Protein AF-A0AAQ0HDN9-F1 (afdb_monomer)

Nearest PDB structures (foldseek):
  6ixm-assembly1_B  TM=9.733E-01  e=1.110E-18  Chryseobacterium sp. CA49
  5x8h-assembly1_C  TM=9.750E-01  e=2.142E-18  Chryseobacterium sp. CA49
  8y83-assembly1_A  TM=9.801E-01  e=1.140E-17  Sphingobacterium siyangense
  3tox-assembly1_A  TM=9.669E-01  e=9.786E-17  Sinorhizobium meliloti 1021
  3tox-assembly2_G-3  TM=9.648E-01  e=1.778E-16  Sinorhizobium meliloti 1021

Radius of gyration: 28.02 Å; Cα contacts (8 Å, |Δi|>4): 818; chains: 1; bounding box: 65×57×74 Å

Organism: Paracoccus versutus (NCBI:txid34007)

pLDDT: mean 76.38, std 22.29, range [24.95, 98.88]

Mean predicted aligned error: 18.33 Å

InterPro domains:
  IPR002347 Short-chain dehydrogenase/reductase SDR [PF00106] (268-455)
  IPR002347 Short-chain dehydrogenase/reductase SDR [PR00080] (343-354)
  IPR002347 Short-chain dehydrogenase/reductase SDR [PR00080] (414-422)
  IPR002347 Short-chain dehydrogenase/reductase SDR [PR00080] (434-453)
  IPR002347 Short-chain dehydrogenase/reductase SDR [PR00081] (269-286)
  IPR002347 Short-chain dehydrogenase/reductase SDR [PR00081] (343-354)
  IPR002347 Short-chain dehydrogenase/reductase SDR [PR00081] (408-424)
  IPR002347 Short-chain dehydrogenase/reductase SDR [PR00081] (434-453)
  IPR020904 Short-chain dehydrogenase/reductase, conserved site [PS00061] (421-449)
  IPR036291 NAD(P)-binding domain superfamily [SSF51735] (260-456)

Sequence (460 aa):
MDARAGWAELGYHFADARWAPTISYRVSYFSGDDPATSAYERWDPLLSGGTGEQWVQGANHFKVVQDSNVVAHRIQARFKMSPRIEVVPQFWAFRADELNTIGGNPALSVLSDDELGYEDNVTVKWFKSKNTYIHGHVAYTVPGSAAKAALGGSARDWLNVMAFVRYAFRASGRSPPSPQKRGIPMSEPHDSAENLERRALLKVLGAAAVTGGLASPLAAETAQPAAMPTTPGAYAMPWDPADPALPGRQNIVPVPEDYFVPGRFAGKTALVTGCARGMGRLAAMRLAREGANVLGVDWIADKGQAVIDAILSEGGKAAFVQGDISETAVCDAMVQAAVGHFGGLDCALNNAGVMDAIFPGDPIDYASQKDLVMARIDEASDDYWDVVMRVNATGTFRSLRAELRQMLAQGRGGSIVNVASVVGLRGFGGTPSYVASKHAVNGLTKNAAIDYAPASLKAY

Solvent-accessible surface area (backbone atoms only — not comparable to full-atom values): 25784 Å² total; per-residue (Å²): 111,86,50,49,72,51,71,52,73,54,68,52,70,41,72,91,44,90,38,41,34,34,43,33,42,35,44,31,42,22,38,25,55,58,85,89,51,96,56,84,21,67,51,78,57,70,89,72,80,52,86,56,77,77,55,84,49,57,74,60,61,44,82,72,51,61,68,36,36,29,34,30,39,36,44,37,40,37,32,40,78,42,105,40,32,38,40,37,45,34,41,35,42,36,28,35,68,43,46,46,29,80,87,52,55,77,62,54,21,62,36,91,43,44,39,43,23,39,36,44,36,41,35,40,39,34,48,81,44,101,41,31,38,36,41,38,38,40,36,41,35,43,69,17,65,19,49,18,56,48,51,77,64,67,65,66,68,48,78,46,79,50,73,50,77,49,74,58,83,78,81,86,86,72,78,80,80,74,94,70,91,72,89,80,83,87,88,85,92,79,93,58,76,70,62,58,54,56,56,53,53,54,66,66,67,74,75,80,81,83,83,74,80,85,72,78,85,73,83,75,74,88,69,73,84,72,76,77,76,88,63,69,57,97,90,56,66,84,89,63,96,80,61,83,87,63,86,85,75,80,80,79,74,76,77,60,94,82,66,75,58,77,53,77,33,54,89,33,28,35,39,28,30,32,19,41,46,72,69,26,28,54,48,50,50,49,42,24,67,13,36,14,36,32,31,36,28,17,62,53,50,71,47,26,45,54,48,41,52,50,37,42,75,74,72,33,47,57,47,78,40,75,36,54,49,57,36,64,69,40,24,46,48,46,51,50,47,32,30,74,76,69,74,36,62,39,33,37,36,47,48,48,68,63,58,55,53,57,64,89,86,62,79,91,47,65,87,82,34,54,81,45,40,61,30,47,75,93,68,54,54,68,71,46,38,52,51,24,34,38,38,32,28,47,9,46,52,39,37,49,55,37,49,50,53,51,27,58,74,66,70,75,25,37,42,36,37,55,65,60,50,78,42,31,79,40,90,52,90,25,27,58,39,35,28,52,18,20,31,44,36,49,51,51,31,55,50,48,28,64,77,31,42,91,60,56,30,45,43,75

Structure (mmCIF, N/CA/C/O backbone):
data_AF-A0AAQ0HDN9-F1
#
_entry.id   AF-A0AAQ0HDN9-F1
#
loop_
_atom_site.group_PDB
_atom_site.id
_atom_site.type_symbol
_atom_site.label_atom_id
_atom_site.label_alt_id
_atom_site.label_comp_id
_atom_site.label_asym_id
_atom_site.label_entity_id
_atom_site.label_seq_id
_atom_site.pdbx_PDB_ins_code
_atom_site.Cartn_x
_atom_site.Cartn_y
_atom_site.Cartn_z
_atom_site.occupancy
_atom_site.B_iso_or_equiv
_atom_site.auth_seq_id
_atom_site.auth_comp_id
_atom_site.auth_asym_id
_atom_site.auth_atom_id
_atom_site.pdbx_PDB_model_num
ATOM 1 N N . MET A 1 1 ? 6.341 17.922 5.339 1.00 54.09 1 MET A N 1
ATOM 2 C CA . MET A 1 1 ? 6.641 17.439 3.980 1.00 54.09 1 MET A CA 1
ATOM 3 C C . MET A 1 1 ? 7.091 18.648 3.182 1.00 54.09 1 MET A C 1
ATOM 5 O O . MET A 1 1 ? 6.332 19.175 2.376 1.00 54.09 1 MET A O 1
ATOM 9 N N . ASP A 1 2 ? 8.303 19.116 3.471 1.00 68.00 2 ASP A N 1
ATOM 10 C CA . ASP A 1 2 ? 9.064 20.099 2.688 1.00 68.00 2 ASP A CA 1
ATOM 11 C C . ASP A 1 2 ? 9.969 19.372 1.673 1.00 68.00 2 ASP A C 1
ATOM 13 O O . ASP A 1 2 ? 11.137 19.690 1.484 1.00 68.00 2 ASP A O 1
ATOM 17 N N . ALA A 1 3 ? 9.420 18.358 0.993 1.00 70.81 3 ALA A N 1
ATOM 18 C CA . ALA A 1 3 ? 10.152 17.645 -0.046 1.00 70.81 3 ALA A CA 1
ATOM 19 C C . ALA A 1 3 ? 10.105 18.453 -1.352 1.00 70.81 3 ALA A C 1
ATOM 21 O O . ALA A 1 3 ? 9.026 18.811 -1.843 1.00 70.81 3 ALA A O 1
ATOM 22 N N . ARG A 1 4 ? 11.270 18.728 -1.941 1.00 77.31 4 ARG A N 1
ATOM 23 C CA . ARG A 1 4 ? 11.420 19.599 -3.112 1.00 77.31 4 ARG A CA 1
ATOM 24 C C . ARG A 1 4 ? 11.900 18.794 -4.306 1.00 77.31 4 ARG A C 1
ATOM 26 O O . ARG A 1 4 ? 12.851 18.027 -4.223 1.00 77.31 4 ARG A O 1
ATOM 33 N N . ALA A 1 5 ? 11.256 19.006 -5.444 1.00 80.19 5 ALA A N 1
ATOM 34 C CA . ALA A 1 5 ? 11.683 18.432 -6.707 1.00 80.19 5 ALA A CA 1
ATOM 35 C C . ALA A 1 5 ? 11.576 19.474 -7.816 1.00 80.19 5 ALA A C 1
ATOM 37 O O . ALA A 1 5 ? 10.711 20.353 -7.793 1.00 80.19 5 ALA A O 1
ATOM 38 N N . GLY A 1 6 ? 12.456 19.379 -8.803 1.00 80.19 6 GLY A N 1
ATOM 39 C CA . GLY A 1 6 ? 12.474 20.310 -9.918 1.00 80.19 6 GLY A CA 1
ATOM 40 C C . GLY A 1 6 ? 13.425 19.870 -11.012 1.00 80.19 6 GLY A C 1
ATOM 41 O O . GLY A 1 6 ? 14.272 19.001 -10.825 1.00 80.19 6 GLY A O 1
ATOM 42 N N . TRP A 1 7 ? 13.286 20.469 -12.185 1.00 86.62 7 TRP A N 1
ATOM 43 C CA . TRP A 1 7 ? 14.246 20.288 -13.261 1.00 86.62 7 TRP A CA 1
ATOM 44 C C . TRP A 1 7 ? 14.294 21.530 -14.140 1.00 86.62 7 TRP A C 1
ATOM 46 O O . TRP A 1 7 ? 13.331 22.291 -14.225 1.00 86.62 7 TRP A O 1
ATOM 56 N N . ALA A 1 8 ? 15.422 21.712 -14.811 1.00 87.81 8 ALA A N 1
ATOM 57 C CA . ALA A 1 8 ? 15.615 22.736 -15.823 1.00 87.81 8 ALA A CA 1
ATOM 58 C C . ALA A 1 8 ? 16.342 22.120 -17.018 1.00 87.81 8 ALA A C 1
ATOM 60 O O . ALA A 1 8 ? 17.238 21.292 -16.848 1.00 87.81 8 ALA A O 1
ATOM 61 N N . GLU A 1 9 ? 15.962 22.517 -18.231 1.00 89.56 9 GLU A N 1
ATOM 62 C CA . GLU A 1 9 ? 16.632 22.097 -19.461 1.00 89.56 9 GLU A CA 1
ATOM 63 C C . GLU A 1 9 ? 16.907 23.302 -20.349 1.00 89.56 9 GLU A C 1
ATOM 65 O O . GLU A 1 9 ? 16.027 24.127 -20.594 1.00 89.56 9 GLU A O 1
ATOM 70 N N . LEU A 1 10 ? 18.129 23.358 -20.863 1.00 95.00 10 LEU A N 1
ATOM 71 C CA . LEU A 1 10 ? 18.525 24.270 -21.918 1.00 95.00 10 LEU A CA 1
ATOM 72 C C . LEU A 1 10 ? 18.906 23.442 -23.137 1.00 95.00 10 LEU A C 1
ATOM 74 O O . LEU A 1 10 ? 19.695 22.503 -23.035 1.00 95.00 10 LEU A O 1
ATOM 78 N N . GLY A 1 11 ? 18.374 23.797 -24.300 1.00 94.50 11 GLY A N 1
ATOM 79 C CA . GLY A 1 11 ? 18.714 23.119 -25.538 1.00 94.50 11 GLY A CA 1
ATOM 80 C C . GLY A 1 11 ? 18.770 24.058 -26.726 1.00 94.50 11 GLY A C 1
ATOM 81 O O . GLY A 1 11 ? 18.159 25.124 -26.732 1.00 94.50 11 GLY A O 1
ATOM 82 N N . TYR A 1 12 ? 19.511 23.632 -27.741 1.00 93.94 12 TYR A N 1
ATOM 83 C CA . TYR A 1 12 ? 19.643 24.329 -29.007 1.00 93.94 12 TYR A CA 1
ATOM 84 C C . TYR A 1 12 ? 19.411 23.363 -30.166 1.00 93.94 12 TYR A C 1
ATOM 86 O O . TYR A 1 12 ? 19.861 22.213 -30.146 1.00 93.94 12 TYR A O 1
ATOM 94 N N . HIS A 1 13 ? 18.694 23.837 -31.182 1.00 94.19 13 HIS A N 1
ATOM 95 C CA . HIS A 1 13 ? 18.404 23.084 -32.393 1.00 94.19 13 HIS A CA 1
ATOM 96 C C . HIS A 1 13 ? 19.169 23.679 -33.573 1.00 94.19 13 HIS A C 1
ATOM 98 O O . HIS A 1 13 ? 18.906 24.803 -33.994 1.00 94.19 13 HIS A O 1
ATOM 104 N N . PHE A 1 14 ? 20.092 22.903 -34.131 1.00 92.44 14 PHE A N 1
ATOM 105 C CA . PHE A 1 14 ? 20.884 23.293 -35.291 1.00 92.44 14 PHE A CA 1
ATOM 106 C C . PHE A 1 14 ? 20.141 22.897 -36.572 1.00 92.44 14 PHE A C 1
ATOM 108 O O . PHE A 1 14 ? 20.491 21.909 -37.215 1.00 92.44 14 PHE A O 1
ATOM 115 N N . ALA A 1 15 ? 19.088 23.640 -36.921 1.00 88.31 15 ALA A N 1
ATOM 116 C CA . ALA A 1 15 ? 18.195 23.309 -38.038 1.00 88.31 15 ALA A CA 1
ATOM 117 C C . ALA A 1 15 ? 18.928 23.165 -39.387 1.00 88.31 15 ALA A C 1
ATOM 119 O O . ALA A 1 15 ? 18.611 22.266 -40.165 1.00 88.31 15 ALA A O 1
ATOM 120 N N . ASP A 1 16 ? 19.935 24.009 -39.622 1.00 92.00 16 ASP A N 1
ATOM 121 C CA . ASP A 1 16 ? 20.663 24.085 -40.895 1.00 92.00 16 ASP A CA 1
ATOM 122 C C . ASP A 1 16 ? 21.845 23.105 -40.988 1.00 92.00 16 ASP A C 1
ATOM 124 O O . ASP A 1 16 ? 22.454 22.941 -42.047 1.00 92.00 16 ASP A O 1
ATOM 128 N N . ALA A 1 17 ? 22.189 22.430 -39.888 1.00 90.19 17 ALA A N 1
ATOM 129 C CA . ALA A 1 17 ? 23.273 21.457 -39.870 1.00 90.19 17 ALA A CA 1
ATOM 130 C C . ALA A 1 17 ? 22.812 20.083 -40.382 1.00 90.19 17 ALA A C 1
ATOM 132 O O . ALA A 1 17 ? 21.645 19.691 -40.288 1.00 90.19 17 ALA A O 1
ATOM 133 N N . ARG A 1 18 ? 23.763 19.291 -40.893 1.00 89.75 18 ARG A N 1
ATOM 134 C CA . ARG A 1 18 ? 23.501 17.910 -41.319 1.00 89.75 18 ARG A CA 1
ATOM 135 C C . ARG A 1 18 ? 22.882 17.111 -40.163 1.00 89.75 18 ARG A C 1
ATOM 137 O O . ARG A 1 18 ? 23.428 17.086 -39.067 1.00 89.75 18 ARG A O 1
ATOM 144 N N . TRP A 1 19 ? 21.762 16.437 -40.449 1.00 89.75 19 TRP A N 1
ATOM 145 C CA . TRP A 1 19 ? 20.939 15.668 -39.494 1.00 89.75 19 TRP A CA 1
ATOM 146 C C . TRP A 1 19 ? 20.177 16.490 -38.445 1.00 89.75 19 TRP A C 1
ATOM 148 O O . TRP A 1 19 ? 19.603 15.896 -37.528 1.00 89.75 19 TRP A O 1
ATOM 158 N N . ALA A 1 20 ? 20.139 17.817 -38.604 1.00 89.50 20 ALA A N 1
ATOM 159 C CA . ALA A 1 20 ? 19.397 18.766 -37.778 1.00 89.50 20 ALA A CA 1
ATOM 160 C C . ALA A 1 20 ? 19.480 18.456 -36.268 1.00 89.50 20 ALA A C 1
ATOM 162 O O . ALA A 1 20 ? 18.445 18.187 -35.642 1.00 89.50 20 ALA A O 1
ATOM 163 N N . PRO A 1 21 ? 20.696 18.387 -35.686 1.00 93.06 21 PRO A N 1
ATOM 164 C CA . PRO A 1 21 ? 20.857 17.930 -34.324 1.00 93.06 21 PRO A CA 1
ATOM 165 C C . PRO A 1 21 ? 20.178 18.878 -33.337 1.00 93.06 21 PRO A C 1
ATOM 167 O O . PRO A 1 21 ? 20.245 20.100 -33.466 1.00 93.06 21 PRO A O 1
ATOM 170 N N . THR A 1 22 ? 19.554 18.305 -32.317 1.00 92.88 22 THR A N 1
ATOM 171 C CA . THR A 1 22 ? 19.166 19.041 -31.110 1.00 92.88 22 THR A CA 1
ATOM 172 C C . THR A 1 22 ? 20.066 18.588 -29.982 1.00 92.88 22 THR A C 1
ATOM 174 O O . THR A 1 22 ? 20.128 17.391 -29.714 1.00 92.88 22 THR A O 1
ATOM 177 N N . ILE A 1 23 ? 20.747 19.521 -29.328 1.00 94.38 23 ILE A N 1
ATOM 178 C CA . ILE A 1 23 ? 21.566 19.246 -28.145 1.00 94.38 23 ILE A CA 1
ATOM 179 C C . ILE A 1 23 ? 20.890 19.912 -26.957 1.00 94.38 23 ILE A C 1
ATOM 181 O O . ILE A 1 23 ? 20.482 21.066 -27.050 1.00 94.38 23 ILE A O 1
ATOM 185 N N . SER A 1 24 ? 20.755 19.187 -25.855 1.00 93.69 24 SER A N 1
ATOM 186 C CA . SER A 1 24 ? 20.128 19.671 -24.631 1.00 93.69 24 SER A CA 1
ATOM 187 C C . SER A 1 24 ? 20.907 19.215 -23.411 1.00 93.69 24 SER A C 1
ATOM 189 O O . SER A 1 24 ? 21.304 18.052 -23.331 1.00 93.69 24 SER A O 1
ATOM 191 N N . TYR A 1 25 ? 21.047 20.109 -22.444 1.00 94.94 25 TYR A N 1
ATOM 192 C CA . TYR A 1 25 ? 21.504 19.801 -21.103 1.00 94.94 25 TYR A CA 1
ATOM 193 C C . TYR A 1 25 ? 20.347 19.977 -20.123 1.00 94.94 25 TYR A C 1
ATOM 195 O O . TYR A 1 25 ? 19.686 21.017 -20.126 1.00 94.94 25 TYR A O 1
ATOM 203 N N . ARG A 1 26 ? 20.109 18.966 -19.290 1.00 90.69 26 ARG A N 1
ATOM 204 C CA . ARG A 1 26 ? 19.106 18.980 -18.227 1.00 90.69 26 ARG A CA 1
ATOM 205 C C . ARG A 1 26 ? 19.774 18.730 -16.885 1.00 90.69 26 ARG A C 1
ATOM 207 O O . ARG A 1 26 ? 20.628 17.857 -16.776 1.00 90.69 26 ARG A O 1
ATOM 214 N N . VAL A 1 27 ? 19.315 19.447 -15.870 1.00 90.81 27 VAL A N 1
ATOM 215 C CA . VAL A 1 27 ? 19.516 19.085 -14.467 1.00 90.81 27 VAL A CA 1
ATOM 216 C C . VAL A 1 27 ? 18.154 18.802 -13.848 1.00 90.81 27 VAL A C 1
ATOM 218 O O . VAL A 1 27 ? 17.202 19.551 -14.074 1.00 90.81 27 VAL A O 1
ATOM 221 N N . SER A 1 28 ? 18.047 17.709 -13.107 1.00 86.38 28 SER A N 1
ATOM 222 C CA . SER A 1 28 ? 16.877 17.369 -12.300 1.00 86.38 28 SER A CA 1
ATOM 223 C C . SER A 1 28 ? 17.294 17.090 -10.867 1.00 86.38 28 SER A C 1
ATOM 225 O O . SER A 1 28 ? 18.366 16.542 -10.631 1.00 86.38 28 SER A O 1
ATOM 227 N N . TYR A 1 29 ? 16.438 17.484 -9.938 1.00 85.25 29 TYR A N 1
ATOM 228 C CA . TYR A 1 29 ? 16.691 17.528 -8.509 1.00 85.25 29 TYR A CA 1
ATOM 229 C C . TYR A 1 29 ? 15.506 16.923 -7.761 1.00 85.25 29 TYR A C 1
ATOM 231 O O . TYR A 1 29 ? 14.359 17.281 -8.045 1.00 85.25 29 TYR A O 1
ATOM 239 N N . PHE A 1 30 ? 15.805 16.042 -6.812 1.00 80.56 30 PHE A N 1
ATOM 240 C CA . PHE A 1 30 ? 14.884 15.459 -5.842 1.00 80.56 30 PHE A CA 1
ATOM 241 C C . PHE A 1 30 ? 15.570 15.490 -4.483 1.00 80.56 30 PHE A C 1
ATOM 243 O O . PHE A 1 30 ? 16.595 14.825 -4.309 1.00 80.56 30 PHE A O 1
ATOM 250 N N . SER A 1 31 ? 15.006 16.261 -3.554 1.00 78.31 31 SER A N 1
ATOM 251 C CA . SER A 1 31 ? 15.554 16.412 -2.210 1.00 78.31 31 SER A CA 1
ATOM 252 C C . SER A 1 31 ? 15.581 15.079 -1.469 1.00 78.31 31 SER A C 1
ATOM 254 O O . SER A 1 31 ? 14.636 14.289 -1.579 1.00 78.31 31 SER A O 1
ATOM 256 N N . GLY A 1 32 ? 16.650 14.861 -0.701 1.00 72.50 32 GLY A N 1
ATOM 257 C CA . GLY A 1 32 ? 16.709 13.810 0.314 1.00 72.50 32 GLY A CA 1
ATOM 258 C C . GLY A 1 32 ? 15.807 14.105 1.521 1.00 72.50 32 GLY A C 1
ATOM 259 O O . GLY A 1 32 ? 15.049 15.075 1.523 1.00 72.50 32 GLY A O 1
ATOM 260 N N . ASP A 1 33 ? 15.891 13.254 2.546 1.00 70.31 33 ASP A N 1
ATOM 261 C CA . ASP A 1 33 ? 15.203 13.464 3.829 1.00 70.31 33 ASP A CA 1
ATOM 262 C C . ASP A 1 33 ? 16.025 14.443 4.684 1.00 70.31 33 ASP A C 1
ATOM 264 O O . ASP A 1 33 ? 17.180 14.148 5.006 1.00 70.31 33 ASP A O 1
ATOM 268 N N . ASP A 1 34 ? 15.453 15.601 5.035 1.00 71.06 34 ASP A N 1
ATOM 269 C CA . ASP A 1 34 ? 16.126 16.609 5.866 1.00 71.06 34 ASP A CA 1
ATOM 270 C C . ASP A 1 34 ? 16.058 16.198 7.352 1.00 71.06 34 ASP A C 1
ATOM 272 O O . ASP A 1 34 ? 14.983 16.263 7.968 1.00 71.06 34 ASP A O 1
ATOM 276 N N . PRO A 1 35 ? 17.193 15.819 7.974 1.00 64.12 35 PRO A N 1
ATOM 277 C CA . PRO A 1 35 ? 17.221 15.355 9.358 1.00 64.12 35 PRO A CA 1
ATOM 278 C C . PRO A 1 35 ? 16.893 16.452 10.384 1.00 64.12 35 PRO A C 1
ATOM 280 O O . PRO A 1 35 ? 16.691 16.138 11.559 1.00 64.12 35 PRO A O 1
ATOM 283 N N . ALA A 1 36 ? 16.860 17.730 9.988 1.00 69.62 36 ALA A N 1
ATOM 284 C CA . ALA A 1 36 ? 16.494 18.846 10.859 1.00 69.62 36 ALA A CA 1
ATOM 285 C C . ALA A 1 36 ? 14.973 19.022 11.009 1.00 69.62 36 ALA A C 1
ATOM 287 O O . ALA A 1 36 ? 14.517 19.828 11.829 1.00 69.62 36 ALA A O 1
ATOM 288 N N . THR A 1 37 ? 14.174 18.283 10.241 1.00 60.59 37 THR A N 1
ATOM 289 C CA . THR A 1 37 ? 12.716 18.406 10.245 1.00 60.59 37 THR A CA 1
ATOM 290 C C . THR A 1 37 ? 12.063 17.398 11.196 1.00 60.59 37 THR A C 1
ATOM 292 O O . THR A 1 37 ? 12.589 16.332 11.505 1.00 60.59 37 THR A O 1
ATOM 295 N N . SER A 1 38 ? 10.898 17.762 11.742 1.00 52.00 38 SER A N 1
ATOM 296 C CA . SER A 1 38 ? 10.198 16.955 12.762 1.00 52.00 38 SER A CA 1
ATOM 297 C C . SER A 1 38 ? 9.304 15.848 12.187 1.00 52.00 38 SER A C 1
ATOM 299 O O . SER A 1 38 ? 8.688 15.093 12.942 1.00 52.00 38 SER A O 1
ATOM 301 N N . ALA A 1 39 ? 9.200 15.758 10.862 1.00 54.62 39 ALA A N 1
ATOM 302 C CA . ALA A 1 39 ? 8.373 14.797 10.144 1.00 54.62 39 ALA A CA 1
ATOM 303 C C . ALA A 1 39 ? 9.172 14.224 8.974 1.00 54.62 39 ALA A C 1
ATOM 305 O O . ALA A 1 39 ? 10.045 14.897 8.464 1.00 54.62 39 ALA A O 1
ATOM 306 N N . TYR A 1 40 ? 8.843 13.013 8.527 1.00 57.72 40 TYR A N 1
ATOM 307 C CA . TYR A 1 40 ? 9.476 12.404 7.354 1.00 57.72 40 TYR A CA 1
ATOM 308 C C . TYR A 1 40 ? 9.121 13.179 6.074 1.00 57.72 40 TYR A C 1
ATOM 310 O O . TYR A 1 40 ? 7.934 13.444 5.823 1.00 57.72 40 TYR A O 1
ATOM 318 N N . GLU A 1 41 ? 10.119 13.546 5.264 1.00 60.25 41 GLU A N 1
ATOM 319 C CA . GLU A 1 41 ? 9.946 14.470 4.136 1.00 60.25 41 GLU A CA 1
ATOM 320 C C . GLU A 1 41 ? 10.456 13.864 2.839 1.00 60.25 41 GLU A C 1
ATOM 322 O O . GLU A 1 41 ? 11.554 14.139 2.375 1.00 60.25 41 GLU A O 1
ATOM 327 N N . ARG A 1 42 ? 9.634 13.011 2.225 1.00 63.16 42 ARG A N 1
ATOM 328 C CA . ARG A 1 42 ? 10.082 12.246 1.067 1.00 63.16 42 ARG A CA 1
ATOM 329 C C . ARG A 1 42 ? 9.093 12.232 -0.085 1.00 63.16 42 ARG A C 1
ATOM 331 O O . ARG A 1 42 ? 7.890 12.054 0.104 1.00 63.16 42 ARG A O 1
ATOM 338 N N . TRP A 1 43 ? 9.652 12.328 -1.289 1.00 57.50 43 TRP A N 1
ATOM 339 C CA . TRP A 1 43 ? 9.018 11.879 -2.521 1.00 57.50 43 TRP A CA 1
ATOM 340 C C . TRP A 1 43 ? 9.143 10.360 -2.628 1.00 57.50 43 TRP A C 1
ATOM 342 O O . TRP A 1 43 ? 10.239 9.836 -2.819 1.00 57.50 43 TRP A O 1
ATOM 352 N N . ASP A 1 44 ? 8.027 9.649 -2.482 1.00 55.81 44 ASP A N 1
ATOM 353 C CA . ASP A 1 44 ? 7.959 8.240 -2.859 1.00 55.81 44 ASP A CA 1
ATOM 354 C C . ASP A 1 44 ? 7.895 8.194 -4.391 1.00 55.81 44 ASP A C 1
ATOM 356 O O . ASP A 1 44 ? 6.886 8.630 -4.965 1.00 55.81 44 ASP A O 1
ATOM 360 N N . PRO A 1 45 ? 8.943 7.728 -5.095 1.00 52.00 45 PRO A N 1
ATOM 361 C CA . PRO A 1 45 ? 8.857 7.614 -6.534 1.00 52.00 45 PRO A CA 1
ATOM 362 C C . PRO A 1 45 ? 7.716 6.668 -6.880 1.00 52.00 45 PRO A C 1
ATOM 364 O O . PRO A 1 45 ? 7.719 5.478 -6.542 1.00 52.00 45 PRO A O 1
ATOM 367 N N . LEU A 1 46 ? 6.748 7.177 -7.644 1.00 43.16 46 LEU A N 1
ATOM 368 C CA . LEU A 1 46 ? 6.112 6.332 -8.641 1.00 4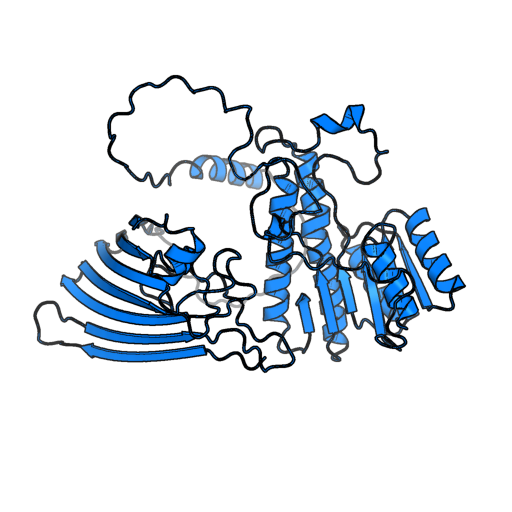3.16 46 LEU A CA 1
ATOM 369 C C . LEU A 1 46 ? 7.270 5.644 -9.367 1.00 43.16 46 LEU A C 1
ATOM 371 O O . LEU A 1 46 ? 8.193 6.329 -9.789 1.00 43.16 46 LEU A O 1
ATOM 375 N N . LEU A 1 47 ? 7.266 4.314 -9.466 1.00 47.31 47 LEU A N 1
ATOM 376 C CA . LEU A 1 47 ? 8.267 3.535 -10.206 1.00 47.31 47 LEU A CA 1
ATOM 377 C C . LEU A 1 47 ? 8.157 3.830 -11.719 1.00 47.31 47 LEU A C 1
ATOM 379 O O . LEU A 1 47 ? 7.952 2.932 -12.535 1.00 47.31 47 LEU A O 1
ATOM 383 N N . SER A 1 48 ? 8.217 5.102 -12.109 1.00 42.06 48 SER A N 1
ATOM 384 C CA . SER A 1 48 ? 8.096 5.616 -13.459 1.00 42.06 48 SER A CA 1
ATOM 385 C C . SER A 1 48 ? 9.440 5.479 -14.155 1.00 42.06 48 SER A C 1
ATOM 387 O O . SER A 1 48 ? 10.077 6.457 -14.534 1.00 42.06 48 SER A O 1
ATOM 389 N N . GLY A 1 49 ? 9.862 4.231 -14.350 1.00 41.59 49 GLY A N 1
ATOM 390 C CA . GLY A 1 49 ? 10.837 3.912 -15.379 1.00 41.59 49 GLY A CA 1
ATOM 391 C C . GLY A 1 49 ? 10.229 4.255 -16.738 1.00 41.59 49 GLY A C 1
ATOM 392 O O . GLY A 1 49 ? 9.254 3.640 -17.171 1.00 41.59 49 GLY A O 1
ATOM 393 N N . GLY A 1 50 ? 10.774 5.269 -17.403 1.00 43.59 50 GLY A N 1
ATOM 394 C CA . GLY A 1 50 ? 10.484 5.570 -18.802 1.00 43.59 50 GLY A CA 1
ATOM 395 C C . GLY A 1 50 ? 11.516 4.923 -19.726 1.00 43.59 50 GLY A C 1
ATOM 396 O O . GLY A 1 50 ? 12.604 4.543 -19.303 1.00 43.59 50 GLY A O 1
ATOM 397 N N . THR A 1 51 ? 11.214 4.831 -21.022 1.00 47.28 51 THR A N 1
ATOM 398 C CA . THR A 1 51 ? 12.191 4.422 -22.044 1.00 47.28 51 THR A CA 1
ATOM 399 C C . THR A 1 51 ? 13.236 5.525 -22.247 1.00 47.28 51 THR A C 1
ATOM 401 O O . THR A 1 51 ? 13.099 6.282 -23.203 1.00 47.28 51 THR A O 1
ATOM 404 N N . GLY A 1 52 ? 14.198 5.674 -21.326 1.00 49.81 52 GLY A N 1
ATOM 405 C CA . GLY A 1 52 ? 15.472 6.420 -21.414 1.00 49.81 52 GLY A CA 1
ATOM 406 C C . GLY A 1 52 ? 15.465 7.911 -21.800 1.00 49.81 52 GLY A C 1
ATOM 407 O O . GLY A 1 52 ? 16.446 8.595 -21.563 1.00 49.81 52 GLY A O 1
ATOM 408 N N . GLU A 1 53 ? 14.407 8.443 -22.407 1.00 55.03 53 GLU A N 1
ATOM 409 C CA . GLU A 1 53 ? 14.350 9.785 -22.993 1.00 55.03 53 GLU A CA 1
ATOM 410 C C . GLU A 1 53 ? 13.363 10.703 -22.268 1.00 55.03 53 GLU A C 1
ATOM 412 O O . GLU A 1 53 ? 13.461 11.927 -22.395 1.00 55.03 53 GLU A O 1
ATOM 417 N N . GLN A 1 54 ? 12.372 10.127 -21.574 1.00 52.09 54 GLN A N 1
ATOM 418 C CA . GLN A 1 54 ? 11.167 10.868 -21.204 1.00 52.09 54 GLN A CA 1
ATOM 419 C C . GLN A 1 54 ? 11.066 11.322 -19.748 1.00 52.09 54 GLN A C 1
ATOM 421 O O . GLN A 1 54 ? 10.281 12.232 -19.537 1.00 52.09 54 GLN A O 1
ATOM 426 N N . TRP A 1 55 ? 11.860 10.840 -18.785 1.00 52.22 55 TRP A N 1
ATOM 427 C CA . TRP A 1 55 ? 11.812 11.334 -17.393 1.00 52.22 55 TRP A CA 1
ATOM 428 C C . TRP A 1 55 ? 13.176 11.226 -16.671 1.00 52.22 55 TRP A C 1
ATOM 430 O O . TRP A 1 55 ? 14.173 10.892 -17.300 1.00 52.22 55 TRP A O 1
ATOM 440 N N . VAL A 1 56 ? 13.206 11.628 -15.397 1.00 52.25 56 VAL A N 1
ATOM 441 C CA . VAL A 1 56 ? 14.319 12.120 -14.545 1.00 52.25 56 VAL A CA 1
ATOM 442 C C . VAL A 1 56 ? 15.600 11.283 -14.483 1.00 52.25 56 VAL A C 1
ATOM 444 O O . VAL A 1 56 ? 16.650 11.847 -14.191 1.00 52.25 56 VAL A O 1
ATOM 447 N N . GLN A 1 57 ? 15.562 9.983 -14.760 1.00 58.44 57 GLN A N 1
ATOM 448 C CA . GLN A 1 57 ? 16.719 9.108 -14.575 1.00 58.44 57 GLN A CA 1
ATOM 449 C C . GLN A 1 57 ? 17.047 8.311 -15.842 1.00 58.44 57 GLN A C 1
ATOM 451 O O . GLN A 1 57 ? 16.177 8.022 -16.668 1.00 58.44 57 GLN A O 1
ATOM 456 N N . GLY A 1 58 ? 18.329 7.965 -15.982 1.00 50.91 58 GLY A N 1
ATOM 457 C CA . GLY A 1 58 ? 18.845 7.095 -17.041 1.00 50.91 58 GLY A CA 1
ATOM 458 C C . GLY A 1 58 ? 18.180 5.715 -17.043 1.00 50.91 58 GLY A C 1
ATOM 459 O O . GLY A 1 58 ? 17.418 5.362 -16.148 1.00 50.91 58 GLY A O 1
ATOM 460 N N . ALA A 1 59 ? 18.452 4.911 -18.063 1.00 57.22 59 ALA A N 1
ATOM 461 C CA . ALA A 1 59 ? 17.742 3.664 -18.335 1.00 57.22 59 ALA A CA 1
ATOM 462 C C . ALA A 1 59 ? 18.123 2.494 -17.415 1.00 57.22 59 ALA A C 1
ATOM 464 O O . ALA A 1 59 ? 17.354 1.533 -17.291 1.00 57.22 59 ALA A O 1
ATOM 465 N N . ASN A 1 60 ? 19.289 2.541 -16.770 1.00 56.62 60 ASN A N 1
ATOM 466 C CA . ASN A 1 60 ? 19.711 1.503 -15.839 1.00 56.62 60 ASN A CA 1
ATOM 467 C C . ASN A 1 60 ? 19.870 2.011 -14.413 1.00 56.62 60 ASN A C 1
ATOM 469 O O . ASN A 1 60 ? 19.477 1.300 -13.489 1.00 56.62 60 ASN A O 1
ATOM 473 N N . HIS A 1 61 ? 20.456 3.196 -14.229 1.00 59.38 61 HIS A N 1
ATOM 474 C CA . HIS A 1 61 ? 20.835 3.675 -12.898 1.00 59.38 61 HIS A CA 1
ATOM 475 C C . HIS A 1 61 ? 19.620 3.860 -11.965 1.00 59.38 61 HIS A C 1
ATOM 477 O O . HIS A 1 61 ? 19.725 3.596 -10.768 1.00 59.38 61 HIS A O 1
ATOM 483 N N . PHE A 1 62 ? 18.432 4.131 -12.524 1.00 63.97 62 PHE A N 1
ATOM 484 C CA . PHE A 1 62 ? 17.162 4.198 -11.782 1.00 63.97 62 PHE A CA 1
ATOM 485 C C . PHE A 1 62 ? 16.786 2.906 -11.040 1.00 63.97 62 PHE A C 1
ATOM 487 O O . PHE A 1 62 ? 16.059 2.917 -10.049 1.00 63.97 62 PHE A O 1
ATOM 494 N N . LYS A 1 63 ? 17.265 1.751 -11.523 1.00 59.62 63 LYS A N 1
ATOM 495 C CA . LYS A 1 63 ? 16.983 0.445 -10.903 1.00 59.62 63 LYS A CA 1
ATOM 496 C C . LYS A 1 63 ? 17.738 0.262 -9.590 1.00 59.62 63 LYS A C 1
ATOM 498 O O . LYS A 1 63 ? 17.392 -0.624 -8.813 1.00 59.62 63 LYS A O 1
ATOM 503 N N . VAL A 1 64 ? 18.785 1.060 -9.379 1.00 61.38 64 VAL A N 1
ATOM 504 C CA . VAL A 1 64 ? 19.669 0.997 -8.213 1.00 61.38 64 VAL A CA 1
ATOM 505 C C . VAL A 1 64 ? 19.383 2.159 -7.269 1.00 61.38 64 VAL A C 1
ATOM 507 O O . VAL A 1 64 ? 19.272 1.937 -6.062 1.00 61.38 64 VAL A O 1
ATOM 510 N N . VAL A 1 65 ? 19.200 3.365 -7.816 1.00 62.22 65 VAL A N 1
ATOM 511 C CA . VAL A 1 65 ? 18.931 4.585 -7.050 1.00 62.22 65 VAL A CA 1
ATOM 512 C C . VAL A 1 65 ? 17.526 5.094 -7.355 1.00 62.22 65 VAL A C 1
ATOM 514 O O . VAL A 1 65 ? 17.232 5.508 -8.468 1.00 62.22 65 VAL A O 1
ATOM 517 N N . GLN A 1 66 ? 16.644 5.017 -6.360 1.00 62.75 66 GLN A N 1
ATOM 518 C CA . GLN A 1 66 ? 15.249 5.473 -6.437 1.00 62.75 66 GLN A CA 1
ATOM 519 C C . GLN A 1 66 ? 15.170 7.020 -6.468 1.00 62.75 66 GLN A C 1
ATOM 521 O O . GLN A 1 66 ? 16.086 7.673 -5.970 1.00 62.75 66 GLN A O 1
ATOM 526 N N . ASP A 1 67 ? 14.094 7.627 -7.003 1.00 57.53 67 ASP A N 1
ATOM 527 C CA . ASP A 1 67 ? 13.952 9.101 -7.161 1.00 57.53 67 ASP A CA 1
ATOM 528 C C . ASP A 1 67 ? 13.707 9.897 -5.857 1.00 57.53 67 ASP A C 1
ATOM 530 O O . ASP A 1 67 ? 12.919 10.839 -5.827 1.00 57.53 67 ASP A O 1
ATOM 534 N N . SER A 1 68 ? 14.357 9.534 -4.756 1.00 64.25 68 SER A N 1
ATOM 535 C CA . SER A 1 68 ? 14.087 10.135 -3.445 1.00 64.25 68 SER A CA 1
ATOM 536 C C . SER A 1 68 ? 15.271 10.825 -2.774 1.00 64.25 68 SER A C 1
ATOM 538 O O . SER A 1 68 ? 15.141 11.229 -1.628 1.00 64.25 68 SER A O 1
ATOM 540 N N . ASN A 1 69 ? 16.424 10.872 -3.441 1.00 80.12 69 ASN A N 1
ATOM 541 C CA . ASN A 1 69 ? 17.632 11.583 -3.018 1.00 80.12 69 ASN A CA 1
ATOM 542 C C . ASN A 1 69 ? 18.599 11.614 -4.212 1.00 80.12 69 ASN A C 1
ATOM 544 O O . ASN A 1 69 ? 19.511 10.787 -4.307 1.00 80.12 69 ASN A O 1
ATOM 548 N N . VAL A 1 70 ? 18.313 12.457 -5.208 1.00 84.50 70 VAL A N 1
ATOM 549 C CA . VAL A 1 70 ? 19.083 12.442 -6.458 1.00 84.50 70 VAL A CA 1
ATOM 550 C C . VAL A 1 70 ? 19.139 13.802 -7.145 1.00 84.50 70 VAL A C 1
ATOM 552 O O . VAL A 1 70 ? 18.132 14.472 -7.380 1.00 84.50 70 VAL A O 1
ATOM 555 N N . VAL A 1 71 ? 20.343 14.155 -7.570 1.00 88.88 71 VAL A N 1
ATOM 556 C CA . VAL A 1 71 ? 20.649 15.206 -8.528 1.00 88.88 71 VAL A CA 1
ATOM 557 C C . VAL A 1 71 ? 21.181 14.530 -9.786 1.00 88.88 71 VAL A C 1
ATOM 559 O O . VAL A 1 71 ? 22.255 13.926 -9.786 1.00 88.88 71 VAL A O 1
ATOM 562 N N . ALA A 1 72 ? 20.407 14.591 -10.866 1.00 89.12 72 ALA A N 1
ATOM 563 C CA . ALA A 1 72 ? 20.752 13.968 -12.136 1.00 89.12 72 ALA A CA 1
ATOM 564 C C . ALA A 1 72 ? 21.064 15.033 -13.188 1.00 89.12 72 ALA A C 1
ATOM 566 O O . ALA A 1 72 ? 20.239 15.893 -13.509 1.00 89.12 72 ALA A O 1
ATOM 567 N N . HIS A 1 73 ? 22.260 14.942 -13.752 1.00 92.56 73 HIS A N 1
ATOM 568 C CA . HIS A 1 73 ? 22.703 15.738 -14.884 1.00 92.56 73 HIS A CA 1
ATOM 569 C C . HIS A 1 73 ? 22.585 14.902 -16.149 1.00 92.56 73 HIS A C 1
ATOM 571 O O . HIS A 1 73 ? 23.045 13.764 -16.175 1.00 92.56 73 HIS A O 1
ATOM 577 N N . ARG A 1 74 ? 22.021 15.475 -17.212 1.00 91.88 74 ARG A N 1
ATOM 578 C CA . ARG A 1 74 ? 21.892 14.828 -18.516 1.00 91.88 74 ARG A CA 1
ATOM 579 C C . ARG A 1 74 ? 22.394 15.729 -19.621 1.00 91.88 74 ARG A C 1
ATOM 581 O O . ARG A 1 74 ? 21.885 16.833 -19.794 1.00 91.88 74 ARG A O 1
ATOM 588 N N . ILE A 1 75 ? 23.278 15.205 -20.455 1.00 94.50 75 ILE A N 1
ATOM 589 C CA . ILE A 1 75 ? 23.556 15.751 -21.783 1.00 94.50 75 ILE A CA 1
ATOM 590 C C . ILE A 1 75 ? 22.909 14.810 -22.790 1.00 94.50 75 ILE A C 1
ATOM 592 O O . ILE A 1 75 ? 23.158 13.614 -22.766 1.00 94.50 75 ILE A O 1
ATOM 596 N N . GLN A 1 76 ? 22.072 15.337 -23.674 1.00 93.06 76 GLN A N 1
ATOM 597 C CA . GLN A 1 76 ? 21.411 14.566 -24.721 1.00 93.06 76 GLN A CA 1
ATOM 598 C C . GLN A 1 76 ? 21.620 15.256 -26.061 1.00 93.06 76 GLN A C 1
ATOM 600 O O . GLN A 1 76 ? 21.417 16.464 -26.182 1.00 93.06 76 GLN A O 1
ATOM 605 N N . ALA A 1 77 ? 21.945 14.473 -27.083 1.00 93.12 77 ALA A N 1
ATOM 606 C CA . ALA A 1 77 ? 21.851 14.908 -28.465 1.00 93.12 77 ALA A CA 1
ATOM 607 C C . ALA A 1 77 ? 20.808 14.067 -29.203 1.00 93.12 77 ALA A C 1
ATOM 609 O O . ALA A 1 77 ? 20.571 12.912 -28.873 1.00 93.12 77 ALA A O 1
ATOM 610 N N . ARG A 1 78 ? 20.162 14.649 -30.207 1.00 92.62 78 ARG A N 1
ATOM 611 C CA . ARG A 1 78 ? 19.157 13.992 -31.045 1.00 92.62 78 ARG A CA 1
ATOM 612 C C . ARG A 1 78 ? 19.496 14.258 -32.496 1.00 92.62 78 ARG A C 1
ATOM 614 O O . ARG A 1 78 ? 19.417 15.398 -32.934 1.00 92.62 78 ARG A O 1
ATOM 621 N N . PHE A 1 79 ? 19.830 13.209 -33.234 1.00 92.62 79 PHE A N 1
ATOM 622 C CA . PHE A 1 79 ? 20.212 13.268 -34.640 1.00 92.62 79 PHE A CA 1
ATOM 623 C C . PHE A 1 79 ? 19.125 12.646 -35.508 1.00 92.62 79 PHE A C 1
ATOM 625 O O . PHE A 1 79 ? 18.823 11.458 -35.382 1.00 92.62 79 PHE A O 1
ATOM 632 N N . LYS A 1 80 ? 18.575 13.416 -36.448 1.00 90.25 80 LYS A N 1
ATOM 633 C CA . LYS A 1 80 ? 17.680 12.902 -37.492 1.00 90.25 80 LYS A CA 1
ATOM 634 C C . LYS A 1 80 ? 18.512 12.482 -38.700 1.00 90.25 80 LYS A C 1
ATOM 636 O O . LYS A 1 80 ? 18.612 13.207 -39.688 1.00 90.25 80 LYS A O 1
ATOM 641 N N . MET A 1 81 ? 19.134 11.307 -38.617 1.00 89.00 81 MET A N 1
ATOM 642 C CA . MET A 1 81 ? 20.008 10.791 -39.680 1.00 89.00 81 MET A CA 1
ATOM 643 C C . MET A 1 81 ? 19.276 10.617 -41.018 1.00 89.00 81 MET A C 1
ATOM 645 O O . MET A 1 81 ? 19.866 10.782 -42.085 1.00 89.00 81 MET A O 1
ATOM 649 N N . SER A 1 82 ? 17.979 10.306 -40.958 1.00 87.19 82 SER A N 1
ATOM 650 C CA . SER A 1 82 ? 17.052 10.337 -42.092 1.00 87.19 82 SER A CA 1
ATOM 651 C C . SER A 1 82 ? 15.630 10.637 -41.591 1.00 87.19 82 SER A C 1
ATOM 653 O O . SER A 1 82 ? 15.389 10.553 -40.386 1.00 87.19 82 SER A O 1
ATOM 655 N N . PRO A 1 83 ? 14.638 10.875 -42.472 1.00 82.12 83 PRO A N 1
ATOM 656 C CA . PRO A 1 83 ? 13.239 11.026 -42.056 1.00 82.12 83 PRO A CA 1
ATOM 657 C C . PRO A 1 83 ? 12.664 9.826 -41.286 1.00 82.12 83 PRO A C 1
ATOM 659 O O . PRO A 1 83 ? 11.588 9.927 -40.706 1.00 82.12 83 PRO A O 1
ATOM 662 N N . ARG A 1 84 ? 13.346 8.673 -41.316 1.00 87.81 84 ARG A N 1
ATOM 663 C CA . ARG A 1 84 ? 12.917 7.432 -40.664 1.00 87.81 84 ARG A CA 1
ATOM 664 C C . ARG A 1 84 ? 13.846 6.972 -39.550 1.00 87.81 84 ARG A C 1
ATOM 666 O O . ARG A 1 84 ? 13.501 5.995 -38.898 1.00 87.81 84 ARG A O 1
ATOM 673 N N . ILE A 1 85 ? 15.009 7.594 -39.362 1.00 89.69 85 ILE A N 1
ATOM 674 C CA . ILE A 1 85 ? 16.006 7.148 -38.384 1.00 89.69 85 ILE A CA 1
ATOM 675 C C . ILE A 1 85 ? 16.383 8.321 -37.494 1.00 89.69 85 ILE A C 1
ATOM 677 O O . ILE A 1 85 ? 16.903 9.330 -37.974 1.00 89.69 85 ILE A O 1
ATOM 681 N N . GLU A 1 86 ? 16.141 8.146 -36.203 1.00 90.44 86 GLU A N 1
ATOM 682 C CA . GLU A 1 86 ? 16.558 9.057 -35.149 1.00 90.44 86 GLU A CA 1
ATOM 683 C C . GLU A 1 86 ? 17.529 8.329 -34.215 1.00 90.44 86 GLU A C 1
ATOM 685 O O . GLU A 1 86 ? 17.269 7.198 -33.806 1.00 90.44 86 GLU A O 1
ATOM 690 N N . VAL A 1 87 ? 18.650 8.972 -33.898 1.00 94.25 87 VAL A N 1
ATOM 691 C CA . VAL A 1 87 ? 19.652 8.467 -32.954 1.00 94.25 87 VAL A CA 1
ATOM 692 C C . VAL A 1 87 ? 19.795 9.472 -31.820 1.00 94.25 87 VAL A C 1
ATOM 694 O O . VAL A 1 87 ? 19.971 10.663 -32.072 1.00 94.25 87 VAL A O 1
ATOM 697 N N . VAL A 1 88 ? 19.693 8.999 -30.584 1.00 93.88 88 VAL A N 1
ATOM 698 C CA . VAL A 1 88 ? 19.653 9.822 -29.373 1.00 93.88 88 VAL A CA 1
ATOM 699 C C . VAL A 1 88 ? 20.695 9.307 -28.378 1.00 93.88 88 VAL A C 1
ATOM 701 O O . VAL A 1 88 ? 20.364 8.452 -27.552 1.00 93.88 88 VAL A O 1
ATOM 704 N N . PRO A 1 89 ? 21.965 9.738 -28.479 1.00 94.56 89 PRO A N 1
ATOM 705 C CA . PRO A 1 89 ? 22.941 9.504 -27.428 1.00 94.56 89 PRO A CA 1
ATOM 706 C C . PRO A 1 89 ? 22.693 10.434 -26.237 1.00 94.56 89 PRO A C 1
ATOM 708 O O . PRO A 1 89 ? 22.307 11.599 -26.397 1.00 94.56 89 PRO A O 1
ATOM 711 N N . GLN A 1 90 ? 22.944 9.913 -25.046 1.00 92.69 90 GLN A N 1
ATOM 712 C CA . GLN A 1 90 ? 22.820 10.605 -23.778 1.00 92.69 90 GLN A CA 1
ATOM 713 C C . GLN A 1 90 ? 23.974 10.212 -22.865 1.00 92.69 90 GLN A C 1
ATOM 715 O O . GLN A 1 90 ? 24.377 9.053 -22.839 1.00 92.69 90 GLN A O 1
ATOM 720 N N . PHE A 1 91 ? 24.436 11.173 -22.082 1.00 93.69 91 PHE A N 1
ATOM 721 C CA . PHE A 1 91 ? 25.311 10.956 -20.943 1.00 93.69 91 PHE A CA 1
ATOM 722 C C . PHE A 1 91 ? 24.598 11.444 -19.690 1.00 93.69 91 PHE A C 1
ATOM 724 O O . PHE A 1 91 ? 23.984 12.518 -19.700 1.00 93.69 91 PHE A O 1
ATOM 731 N N . TRP A 1 92 ? 24.712 10.669 -18.624 1.00 91.19 92 TRP A N 1
ATOM 732 C CA . TRP A 1 92 ? 24.126 10.942 -17.330 1.00 91.19 92 TRP A CA 1
ATOM 733 C C . TRP A 1 92 ? 25.180 10.892 -16.231 1.00 91.19 92 TRP A C 1
ATOM 735 O O . TRP A 1 92 ? 26.023 9.996 -16.208 1.00 91.19 92 TRP A O 1
ATOM 745 N N . ALA A 1 93 ? 25.075 11.820 -15.286 1.00 92.62 93 ALA A N 1
ATOM 746 C CA . ALA A 1 93 ? 25.794 11.783 -14.019 1.00 92.62 93 ALA A CA 1
ATOM 747 C C . ALA A 1 93 ? 24.789 11.900 -12.872 1.00 92.62 93 ALA A C 1
ATOM 749 O O . ALA A 1 93 ? 23.940 12.796 -12.883 1.00 92.62 93 ALA A O 1
ATOM 750 N N . PHE A 1 94 ? 24.889 10.999 -11.900 1.00 90.06 94 PHE A N 1
ATOM 751 C CA . PHE A 1 94 ? 23.986 10.900 -10.761 1.00 90.06 94 PHE A CA 1
ATOM 752 C C . PHE A 1 94 ? 24.743 11.196 -9.474 1.00 90.06 94 PHE A C 1
ATOM 754 O O . PHE A 1 94 ? 25.785 10.592 -9.202 1.00 90.06 94 PHE A O 1
ATOM 761 N N . ARG A 1 95 ? 24.193 12.106 -8.673 1.00 90.94 95 ARG A N 1
ATOM 762 C CA . ARG A 1 95 ? 24.685 12.426 -7.333 1.00 90.94 95 ARG A CA 1
ATOM 763 C C . ARG A 1 95 ? 23.547 12.394 -6.329 1.00 90.94 95 ARG A C 1
ATOM 765 O O . ARG A 1 95 ? 22.399 12.565 -6.724 1.00 90.94 95 ARG A O 1
ATOM 772 N N . ALA A 1 96 ? 23.848 12.146 -5.069 1.00 88.12 96 ALA A N 1
ATOM 773 C CA . ALA A 1 96 ? 22.903 12.321 -3.981 1.00 88.12 96 ALA A CA 1
ATOM 774 C C . ALA A 1 96 ? 22.860 13.800 -3.579 1.00 88.12 96 ALA A C 1
ATOM 776 O O . ALA A 1 96 ? 23.864 14.501 -3.694 1.00 88.12 96 ALA A O 1
ATOM 777 N N . ASP A 1 97 ? 21.694 14.274 -3.152 1.00 85.88 97 ASP A N 1
ATOM 778 C CA . ASP A 1 97 ? 21.562 15.607 -2.557 1.00 85.88 97 ASP A CA 1
ATOM 779 C C . ASP A 1 97 ? 22.118 15.604 -1.127 1.00 85.88 97 ASP A C 1
ATOM 781 O O . ASP A 1 97 ? 22.898 16.469 -0.743 1.00 85.88 97 ASP A O 1
ATOM 785 N N . GLU A 1 98 ? 21.787 14.550 -0.380 1.00 83.25 98 GLU A N 1
ATOM 786 C CA . GLU A 1 98 ? 22.225 14.327 0.995 1.00 83.25 98 GLU A CA 1
ATOM 787 C C . GLU A 1 98 ? 22.891 12.954 1.147 1.00 83.25 98 GLU A C 1
ATOM 789 O O . GLU A 1 98 ? 22.616 12.015 0.403 1.00 83.25 98 GLU A O 1
ATOM 794 N N . LEU A 1 99 ? 23.748 12.781 2.155 1.00 85.25 99 LEU A N 1
ATOM 795 C CA . LEU A 1 99 ? 24.362 11.468 2.434 1.00 85.25 99 LEU A CA 1
ATOM 796 C C . LEU A 1 99 ? 23.413 10.508 3.167 1.00 85.25 99 LEU A C 1
ATOM 798 O O . LEU A 1 99 ? 23.649 9.300 3.239 1.00 85.25 99 LEU A O 1
ATOM 802 N N . ASN A 1 100 ? 22.323 11.043 3.711 1.00 75.12 100 ASN A N 1
ATOM 803 C CA . ASN A 1 100 ? 21.282 10.280 4.370 1.00 75.12 100 ASN A CA 1
ATOM 804 C C . ASN A 1 100 ? 20.182 9.902 3.367 1.00 75.12 100 ASN A C 1
ATOM 806 O O . ASN A 1 100 ? 19.506 10.766 2.817 1.00 75.12 100 ASN A O 1
ATOM 810 N N . THR A 1 101 ? 19.968 8.601 3.167 1.00 68.12 101 THR A N 1
ATOM 811 C CA . THR A 1 101 ? 18.919 8.069 2.282 1.00 68.12 101 THR A CA 1
ATOM 812 C C . THR A 1 101 ? 17.998 7.101 3.036 1.00 68.12 101 THR A C 1
ATOM 814 O O . THR A 1 101 ? 17.602 6.054 2.511 1.00 68.12 101 THR A O 1
ATOM 817 N N . ILE A 1 102 ? 17.664 7.406 4.297 1.00 58.91 102 ILE A N 1
ATOM 818 C CA . ILE A 1 102 ? 16.759 6.583 5.114 1.00 58.91 102 ILE A CA 1
ATOM 819 C C . ILE A 1 102 ? 15.426 6.345 4.377 1.00 58.91 102 ILE A C 1
ATOM 821 O O . ILE A 1 102 ? 14.703 7.262 3.988 1.00 58.91 102 ILE A O 1
ATOM 825 N N . GLY A 1 103 ? 15.106 5.064 4.171 1.00 51.19 103 GLY A N 1
ATOM 826 C CA . GLY A 1 103 ? 13.928 4.591 3.436 1.00 51.19 103 GLY A CA 1
ATOM 827 C C . GLY A 1 103 ? 14.163 4.286 1.949 1.00 51.19 103 GLY A C 1
ATOM 828 O O . GLY A 1 103 ? 13.286 3.686 1.321 1.00 51.19 103 GLY A O 1
ATOM 829 N N . GLY A 1 104 ? 15.311 4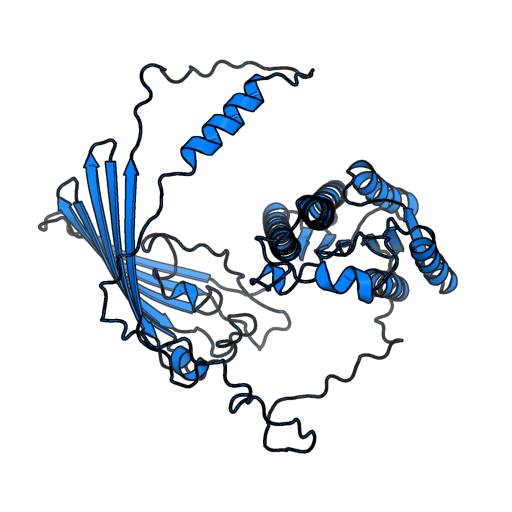.658 1.375 1.00 59.03 104 GLY A N 1
ATOM 830 C CA . GLY A 1 104 ? 15.741 4.204 0.049 1.00 59.03 104 GLY A CA 1
ATOM 831 C C . GLY A 1 104 ? 16.069 2.709 0.016 1.00 59.03 104 GLY A C 1
ATOM 832 O O . GLY A 1 104 ? 15.702 1.944 0.910 1.00 59.03 104 GLY A O 1
ATOM 833 N N . ASN A 1 105 ? 16.803 2.271 -1.010 1.00 64.00 105 ASN A N 1
ATOM 834 C CA . ASN A 1 105 ? 17.382 0.928 -0.996 1.00 64.00 105 ASN A CA 1
ATOM 835 C C . ASN A 1 105 ? 18.198 0.762 0.304 1.00 64.00 105 ASN A C 1
ATOM 837 O O . ASN A 1 105 ? 19.097 1.571 0.524 1.00 64.00 105 ASN A O 1
ATOM 841 N N . PRO A 1 106 ? 17.929 -0.246 1.160 1.00 66.06 106 PRO A N 1
ATOM 842 C CA . PRO A 1 106 ? 18.613 -0.383 2.446 1.00 66.06 106 PRO A CA 1
ATOM 843 C C . PRO A 1 106 ? 20.140 -0.393 2.333 1.00 66.06 106 PRO A C 1
ATOM 845 O O . PRO A 1 106 ? 20.814 0.152 3.204 1.00 66.06 106 PRO A O 1
ATOM 848 N N . ALA A 1 107 ? 20.681 -0.942 1.238 1.00 66.50 107 ALA A N 1
ATOM 849 C CA . ALA A 1 107 ? 22.119 -0.941 0.969 1.00 66.50 107 ALA A CA 1
ATOM 850 C C . ALA A 1 107 ? 22.694 0.475 0.775 1.00 66.50 107 ALA A C 1
ATOM 852 O O . ALA A 1 107 ? 23.858 0.704 1.066 1.00 66.50 107 ALA A O 1
ATOM 853 N N . LEU A 1 108 ? 21.873 1.422 0.319 1.00 70.12 108 LEU A N 1
ATOM 854 C CA . LEU A 1 108 ? 22.224 2.817 0.044 1.00 70.12 108 LEU A CA 1
ATOM 855 C C . LEU A 1 108 ? 21.615 3.786 1.067 1.00 70.12 108 LEU A C 1
ATOM 857 O O . LEU A 1 108 ? 21.563 4.981 0.815 1.00 70.12 108 LEU A O 1
ATOM 861 N N . SER A 1 109 ? 21.130 3.285 2.207 1.00 70.81 109 SER A N 1
ATOM 862 C CA . SER A 1 109 ? 20.430 4.100 3.210 1.00 70.81 109 SER A CA 1
ATOM 863 C C . SER A 1 109 ? 21.327 5.128 3.901 1.00 70.81 109 SER A C 1
ATOM 865 O O . SER A 1 109 ? 20.841 6.170 4.332 1.00 70.81 109 SER A O 1
ATOM 867 N N . VAL A 1 110 ? 22.630 4.856 3.965 1.00 75.94 110 VAL A N 1
ATOM 868 C CA . VAL A 1 110 ? 23.662 5.777 4.441 1.00 75.94 110 VAL A CA 1
ATOM 869 C C . VAL A 1 110 ? 24.801 5.733 3.435 1.00 75.94 110 VAL A C 1
ATOM 871 O O . VAL A 1 110 ? 25.396 4.677 3.213 1.00 75.94 110 VAL A O 1
ATOM 874 N N . LEU A 1 111 ? 25.075 6.867 2.801 1.00 79.12 111 LEU A N 1
ATOM 875 C CA . LEU A 1 111 ? 26.098 6.992 1.776 1.00 79.12 111 LEU A CA 1
ATOM 876 C C . LEU A 1 111 ? 27.394 7.518 2.393 1.00 79.12 111 LEU A C 1
ATOM 878 O O . LEU A 1 111 ? 27.386 8.411 3.236 1.00 79.12 111 LEU A O 1
ATOM 882 N N . SER A 1 112 ? 28.525 6.968 1.957 1.00 84.12 112 SER A N 1
ATOM 883 C CA . SER A 1 112 ? 29.850 7.472 2.336 1.00 84.12 112 SER A CA 1
ATOM 884 C C . SER A 1 112 ? 30.287 8.692 1.521 1.00 84.12 112 SER A C 1
ATOM 886 O O . SER A 1 112 ? 31.277 9.325 1.871 1.00 84.12 112 SER A O 1
ATOM 888 N N . ASP A 1 113 ? 29.605 8.959 0.406 1.00 87.56 113 ASP A N 1
ATOM 889 C CA . ASP A 1 113 ? 29.918 9.992 -0.583 1.00 87.56 113 ASP A CA 1
ATOM 890 C C . ASP A 1 113 ? 28.649 10.338 -1.388 1.00 87.56 113 ASP A C 1
ATOM 892 O O . ASP A 1 113 ? 27.666 9.596 -1.334 1.00 87.56 113 ASP A O 1
ATOM 896 N N . ASP A 1 114 ? 28.660 11.439 -2.137 1.00 90.12 114 ASP A N 1
ATOM 897 C CA . ASP A 1 114 ? 27.530 11.885 -2.959 1.00 90.12 114 ASP A CA 1
ATOM 898 C C . ASP A 1 114 ? 27.508 11.243 -4.360 1.00 90.12 114 ASP A C 1
ATOM 900 O O . ASP A 1 114 ? 26.501 11.322 -5.057 1.00 90.12 114 ASP A O 1
ATOM 904 N N . GLU A 1 115 ? 28.591 10.600 -4.808 1.00 92.50 115 GLU A N 1
ATOM 905 C CA . GLU A 1 115 ? 28.714 10.098 -6.179 1.00 92.50 115 GLU A CA 1
ATOM 906 C C . GLU A 1 115 ? 28.013 8.741 -6.357 1.00 92.50 115 GLU A C 1
ATOM 908 O O . GLU A 1 115 ? 28.520 7.681 -5.973 1.00 92.50 115 GLU A O 1
ATOM 913 N N . LEU A 1 116 ? 26.846 8.759 -7.004 1.00 88.44 116 LEU A N 1
ATOM 914 C CA . LEU A 1 116 ? 26.047 7.556 -7.253 1.00 88.44 116 LEU A CA 1
ATOM 915 C C . LEU A 1 116 ? 26.521 6.802 -8.501 1.00 88.44 116 LEU A C 1
ATOM 917 O O . LEU A 1 116 ? 26.597 5.569 -8.493 1.00 88.44 116 LEU A O 1
ATOM 921 N N . GLY A 1 117 ? 26.905 7.531 -9.552 1.00 91.94 117 GLY A N 1
ATOM 922 C CA . GLY A 1 117 ? 27.549 6.970 -10.738 1.00 91.94 117 GLY A CA 1
ATOM 923 C C . GLY A 1 117 ? 27.218 7.688 -12.041 1.00 91.94 117 GLY A C 1
ATOM 924 O O . GLY A 1 117 ? 26.651 8.780 -12.061 1.00 91.94 117 GLY A O 1
ATOM 925 N N . TYR A 1 118 ? 27.577 7.042 -13.148 1.00 93.06 118 TYR A N 1
ATOM 926 C CA . TYR A 1 118 ? 27.492 7.600 -14.496 1.00 93.06 118 TYR A CA 1
ATOM 927 C C . TYR A 1 118 ? 26.853 6.608 -15.460 1.00 93.06 118 TYR A C 1
ATOM 929 O O . TYR A 1 118 ? 27.026 5.397 -15.316 1.00 93.06 118 TYR A O 1
ATOM 937 N N . GLU A 1 119 ? 26.141 7.106 -16.466 1.00 90.62 119 GLU A N 1
ATOM 938 C CA . GLU A 1 119 ? 25.552 6.268 -17.507 1.00 90.62 119 GLU A CA 1
ATOM 939 C C . GLU A 1 119 ? 25.661 6.914 -18.888 1.00 90.62 119 GLU A C 1
ATOM 941 O O . GLU A 1 119 ? 25.150 8.006 -19.118 1.00 90.62 119 GLU A O 1
ATOM 946 N N . ASP A 1 120 ? 26.247 6.183 -19.829 1.00 93.06 120 ASP A N 1
ATOM 947 C CA . ASP A 1 120 ? 26.136 6.465 -21.255 1.00 93.06 120 ASP A CA 1
ATOM 948 C C . ASP A 1 120 ? 25.009 5.624 -21.836 1.00 93.06 120 ASP A C 1
ATOM 950 O O . ASP A 1 120 ? 24.987 4.404 -21.661 1.00 93.06 120 ASP A O 1
ATOM 954 N N . ASN A 1 121 ? 24.088 6.236 -22.575 1.00 89.25 121 ASN A N 1
ATOM 955 C CA . ASN A 1 121 ? 23.093 5.479 -23.318 1.00 89.25 121 ASN A CA 1
ATOM 956 C C . ASN A 1 121 ? 22.866 6.006 -24.731 1.00 89.25 121 ASN A C 1
ATOM 958 O O . ASN A 1 121 ? 23.034 7.182 -25.030 1.00 89.25 121 ASN A O 1
ATOM 962 N N . VAL A 1 122 ? 22.503 5.105 -25.637 1.00 92.12 122 VAL A N 1
ATOM 963 C CA . VAL A 1 122 ? 22.219 5.415 -27.035 1.00 92.12 122 VAL A CA 1
ATOM 964 C C . VAL A 1 122 ? 20.918 4.750 -27.420 1.00 92.12 122 VAL A C 1
ATOM 966 O O . VAL A 1 122 ? 20.777 3.529 -27.353 1.00 92.12 122 VAL A O 1
ATOM 969 N N . THR A 1 123 ? 19.975 5.566 -27.876 1.00 90.44 123 THR A N 1
ATOM 970 C CA . THR A 1 123 ? 18.702 5.095 -28.416 1.00 90.44 123 THR A CA 1
ATOM 971 C C . THR A 1 123 ? 18.683 5.253 -29.929 1.00 90.44 123 THR A C 1
ATOM 973 O O . THR A 1 123 ? 19.036 6.304 -30.457 1.00 90.44 123 THR A O 1
ATOM 976 N N . VAL A 1 124 ? 18.241 4.222 -30.644 1.00 92.62 124 VAL A N 1
ATOM 977 C CA . VAL A 1 124 ? 18.031 4.240 -32.093 1.00 92.62 124 VAL A CA 1
ATOM 978 C C . VAL A 1 124 ? 16.566 3.952 -32.377 1.00 92.62 124 VAL A C 1
ATOM 980 O O . VAL A 1 124 ? 16.049 2.885 -32.053 1.00 92.62 124 VAL A O 1
ATOM 983 N N . LYS A 1 125 ? 15.897 4.891 -33.038 1.00 90.25 125 LYS A N 1
ATOM 984 C CA . LYS A 1 125 ? 14.511 4.762 -33.483 1.00 90.25 125 LYS A CA 1
ATOM 985 C C . LYS A 1 125 ? 14.463 4.660 -34.989 1.00 90.25 125 LYS A C 1
ATOM 987 O O . LYS A 1 125 ? 14.886 5.574 -35.692 1.00 90.25 125 LYS A O 1
ATOM 992 N N . TRP A 1 126 ? 13.884 3.577 -35.483 1.00 91.31 126 TRP A N 1
ATOM 993 C CA . TRP A 1 126 ? 13.713 3.331 -36.903 1.00 91.31 126 TRP A CA 1
ATOM 994 C C . TRP A 1 126 ? 12.241 3.128 -37.263 1.00 91.31 126 TRP A C 1
ATOM 996 O O . TRP A 1 126 ? 11.625 2.094 -37.002 1.00 91.31 126 TRP A O 1
ATOM 1006 N N . PHE A 1 127 ? 11.676 4.126 -37.933 1.00 89.19 127 PHE A N 1
ATOM 1007 C CA . PHE A 1 127 ? 10.339 4.103 -38.517 1.00 89.19 127 PHE A CA 1
ATOM 1008 C C . PHE A 1 127 ? 10.382 3.397 -39.878 1.00 89.19 127 PHE A C 1
ATOM 1010 O O . PHE A 1 127 ? 10.297 4.029 -40.934 1.00 89.19 127 PHE A O 1
ATOM 1017 N N . LYS A 1 128 ? 10.565 2.070 -39.864 1.00 86.88 128 LYS A N 1
ATOM 1018 C CA . LYS A 1 128 ? 10.694 1.238 -41.074 1.00 86.88 128 LYS A CA 1
ATOM 1019 C C . LYS A 1 128 ? 9.515 1.425 -42.039 1.00 86.88 128 LYS A C 1
ATOM 1021 O O .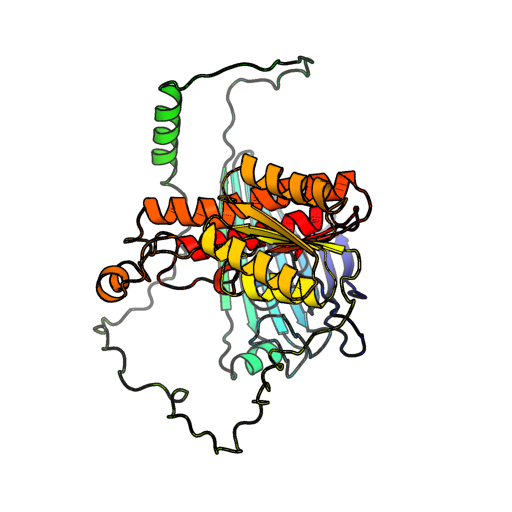 LYS A 1 128 ? 9.720 1.473 -43.251 1.00 86.88 128 LYS A O 1
ATOM 1026 N N . SER A 1 129 ? 8.292 1.548 -41.518 1.00 85.50 129 SER A N 1
ATOM 1027 C CA . SER A 1 129 ? 7.081 1.834 -42.300 1.00 85.50 129 SER A CA 1
ATOM 1028 C C . SER A 1 129 ? 6.047 2.601 -41.462 1.00 85.50 129 SER A C 1
ATOM 1030 O O . SER A 1 129 ? 6.216 2.745 -40.255 1.00 85.50 129 SER A O 1
ATOM 1032 N N . LYS A 1 130 ? 4.926 3.034 -42.066 1.00 77.69 130 LYS A N 1
ATOM 1033 C CA . LYS A 1 130 ? 3.786 3.625 -41.324 1.00 77.69 130 LYS A CA 1
ATOM 1034 C C . LYS A 1 130 ? 3.204 2.690 -40.253 1.00 77.69 130 LYS A C 1
ATOM 1036 O O . LYS A 1 130 ? 2.520 3.148 -39.348 1.00 77.69 130 LYS A O 1
ATOM 1041 N N . ASN A 1 131 ? 3.481 1.394 -40.372 1.00 83.06 131 ASN A N 1
ATOM 1042 C CA . ASN A 1 131 ? 2.961 0.351 -39.507 1.00 83.06 131 ASN A CA 1
ATOM 1043 C C . ASN A 1 131 ? 4.067 -0.326 -38.693 1.00 83.06 131 ASN A C 1
ATOM 1045 O O . ASN A 1 131 ? 3.772 -1.267 -37.973 1.00 83.06 131 ASN A O 1
ATOM 1049 N N . THR A 1 132 ? 5.336 0.068 -38.834 1.00 80.62 132 THR A N 1
ATOM 1050 C CA . THR A 1 132 ? 6.462 -0.642 -38.215 1.00 80.62 132 THR A CA 1
ATOM 1051 C C . THR A 1 132 ? 7.458 0.345 -37.638 1.00 80.62 132 THR A C 1
ATOM 1053 O O . THR A 1 132 ? 8.066 1.123 -38.375 1.00 80.62 132 THR A O 1
ATOM 1056 N N . TYR A 1 133 ? 7.646 0.256 -36.328 1.00 84.69 133 TYR A N 1
ATOM 1057 C CA . TYR A 1 133 ? 8.595 1.035 -35.551 1.00 84.69 133 TYR A CA 1
ATOM 1058 C C . TYR A 1 133 ? 9.530 0.083 -34.811 1.00 84.69 133 TYR A C 1
ATOM 1060 O O . TYR A 1 133 ? 9.075 -0.859 -34.168 1.00 84.69 133 TYR A O 1
ATOM 1068 N N . ILE A 1 134 ? 10.830 0.314 -34.925 1.00 85.94 134 ILE A N 1
ATOM 1069 C CA . ILE A 1 134 ? 11.867 -0.450 -34.239 1.00 85.94 134 ILE A CA 1
ATOM 1070 C C . ILE A 1 134 ? 12.595 0.517 -33.314 1.00 85.94 134 ILE A C 1
ATOM 1072 O O . ILE A 1 134 ? 12.981 1.605 -33.739 1.00 85.94 134 ILE A O 1
ATOM 1076 N N . HIS A 1 135 ? 12.770 0.122 -32.061 1.00 85.00 135 HIS A N 1
ATOM 1077 C CA . HIS A 1 135 ? 13.489 0.882 -31.050 1.00 85.00 135 HIS A CA 1
ATOM 1078 C C . HIS A 1 135 ? 14.602 0.005 -30.492 1.00 85.00 135 HIS A C 1
ATOM 1080 O O . HIS A 1 135 ? 14.322 -1.050 -29.931 1.00 85.00 135 HIS A O 1
ATOM 1086 N N . GLY A 1 136 ? 15.846 0.431 -30.666 1.00 86.44 136 GLY A N 1
ATOM 1087 C CA . GLY A 1 136 ? 17.015 -0.143 -30.012 1.00 86.44 136 GLY A CA 1
ATOM 1088 C C . GLY A 1 136 ? 17.529 0.808 -28.940 1.00 86.44 136 GLY A C 1
ATOM 1089 O O . GLY A 1 136 ? 17.476 2.022 -29.123 1.00 86.44 136 GLY A O 1
ATOM 1090 N N . HIS A 1 137 ? 18.030 0.267 -27.842 1.00 86.44 137 HIS A N 1
ATOM 1091 C CA . HIS A 1 137 ? 18.598 1.024 -26.741 1.00 86.44 137 HIS A CA 1
ATOM 1092 C C . HIS A 1 137 ? 19.794 0.264 -26.165 1.00 86.44 137 HIS A C 1
ATOM 1094 O O . HIS A 1 137 ? 19.710 -0.939 -25.924 1.00 86.44 137 HIS A O 1
ATOM 1100 N N . VAL A 1 138 ? 20.906 0.959 -25.960 1.00 90.19 138 VAL A N 1
ATOM 1101 C CA . VAL A 1 138 ? 22.106 0.429 -25.307 1.00 90.19 138 VAL A CA 1
ATOM 1102 C C . VAL A 1 138 ? 22.476 1.388 -24.192 1.00 90.19 138 VAL A C 1
ATOM 1104 O O . VAL A 1 138 ? 22.510 2.588 -24.439 1.00 90.19 138 VAL A O 1
ATOM 1107 N N . ALA A 1 139 ? 22.761 0.879 -22.999 1.00 88.50 139 ALA A N 1
ATOM 1108 C CA . ALA A 1 139 ? 23.183 1.683 -21.861 1.00 88.50 139 ALA A CA 1
ATOM 1109 C C . ALA A 1 139 ? 24.339 1.010 -21.119 1.00 88.50 139 ALA A C 1
ATOM 1111 O O . ALA A 1 139 ? 24.232 -0.160 -20.747 1.00 88.50 139 ALA A O 1
ATOM 1112 N N . TYR A 1 140 ? 25.421 1.747 -20.898 1.00 92.19 140 TYR A N 1
ATOM 1113 C CA . TYR A 1 140 ? 26.582 1.346 -20.112 1.00 92.19 140 TYR A CA 1
ATOM 1114 C C . TYR A 1 140 ? 26.647 2.204 -18.855 1.00 92.19 140 TYR A C 1
ATOM 1116 O O . TYR A 1 140 ? 26.576 3.429 -18.937 1.00 92.19 140 TYR A O 1
ATOM 1124 N N . THR A 1 141 ? 26.762 1.572 -17.694 1.00 91.06 141 THR A N 1
ATOM 1125 C CA . THR A 1 141 ? 26.672 2.265 -16.411 1.00 91.06 141 THR A CA 1
ATOM 1126 C C . THR A 1 141 ? 27.861 1.919 -15.534 1.00 91.06 141 THR A C 1
ATOM 1128 O O . THR A 1 141 ? 28.186 0.745 -15.346 1.00 91.06 141 THR A O 1
ATOM 1131 N N . VAL A 1 142 ? 28.467 2.956 -14.966 1.00 93.12 142 VAL A N 1
ATOM 1132 C CA . VAL A 1 142 ? 29.596 2.866 -14.044 1.00 93.12 142 VAL A CA 1
ATOM 1133 C C . VAL A 1 142 ? 29.103 3.274 -12.653 1.00 93.12 142 VAL A C 1
ATOM 1135 O O . VAL A 1 142 ? 28.667 4.416 -12.485 1.00 93.12 142 VAL A O 1
ATOM 1138 N N . PRO A 1 143 ? 29.133 2.379 -11.649 1.00 90.94 143 PRO A N 1
ATOM 1139 C CA . PRO A 1 143 ? 28.760 2.739 -10.287 1.00 90.94 143 PRO A CA 1
ATOM 1140 C C . PRO A 1 143 ? 29.787 3.699 -9.672 1.00 90.94 143 PRO A C 1
ATOM 1142 O O . PRO A 1 143 ? 31.003 3.490 -9.790 1.00 90.94 143 PRO A O 1
ATOM 1145 N N . GLY A 1 144 ? 29.284 4.734 -9.001 1.00 90.12 144 GLY A N 1
ATOM 1146 C CA . GLY A 1 144 ? 30.085 5.721 -8.284 1.00 90.12 144 GLY A CA 1
ATOM 1147 C C . GLY A 1 144 ? 30.614 5.199 -6.951 1.00 90.12 144 GLY A C 1
ATOM 1148 O O . GLY A 1 144 ? 30.339 4.059 -6.549 1.00 90.12 144 GLY A O 1
ATOM 1149 N N . SER A 1 145 ? 31.408 6.021 -6.268 1.00 90.69 145 SER A N 1
ATOM 1150 C CA . SER A 1 145 ? 32.027 5.683 -4.978 1.00 90.69 145 SER A CA 1
ATOM 1151 C C . SER A 1 145 ? 30.994 5.275 -3.921 1.00 90.69 145 SER A C 1
ATOM 1153 O O . SER A 1 145 ? 31.187 4.256 -3.253 1.00 90.69 145 SER A O 1
ATOM 1155 N N . ALA A 1 146 ? 29.867 5.986 -3.826 1.00 85.88 146 ALA A N 1
ATOM 1156 C CA . ALA A 1 146 ? 28.815 5.720 -2.850 1.00 85.88 146 ALA A CA 1
ATOM 1157 C C . ALA A 1 146 ? 28.151 4.354 -3.092 1.00 85.88 146 ALA A C 1
ATOM 1159 O O . ALA A 1 146 ? 28.000 3.545 -2.174 1.00 85.88 146 ALA A O 1
ATOM 1160 N N . ALA A 1 147 ? 27.836 4.050 -4.356 1.00 82.06 147 ALA A N 1
ATOM 1161 C CA . ALA A 1 147 ? 27.259 2.769 -4.757 1.00 82.06 147 ALA A CA 1
ATOM 1162 C C . ALA A 1 147 ? 28.239 1.597 -4.573 1.00 82.06 147 ALA A C 1
ATOM 1164 O O . ALA A 1 147 ? 27.843 0.503 -4.166 1.00 82.06 147 ALA A O 1
ATOM 1165 N N . LYS A 1 148 ? 29.532 1.819 -4.840 1.00 87.56 148 LYS A N 1
ATOM 1166 C CA . LYS A 1 148 ? 30.592 0.830 -4.597 1.00 87.56 148 LYS A CA 1
ATOM 1167 C C . LYS A 1 148 ? 30.759 0.546 -3.110 1.00 87.56 148 LYS A C 1
ATOM 1169 O O . LYS A 1 148 ? 30.797 -0.624 -2.735 1.00 87.56 148 LYS A O 1
ATOM 1174 N N . ALA A 1 149 ? 30.834 1.579 -2.273 1.00 84.62 149 ALA A N 1
ATOM 1175 C CA . ALA A 1 149 ? 31.008 1.441 -0.829 1.00 84.62 149 ALA A CA 1
ATOM 1176 C C . ALA A 1 149 ? 29.846 0.668 -0.187 1.00 84.62 149 ALA A C 1
ATOM 1178 O O . ALA A 1 149 ? 30.079 -0.294 0.545 1.00 84.62 149 ALA A O 1
ATOM 1179 N N . ALA A 1 150 ? 28.610 1.003 -0.564 1.00 76.81 150 ALA A N 1
ATOM 1180 C CA . ALA A 1 150 ? 27.395 0.298 -0.154 1.00 76.81 150 ALA A CA 1
ATOM 1181 C C . ALA A 1 150 ? 27.393 -1.208 -0.478 1.00 76.81 150 ALA A C 1
ATOM 1183 O O . ALA A 1 150 ? 26.738 -2.000 0.197 1.00 76.81 150 ALA A O 1
ATOM 1184 N N . LEU A 1 151 ? 28.140 -1.618 -1.506 1.00 75.62 151 LEU A N 1
ATOM 1185 C CA . LEU A 1 151 ? 28.262 -3.005 -1.960 1.00 75.62 151 LEU A CA 1
ATOM 1186 C C . LEU A 1 151 ? 29.624 -3.626 -1.597 1.00 75.62 151 LEU A C 1
ATOM 1188 O O . LEU A 1 151 ? 30.081 -4.566 -2.256 1.00 75.62 151 LEU A O 1
ATOM 1192 N N . GLY A 1 152 ? 30.310 -3.091 -0.581 1.00 78.12 152 GLY A N 1
ATOM 1193 C CA . GLY A 1 152 ? 31.590 -3.621 -0.097 1.00 78.12 152 GLY A CA 1
ATOM 1194 C C . GLY A 1 152 ? 32.725 -3.537 -1.124 1.00 78.12 152 GLY A C 1
ATOM 1195 O O . GLY A 1 152 ? 33.603 -4.394 -1.150 1.00 78.12 152 GLY A O 1
ATOM 1196 N N . GLY A 1 153 ? 32.672 -2.556 -2.027 1.00 79.75 153 GLY A N 1
ATOM 1197 C CA . GLY A 1 153 ? 33.647 -2.343 -3.102 1.00 79.75 153 GLY A CA 1
ATOM 1198 C C . GLY A 1 153 ? 33.514 -3.298 -4.293 1.00 79.75 153 GLY A C 1
ATOM 1199 O O . GLY A 1 153 ? 34.293 -3.206 -5.237 1.00 79.75 153 GLY A O 1
ATOM 1200 N N . SER A 1 154 ? 32.535 -4.208 -4.280 1.00 77.44 154 SER A N 1
ATOM 1201 C CA . SER A 1 154 ? 32.409 -5.278 -5.281 1.00 77.44 154 SER A CA 1
ATOM 1202 C C . SER A 1 154 ? 31.607 -4.900 -6.533 1.00 77.44 154 SER A C 1
ATOM 1204 O O . SER A 1 154 ? 31.511 -5.702 -7.467 1.00 77.44 154 SER A O 1
ATOM 1206 N N . ALA A 1 155 ? 31.027 -3.695 -6.570 1.00 82.12 155 ALA A N 1
ATOM 1207 C CA . ALA A 1 155 ? 30.168 -3.257 -7.665 1.00 82.12 155 ALA A CA 1
ATOM 1208 C C . ALA A 1 155 ? 30.953 -3.149 -8.980 1.00 82.12 155 ALA A C 1
ATOM 1210 O O . ALA A 1 155 ? 31.947 -2.427 -9.071 1.00 82.12 155 ALA A O 1
ATOM 1211 N N . ARG A 1 156 ? 30.479 -3.863 -10.004 1.00 88.25 156 ARG A N 1
ATOM 1212 C CA . ARG A 1 156 ? 31.041 -3.847 -11.358 1.00 88.25 156 ARG A CA 1
ATOM 1213 C C . ARG A 1 156 ? 30.197 -2.973 -12.269 1.00 88.25 156 ARG A C 1
ATOM 1215 O O . ARG A 1 156 ? 28.992 -2.852 -12.063 1.00 88.25 156 ARG A O 1
ATOM 1222 N N . ASP A 1 157 ? 30.829 -2.441 -13.302 1.00 91.94 157 ASP A N 1
ATOM 1223 C CA . ASP A 1 157 ? 30.146 -1.793 -14.415 1.00 91.94 157 ASP A CA 1
ATOM 1224 C C . ASP A 1 157 ? 29.160 -2.771 -15.070 1.00 91.94 157 ASP A C 1
ATOM 1226 O O . ASP A 1 157 ? 29.392 -3.988 -15.097 1.00 91.94 157 ASP A O 1
ATOM 1230 N N . TRP A 1 158 ? 28.058 -2.258 -15.617 1.00 86.50 158 TRP A N 1
ATOM 1231 C CA . TRP A 1 158 ? 27.061 -3.100 -16.275 1.00 86.50 158 TRP A CA 1
ATOM 1232 C C . TRP A 1 158 ? 26.584 -2.525 -17.606 1.00 86.50 158 TRP A C 1
ATOM 1234 O O . TRP A 1 158 ? 26.472 -1.315 -17.801 1.00 86.50 158 TRP A O 1
ATOM 1244 N N . LEU A 1 159 ? 26.269 -3.436 -18.527 1.00 89.62 159 LEU A N 1
ATOM 1245 C CA . LEU A 1 159 ? 25.771 -3.145 -19.866 1.00 89.62 159 LEU A CA 1
ATOM 1246 C C . LEU A 1 159 ? 24.341 -3.668 -20.007 1.00 89.62 159 LEU A C 1
ATOM 1248 O O . LEU A 1 159 ? 24.054 -4.825 -19.698 1.00 89.62 159 LEU A O 1
ATOM 1252 N N . ASN A 1 160 ? 23.454 -2.830 -20.528 1.00 82.00 160 ASN A N 1
ATOM 1253 C CA . ASN A 1 160 ? 22.105 -3.204 -20.917 1.00 82.00 160 ASN A CA 1
ATOM 1254 C C . ASN A 1 160 ? 21.917 -2.979 -22.416 1.00 82.00 160 ASN A C 1
ATOM 1256 O O . ASN A 1 160 ? 22.299 -1.938 -22.949 1.00 82.00 160 ASN A O 1
ATOM 1260 N N . VAL A 1 161 ? 21.305 -3.954 -23.082 1.00 86.00 161 VAL A N 1
ATOM 1261 C CA . VAL A 1 161 ? 20.892 -3.850 -24.479 1.00 86.00 161 VAL A CA 1
ATOM 1262 C C . VAL A 1 161 ? 19.426 -4.254 -24.564 1.00 86.00 161 VAL A C 1
ATOM 1264 O O . VAL A 1 161 ? 19.042 -5.333 -24.117 1.00 86.00 161 VAL A O 1
ATOM 1267 N N . MET A 1 162 ? 18.612 -3.396 -25.167 1.00 80.31 162 MET A N 1
ATOM 1268 C CA . MET A 1 162 ? 17.190 -3.608 -25.395 1.00 80.31 162 MET A CA 1
ATOM 1269 C C . MET A 1 162 ? 16.871 -3.353 -26.867 1.00 80.31 162 MET A C 1
ATOM 1271 O O . MET A 1 162 ? 17.349 -2.396 -27.470 1.00 80.31 162 MET A O 1
ATOM 1275 N N . ALA A 1 163 ? 16.005 -4.181 -27.442 1.00 83.88 163 ALA A N 1
ATOM 1276 C CA . ALA A 1 163 ? 15.371 -3.891 -28.716 1.00 83.88 163 ALA A CA 1
ATOM 1277 C C . ALA A 1 163 ? 13.899 -4.298 -28.656 1.00 83.88 163 ALA A C 1
ATOM 1279 O O . ALA A 1 163 ? 13.581 -5.397 -28.204 1.00 83.88 163 ALA A O 1
ATOM 1280 N N . PHE A 1 164 ? 12.999 -3.441 -29.134 1.00 80.94 164 PHE A N 1
ATOM 1281 C CA . PHE A 1 164 ? 11.597 -3.803 -29.313 1.00 80.94 164 PHE A CA 1
ATOM 1282 C C . PHE A 1 164 ? 11.062 -3.347 -30.669 1.00 80.94 164 PHE A C 1
ATOM 1284 O O . PHE A 1 164 ? 11.445 -2.310 -31.218 1.00 80.94 164 PHE A O 1
ATOM 1291 N N . VAL A 1 165 ? 10.151 -4.150 -31.217 1.00 84.31 165 VAL A N 1
ATOM 1292 C CA . VAL A 1 165 ? 9.501 -3.911 -32.506 1.00 84.31 165 VAL A CA 1
ATOM 1293 C C . VAL A 1 165 ? 8.014 -3.714 -32.264 1.00 84.31 165 VAL A C 1
ATOM 1295 O O . VAL A 1 165 ? 7.347 -4.580 -31.706 1.00 84.31 165 VAL A O 1
ATOM 1298 N N . ARG A 1 166 ? 7.478 -2.580 -32.711 1.00 76.94 166 ARG A N 1
ATOM 1299 C CA . ARG A 1 166 ? 6.046 -2.295 -32.699 1.00 76.94 166 ARG A CA 1
ATOM 1300 C C . ARG A 1 166 ? 5.494 -2.396 -34.113 1.00 76.94 166 ARG A C 1
ATOM 1302 O O . ARG A 1 166 ? 5.944 -1.679 -35.009 1.00 76.94 166 ARG A O 1
ATOM 1309 N N . TYR A 1 167 ? 4.493 -3.252 -34.291 1.00 84.19 167 TYR A N 1
ATOM 1310 C CA . TYR A 1 167 ? 3.732 -3.359 -35.530 1.00 84.19 167 TYR A CA 1
ATOM 1311 C C . TYR A 1 167 ? 2.273 -2.948 -35.304 1.00 84.19 167 TYR A C 1
ATOM 1313 O O . TYR A 1 167 ? 1.630 -3.433 -34.377 1.00 84.19 167 TYR A O 1
ATOM 1321 N N . ALA A 1 168 ? 1.750 -2.051 -36.137 1.00 75.12 168 ALA A N 1
ATOM 1322 C CA . ALA A 1 168 ? 0.351 -1.639 -36.113 1.00 75.12 168 ALA A CA 1
ATOM 1323 C C . ALA A 1 168 ? -0.415 -2.315 -37.258 1.00 75.12 168 ALA A C 1
ATOM 1325 O O . ALA A 1 168 ? -0.137 -2.080 -38.438 1.00 75.12 168 ALA A O 1
ATOM 1326 N N . PHE A 1 169 ? -1.404 -3.137 -36.913 1.00 77.44 169 PHE A N 1
ATOM 1327 C CA . PHE A 1 169 ? -2.306 -3.739 -37.890 1.00 77.44 169 PHE A CA 1
ATOM 1328 C C . PHE A 1 169 ? -3.278 -2.681 -38.421 1.00 77.44 169 PHE A C 1
ATOM 1330 O O . PHE A 1 169 ? -3.875 -1.924 -37.656 1.00 77.44 169 PHE A O 1
ATOM 1337 N N . ARG A 1 170 ? -3.452 -2.617 -39.745 1.00 59.81 170 ARG A N 1
ATOM 1338 C CA . ARG A 1 170 ? -4.544 -1.837 -40.337 1.00 59.81 170 ARG A CA 1
ATOM 1339 C C . ARG A 1 170 ? -5.837 -2.611 -40.125 1.00 59.81 170 ARG A C 1
ATOM 1341 O O . ARG A 1 170 ? -5.984 -3.693 -40.680 1.00 59.81 170 ARG A O 1
ATOM 1348 N N . ALA A 1 171 ? -6.780 -2.043 -39.382 1.00 50.03 171 ALA A N 1
ATOM 1349 C CA . ALA A 1 171 ? -8.157 -2.503 -39.453 1.00 50.03 171 ALA A CA 1
ATOM 1350 C C . ALA A 1 171 ? -8.682 -2.193 -40.864 1.00 50.03 171 ALA A C 1
ATOM 1352 O O . ALA A 1 171 ? -8.824 -1.031 -41.249 1.00 50.03 171 ALA A O 1
ATOM 1353 N N . SER A 1 172 ? -8.927 -3.224 -41.666 1.00 50.44 172 SER A N 1
ATOM 1354 C CA . SER A 1 172 ? -9.681 -3.078 -42.903 1.00 50.44 172 SER A CA 1
ATOM 1355 C C . SER A 1 172 ? -11.135 -2.741 -42.554 1.00 50.44 172 SER A C 1
ATOM 1357 O O . SER A 1 172 ? -11.856 -3.584 -42.030 1.00 50.44 172 SER A O 1
ATOM 1359 N N . GLY A 1 173 ? -11.576 -1.518 -42.861 1.00 49.22 173 GLY A N 1
ATOM 1360 C CA . GLY A 1 173 ? -12.984 -1.275 -43.191 1.00 49.22 173 GLY A CA 1
ATOM 1361 C C . GLY A 1 173 ? -13.951 -0.841 -42.085 1.00 49.22 173 GLY A C 1
ATOM 1362 O O . GLY A 1 173 ? -15.129 -1.164 -42.188 1.00 49.22 173 GLY A O 1
ATOM 1363 N N . ARG A 1 174 ? -13.543 -0.054 -41.081 1.00 40.19 174 ARG A N 1
ATOM 1364 C CA . ARG A 1 174 ? -14.520 0.756 -40.324 1.00 40.19 174 ARG A CA 1
ATOM 1365 C C . ARG A 1 174 ? -14.044 2.195 -40.180 1.00 40.19 174 ARG A C 1
ATOM 1367 O O . ARG A 1 174 ? -13.081 2.469 -39.470 1.00 40.19 174 ARG A O 1
ATOM 1374 N N . SER A 1 175 ? -14.740 3.105 -40.859 1.00 37.91 175 SER A N 1
ATOM 1375 C CA . SER A 1 175 ? -14.726 4.526 -40.515 1.00 37.91 175 SER A CA 1
ATOM 1376 C C . SER A 1 175 ? -15.088 4.680 -39.032 1.00 37.91 175 SER A C 1
ATOM 1378 O O . SER A 1 175 ? -15.925 3.912 -38.543 1.00 37.91 175 SER A O 1
ATOM 1380 N N . PRO A 1 176 ? -14.484 5.634 -38.303 1.00 35.16 176 PRO A N 1
ATOM 1381 C CA . PRO A 1 176 ? -14.878 5.890 -36.925 1.00 35.16 176 PRO A CA 1
ATOM 1382 C C . PRO A 1 176 ? -16.376 6.229 -36.901 1.00 35.16 176 PRO A C 1
ATOM 1384 O O . PRO A 1 176 ? -16.828 6.995 -37.759 1.00 35.16 176 PRO A O 1
ATOM 1387 N N . PRO A 1 177 ? -17.171 5.656 -35.980 1.00 35.38 177 PRO A N 1
ATOM 1388 C CA . PRO A 1 177 ? -18.569 6.030 -35.878 1.00 35.38 177 PRO A CA 1
ATOM 1389 C C . PRO A 1 177 ? -18.644 7.521 -35.537 1.00 35.38 177 PRO A C 1
ATOM 1391 O O . PRO A 1 177 ? -17.983 7.996 -34.613 1.00 35.38 177 PRO A O 1
ATOM 1394 N N . SER A 1 178 ? -19.437 8.265 -36.310 1.00 34.00 178 SER A N 1
ATOM 1395 C CA . SER A 1 178 ? -19.833 9.631 -35.963 1.00 34.00 178 SER A CA 1
ATOM 1396 C C . SER A 1 178 ? -20.407 9.652 -34.540 1.00 34.00 178 SER A C 1
ATOM 1398 O O . SER A 1 178 ? -21.077 8.682 -34.172 1.00 34.00 178 SER A O 1
ATOM 1400 N N . PRO A 1 179 ? -20.225 10.729 -33.758 1.00 35.22 179 PRO A N 1
ATOM 1401 C CA . PRO A 1 179 ? -20.708 10.791 -32.386 1.00 35.22 179 PRO A CA 1
ATOM 1402 C C . PRO A 1 179 ? -22.240 10.889 -32.371 1.00 35.22 179 PRO A C 1
ATOM 1404 O O . PRO A 1 179 ? -22.815 11.973 -32.313 1.00 35.22 179 PRO A O 1
ATOM 1407 N N . GLN A 1 180 ? -22.925 9.748 -32.440 1.00 32.19 180 GLN A N 1
ATOM 1408 C CA . GLN A 1 180 ? -24.344 9.663 -32.126 1.00 32.19 180 GLN A CA 1
ATOM 1409 C C . GLN A 1 180 ? -24.506 9.410 -30.629 1.00 32.19 180 GLN A C 1
ATOM 1411 O O . GLN A 1 180 ? -24.143 8.361 -30.103 1.00 32.19 180 GLN A O 1
ATOM 1416 N N . LYS A 1 181 ? -25.092 10.406 -29.959 1.00 42.19 181 LYS A N 1
ATOM 1417 C CA . LYS A 1 181 ? -25.737 10.275 -28.651 1.00 42.19 181 LYS A CA 1
ATOM 1418 C C . LYS A 1 181 ? -26.724 9.104 -28.677 1.00 42.19 181 LYS A C 1
ATOM 1420 O O . LYS A 1 181 ? -27.632 9.119 -29.504 1.00 42.19 181 LYS A O 1
ATOM 1425 N N . ARG A 1 182 ? -26.567 8.163 -27.745 1.00 29.30 182 ARG A N 1
ATOM 1426 C CA . ARG A 1 182 ? -27.560 7.223 -27.171 1.00 29.30 182 ARG A CA 1
ATOM 1427 C C . ARG A 1 182 ? -26.759 6.427 -26.126 1.00 29.30 182 ARG A C 1
ATOM 1429 O O . ARG A 1 182 ? -25.792 5.776 -26.482 1.00 29.30 182 ARG A O 1
ATOM 1436 N N . GLY A 1 183 ? -26.944 6.605 -24.821 1.00 35.78 183 GLY A N 1
ATOM 1437 C CA . GLY A 1 183 ? -28.185 6.292 -24.125 1.00 35.78 183 GLY A CA 1
ATOM 1438 C C . GLY A 1 183 ? -28.422 4.791 -24.247 1.00 35.78 183 GLY A C 1
ATOM 1439 O O . GLY A 1 183 ? -29.010 4.384 -25.243 1.00 35.78 183 GLY A O 1
ATOM 1440 N N . ILE A 1 184 ? -27.931 3.985 -23.299 1.00 25.95 184 ILE A N 1
ATOM 1441 C CA . ILE A 1 184 ? -28.285 2.562 -23.213 1.00 25.95 184 ILE A CA 1
ATOM 1442 C C . ILE A 1 184 ? -28.602 2.202 -21.752 1.00 25.95 184 ILE A C 1
ATOM 1444 O O . ILE A 1 184 ? -27.897 2.676 -20.858 1.00 25.95 184 ILE A O 1
ATOM 1448 N N . PRO A 1 185 ? -29.682 1.433 -21.513 1.00 28.09 185 PR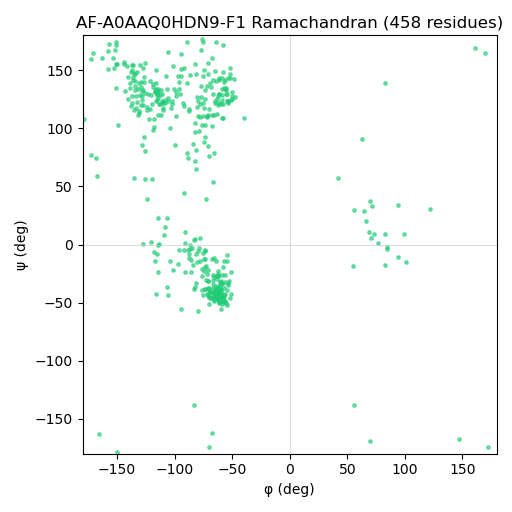O A N 1
ATOM 1449 C CA . PRO A 1 185 ? -30.292 1.186 -20.213 1.00 28.09 185 PRO A CA 1
ATOM 1450 C C . PRO A 1 185 ? -29.686 -0.039 -19.506 1.00 28.09 185 PRO A C 1
ATOM 1452 O O . PRO A 1 185 ? -28.876 -0.769 -20.070 1.00 28.09 185 PRO A O 1
ATOM 1455 N N . MET A 1 186 ? -30.119 -0.248 -18.262 1.00 31.66 186 MET A N 1
ATOM 1456 C CA . MET A 1 186 ? -29.869 -1.443 -17.446 1.00 31.66 186 MET A CA 1
ATOM 1457 C C . MET A 1 186 ? -30.743 -2.650 -17.850 1.00 31.66 186 MET A C 1
ATOM 1459 O O . MET A 1 186 ? -31.778 -2.462 -18.489 1.00 31.66 186 MET A O 1
ATOM 1463 N N . SER A 1 187 ? -30.366 -3.834 -17.326 1.00 29.34 187 SER A N 1
ATOM 1464 C CA . SER A 1 187 ? -30.975 -5.191 -17.417 1.00 29.34 187 SER A CA 1
ATOM 1465 C C . SER A 1 187 ? -30.618 -5.991 -18.689 1.00 29.34 187 SER A C 1
ATOM 1467 O O . SER A 1 187 ? -30.608 -5.413 -19.767 1.00 29.34 187 SER A O 1
ATOM 1469 N N . GLU A 1 188 ? -30.328 -7.301 -18.714 1.00 25.98 188 GLU A N 1
ATOM 1470 C CA . GLU A 1 188 ? -29.987 -8.358 -17.735 1.00 25.98 188 GLU A CA 1
ATOM 1471 C C . GLU A 1 188 ? -29.424 -9.578 -18.557 1.00 25.98 188 GLU A C 1
ATOM 1473 O O . GLU A 1 188 ? -28.972 -9.348 -19.680 1.00 25.98 188 GLU A O 1
ATOM 1478 N N . PRO A 1 189 ? -29.323 -10.827 -18.054 1.00 41.16 189 PRO A N 1
ATOM 1479 C CA . PRO A 1 189 ? -28.094 -11.621 -17.935 1.00 41.16 189 PRO A CA 1
ATOM 1480 C C . PRO A 1 189 ? -27.861 -12.639 -19.074 1.00 41.16 189 PRO A C 1
ATOM 1482 O O . PRO A 1 189 ? -28.798 -13.287 -19.522 1.00 41.16 189 PRO A O 1
ATOM 1485 N N . HIS A 1 190 ? -26.608 -12.886 -19.482 1.00 28.75 190 HIS A N 1
ATOM 1486 C CA . HIS A 1 190 ? -26.296 -14.036 -20.346 1.00 28.75 190 HIS A CA 1
ATOM 1487 C C . HIS A 1 190 ? -24.890 -14.605 -20.121 1.00 28.75 190 HIS A C 1
ATOM 1489 O O . HIS A 1 190 ? -23.894 -14.104 -20.645 1.00 28.75 190 HIS A O 1
ATOM 1495 N N . ASP A 1 191 ? -24.849 -15.727 -19.400 1.00 43.00 191 ASP A N 1
ATOM 1496 C CA . ASP A 1 191 ? -23.935 -16.824 -19.705 1.00 43.00 191 ASP A CA 1
ATOM 1497 C C . ASP A 1 191 ? -24.267 -17.343 -21.111 1.00 43.00 191 ASP A C 1
ATOM 1499 O O . ASP A 1 191 ? -25.400 -17.740 -21.395 1.00 43.00 191 ASP A O 1
ATOM 1503 N N . SER A 1 192 ? -23.293 -17.318 -22.018 1.00 33.31 192 SER A N 1
ATOM 1504 C CA . SER A 1 192 ? -23.383 -18.022 -23.297 1.00 33.31 192 SER A CA 1
ATOM 1505 C C . SER A 1 192 ? -21.991 -18.394 -23.809 1.00 33.31 192 SER A C 1
ATOM 1507 O O . SER A 1 192 ? -20.986 -17.744 -23.503 1.00 33.31 192 SER A O 1
ATOM 1509 N N . ALA A 1 193 ? -21.948 -19.480 -24.581 1.00 34.69 193 ALA A N 1
ATOM 1510 C CA . ALA A 1 193 ? -20.763 -20.177 -25.085 1.00 34.69 193 ALA A CA 1
ATOM 1511 C C . ALA A 1 193 ? -19.754 -19.306 -25.871 1.00 34.69 193 ALA A C 1
ATOM 1513 O O . ALA A 1 193 ? -18.627 -19.737 -26.109 1.00 34.69 193 ALA A O 1
ATOM 1514 N N . GLU A 1 194 ? -20.099 -18.060 -26.201 1.00 35.75 194 GLU A N 1
ATOM 1515 C CA . GLU A 1 194 ? -19.210 -17.072 -26.826 1.00 35.75 194 GLU A CA 1
ATOM 1516 C C . GLU A 1 194 ? -18.008 -16.683 -25.938 1.00 35.75 194 GLU A C 1
ATOM 1518 O O . GLU A 1 194 ? -16.918 -16.393 -26.439 1.00 35.75 194 GLU A O 1
ATOM 1523 N N . ASN A 1 195 ? -18.151 -16.737 -24.606 1.00 34.22 195 ASN A N 1
ATOM 1524 C CA . ASN A 1 195 ? -17.031 -16.476 -23.689 1.00 34.22 195 ASN A CA 1
ATOM 1525 C C . ASN A 1 195 ? -16.000 -17.619 -23.645 1.00 34.22 195 ASN A C 1
ATOM 1527 O O . ASN A 1 195 ? -14.846 -17.392 -23.260 1.00 34.22 195 ASN A O 1
ATOM 1531 N N . LEU A 1 196 ? -16.373 -18.828 -24.082 1.00 35.25 196 LEU A N 1
ATOM 1532 C CA . LEU A 1 196 ? -15.458 -19.968 -24.151 1.00 35.25 196 LEU A CA 1
ATOM 1533 C C . LEU A 1 196 ? -14.463 -19.817 -25.314 1.00 35.25 196 LEU A C 1
ATOM 1535 O O . LEU A 1 196 ? -13.271 -20.081 -25.145 1.00 35.25 196 LEU A O 1
ATOM 1539 N N . GLU A 1 197 ? -14.909 -19.285 -26.457 1.00 38.25 197 GLU A N 1
ATOM 1540 C CA . GLU A 1 197 ? -14.027 -19.018 -27.601 1.00 38.25 197 GLU A CA 1
ATOM 1541 C C . GLU A 1 197 ? -13.068 -17.846 -27.351 1.00 38.25 197 GLU A C 1
ATOM 1543 O O . GLU A 1 197 ? -11.914 -17.881 -27.784 1.00 38.25 197 GLU A O 1
ATOM 1548 N N . ARG A 1 198 ? -13.468 -16.846 -26.553 1.00 35.78 198 ARG A N 1
ATOM 1549 C CA . ARG A 1 198 ? -12.563 -15.761 -26.124 1.00 35.78 198 ARG A CA 1
ATOM 1550 C C . ARG A 1 198 ? -11.405 -16.261 -25.255 1.00 35.78 198 ARG A C 1
ATOM 1552 O O . ARG A 1 198 ? -10.284 -15.771 -25.395 1.00 35.78 198 ARG A O 1
ATOM 1559 N N . ARG A 1 199 ? -11.645 -17.265 -24.400 1.00 36.75 199 ARG A N 1
ATOM 1560 C CA . ARG A 1 199 ? -10.589 -17.940 -23.621 1.00 36.75 199 ARG A CA 1
ATOM 1561 C C . ARG A 1 199 ? -9.696 -18.825 -24.500 1.00 36.75 199 ARG A C 1
ATOM 1563 O O . ARG A 1 199 ? -8.502 -18.922 -24.224 1.00 36.75 199 ARG A O 1
ATOM 1570 N N . ALA A 1 200 ? -10.225 -19.408 -25.577 1.00 35.41 200 ALA A N 1
ATOM 1571 C CA . ALA A 1 200 ? -9.428 -20.156 -26.553 1.00 35.41 200 ALA A CA 1
ATOM 1572 C C . ALA A 1 200 ? -8.528 -19.239 -27.405 1.00 35.41 200 ALA A C 1
ATOM 1574 O O . ALA A 1 200 ? -7.362 -19.566 -27.631 1.00 35.41 200 ALA A O 1
ATOM 1575 N N . LEU A 1 201 ? -9.003 -18.046 -27.787 1.00 32.69 201 LEU A N 1
ATOM 1576 C CA . LEU A 1 201 ? -8.198 -17.067 -28.531 1.00 32.69 201 LEU A CA 1
ATOM 1577 C C . LEU A 1 201 ? -7.025 -16.510 -27.700 1.00 32.69 201 LEU A C 1
ATOM 1579 O O . LEU A 1 201 ? -5.939 -16.276 -28.230 1.00 32.69 201 LEU A O 1
ATOM 1583 N N . LEU A 1 202 ? -7.213 -16.351 -26.384 1.00 32.47 202 LEU A N 1
ATOM 1584 C CA . LEU A 1 202 ? -6.153 -15.931 -25.456 1.00 32.47 202 LEU A CA 1
ATOM 1585 C C . LEU A 1 202 ? -5.100 -17.024 -25.206 1.00 32.47 202 LEU A C 1
ATOM 1587 O O . LEU A 1 202 ? -3.946 -16.692 -24.942 1.00 32.47 202 LEU A O 1
ATOM 1591 N N . LYS A 1 203 ? -5.445 -18.310 -25.370 1.00 30.08 203 LYS A N 1
ATOM 1592 C CA . LYS A 1 203 ? -4.473 -19.418 -25.309 1.00 30.08 203 LYS A CA 1
ATOM 1593 C C . LYS A 1 203 ? -3.581 -19.512 -26.554 1.00 30.08 203 LYS A C 1
ATOM 1595 O O . LYS A 1 203 ? -2.474 -20.025 -26.453 1.00 30.08 203 LYS A O 1
ATOM 1600 N N . VAL A 1 204 ? -4.010 -18.972 -27.698 1.00 31.09 204 VAL A N 1
ATOM 1601 C CA . VAL A 1 204 ? -3.210 -18.958 -28.941 1.00 31.09 204 VAL A CA 1
ATOM 1602 C C . VAL A 1 204 ? -2.345 -17.692 -29.065 1.00 31.09 204 VAL A C 1
ATOM 1604 O O . VAL A 1 204 ? -1.289 -17.725 -29.690 1.00 31.09 204 VAL A O 1
ATOM 1607 N N . LEU A 1 205 ? -2.717 -16.589 -28.407 1.00 28.92 205 LEU A N 1
ATOM 1608 C CA . LEU A 1 205 ? -1.936 -15.338 -28.403 1.00 28.92 205 LEU A CA 1
ATOM 1609 C C . LEU A 1 205 ? -0.838 -15.268 -27.322 1.00 28.92 205 LEU A C 1
ATOM 1611 O O . LEU A 1 205 ? -0.048 -14.326 -27.319 1.00 28.92 205 LEU A O 1
ATOM 1615 N N . GLY A 1 206 ? -0.731 -16.278 -26.452 1.00 28.38 206 GLY A N 1
ATOM 1616 C CA . GLY A 1 206 ? 0.338 -16.412 -25.450 1.00 28.38 206 GLY A CA 1
ATOM 1617 C C . GLY A 1 206 ? 1.685 -16.914 -25.990 1.00 28.38 206 GLY A C 1
ATOM 1618 O O . GLY A 1 206 ? 2.603 -17.149 -25.211 1.00 28.38 206 GLY A O 1
ATOM 1619 N N . ALA A 1 207 ? 1.825 -17.080 -27.307 1.00 28.22 207 ALA A N 1
ATOM 1620 C CA . ALA A 1 207 ? 3.011 -17.648 -27.945 1.00 28.22 207 ALA A CA 1
ATOM 1621 C C . ALA A 1 207 ? 3.595 -16.725 -29.030 1.00 28.22 207 ALA A C 1
ATOM 1623 O O . ALA A 1 207 ? 3.720 -17.133 -30.176 1.00 28.22 207 ALA A O 1
ATOM 1624 N N . ALA A 1 208 ? 3.937 -15.473 -28.694 1.00 28.88 208 ALA A N 1
ATOM 1625 C CA . ALA A 1 208 ? 4.894 -14.657 -29.464 1.00 28.88 208 ALA A CA 1
ATOM 1626 C C . ALA A 1 208 ? 5.232 -13.326 -28.759 1.00 28.88 208 ALA A C 1
ATOM 1628 O O . ALA A 1 208 ? 4.759 -12.271 -29.168 1.00 28.88 208 ALA A O 1
ATOM 1629 N N . ALA A 1 209 ? 6.077 -13.365 -27.725 1.00 25.70 209 ALA A N 1
ATOM 1630 C CA . ALA A 1 209 ? 6.953 -12.246 -27.339 1.00 25.70 209 ALA A CA 1
ATOM 1631 C C . ALA A 1 209 ? 8.009 -12.724 -26.326 1.00 25.70 209 ALA A C 1
ATOM 1633 O O . ALA A 1 209 ? 8.097 -12.232 -25.207 1.00 25.70 209 ALA A O 1
ATOM 1634 N N . VAL A 1 210 ? 8.821 -13.708 -26.716 1.00 25.12 210 VAL A N 1
ATOM 1635 C CA . VAL A 1 210 ? 10.095 -13.968 -26.037 1.00 25.12 210 VAL A CA 1
ATOM 1636 C C . VAL A 1 210 ? 11.102 -12.984 -26.626 1.00 25.12 210 VAL A C 1
ATOM 1638 O O . VAL A 1 210 ? 11.650 -13.214 -27.703 1.00 25.12 210 VAL A O 1
ATOM 1641 N N . THR A 1 211 ? 11.332 -11.852 -25.965 1.00 27.73 211 THR A N 1
ATOM 1642 C CA . THR A 1 211 ? 12.535 -11.049 -26.219 1.00 27.73 211 THR A CA 1
ATOM 1643 C C . THR A 1 211 ? 13.714 -11.768 -25.579 1.00 27.73 211 THR A C 1
ATOM 1645 O O . THR A 1 211 ? 14.030 -11.558 -24.410 1.00 27.73 211 THR A O 1
ATOM 1648 N N . GLY A 1 212 ? 14.322 -12.671 -26.348 1.00 25.41 212 GLY A N 1
ATOM 1649 C CA . GLY A 1 212 ? 15.586 -13.306 -26.010 1.00 25.41 212 GLY A CA 1
ATOM 1650 C C . GLY A 1 212 ? 16.725 -12.294 -26.096 1.00 25.41 212 GLY A C 1
ATOM 1651 O O . GLY A 1 212 ? 17.029 -11.781 -27.172 1.00 25.41 212 GLY A O 1
ATOM 1652 N N . GLY A 1 213 ? 17.365 -12.020 -24.962 1.00 24.95 213 GLY A N 1
ATOM 1653 C CA . GLY A 1 213 ? 18.725 -11.502 -24.950 1.00 24.95 213 GLY A CA 1
ATOM 1654 C C . GLY A 1 213 ? 19.665 -12.629 -25.366 1.00 24.95 213 GLY A C 1
ATOM 1655 O O . GLY A 1 213 ? 19.843 -13.592 -24.625 1.00 24.95 213 GLY A O 1
ATOM 1656 N N . LEU A 1 214 ? 20.242 -12.532 -26.563 1.00 25.75 214 LEU A N 1
ATOM 1657 C CA . LEU A 1 214 ? 21.358 -13.377 -26.976 1.00 25.75 214 LEU A CA 1
ATOM 1658 C C . LEU A 1 214 ? 22.615 -12.899 -26.238 1.00 25.75 214 LEU A C 1
ATOM 1660 O O . LEU A 1 214 ? 23.305 -11.992 -26.696 1.00 25.75 214 LEU A O 1
ATOM 1664 N N . ALA A 1 215 ? 22.903 -13.502 -25.087 1.00 28.42 215 ALA A N 1
ATOM 1665 C CA . ALA A 1 215 ? 24.267 -13.551 -24.580 1.00 28.42 215 ALA A CA 1
ATOM 1666 C C . ALA A 1 215 ? 25.038 -14.572 -25.431 1.00 28.42 215 ALA A C 1
ATOM 1668 O O . ALA A 1 215 ? 24.599 -15.710 -25.595 1.00 28.42 215 ALA A O 1
ATOM 1669 N N . SER A 1 216 ? 26.160 -14.155 -26.017 1.00 27.19 216 SER A N 1
ATOM 1670 C CA . SER A 1 216 ? 27.063 -15.061 -26.733 1.00 27.19 216 SER A CA 1
ATOM 1671 C C . SER A 1 216 ? 27.608 -16.127 -25.766 1.00 27.19 216 SER A C 1
ATOM 1673 O O . SER A 1 216 ? 27.886 -15.792 -24.611 1.00 27.19 216 SER A O 1
ATOM 1675 N N . PRO A 1 217 ? 27.790 -17.387 -26.197 1.00 30.19 217 PRO A N 1
ATOM 1676 C CA . PRO A 1 217 ? 28.270 -18.448 -25.328 1.00 30.19 217 PRO A CA 1
ATOM 1677 C C . PRO A 1 217 ? 29.777 -18.277 -25.118 1.00 30.19 217 PRO A C 1
ATOM 1679 O O . PRO A 1 217 ? 30.584 -18.613 -25.982 1.00 30.19 217 PRO A O 1
ATOM 1682 N N . LEU A 1 218 ? 30.177 -17.753 -23.961 1.00 29.14 218 LEU A N 1
ATOM 1683 C CA . LEU A 1 218 ? 31.492 -18.071 -23.412 1.00 29.14 218 LEU A CA 1
ATOM 1684 C C . LEU A 1 218 ? 31.393 -19.494 -22.857 1.00 29.14 218 LEU A C 1
ATOM 1686 O O . LEU A 1 218 ? 30.501 -19.780 -22.062 1.00 29.14 218 LEU A O 1
ATOM 1690 N N . ALA A 1 219 ? 32.250 -20.378 -23.369 1.00 29.66 219 ALA A N 1
ATOM 1691 C CA . ALA A 1 219 ? 32.298 -21.804 -23.076 1.00 29.66 219 ALA A CA 1
ATOM 1692 C C . ALA A 1 219 ? 32.055 -22.102 -21.588 1.00 29.66 219 ALA A C 1
ATOM 1694 O O . ALA A 1 219 ? 32.903 -21.842 -20.738 1.00 29.66 219 ALA A O 1
ATOM 1695 N N . ALA A 1 220 ? 30.884 -22.665 -21.293 1.00 29.30 220 ALA A N 1
ATOM 1696 C CA . ALA A 1 220 ? 30.629 -23.316 -20.025 1.00 29.30 220 ALA A CA 1
ATOM 1697 C C . ALA A 1 220 ? 31.386 -24.646 -20.050 1.00 29.30 220 ALA A C 1
ATOM 1699 O O . ALA A 1 220 ? 30.959 -25.601 -20.702 1.00 29.30 220 ALA A O 1
ATOM 1700 N N . GLU A 1 221 ? 32.528 -24.701 -19.365 1.00 30.70 221 GLU A N 1
ATOM 1701 C CA . GLU A 1 221 ? 33.029 -25.974 -18.861 1.00 30.70 221 GLU A CA 1
ATOM 1702 C C . GLU A 1 221 ? 31.887 -26.644 -18.094 1.00 30.70 221 GLU A C 1
ATOM 1704 O O . GLU A 1 221 ? 31.278 -26.057 -17.197 1.00 30.70 221 GLU A O 1
ATOM 1709 N N . THR A 1 222 ? 31.562 -27.871 -18.489 1.00 35.88 222 THR A N 1
ATOM 1710 C CA . THR A 1 222 ? 30.617 -28.741 -17.797 1.00 35.88 222 THR A CA 1
ATOM 1711 C C . THR A 1 222 ? 31.190 -29.121 -16.434 1.00 35.88 222 THR A C 1
ATOM 1713 O O . THR A 1 222 ? 31.733 -30.210 -16.258 1.00 35.88 222 THR A O 1
ATOM 1716 N N . ALA A 1 223 ? 31.088 -28.217 -15.466 1.00 33.19 223 ALA A N 1
ATOM 1717 C CA . ALA A 1 223 ? 31.241 -28.546 -14.063 1.00 33.19 223 ALA A CA 1
ATOM 1718 C C . ALA A 1 223 ? 29.932 -29.193 -13.591 1.00 33.19 223 ALA A C 1
ATOM 1720 O O . ALA A 1 223 ? 28.858 -28.594 -13.684 1.00 33.19 223 ALA A O 1
ATOM 1721 N N . GLN A 1 224 ? 30.014 -30.434 -13.104 1.00 31.75 224 GLN A N 1
ATOM 1722 C CA . GLN A 1 224 ? 28.943 -31.037 -12.308 1.00 31.75 224 GLN A CA 1
ATOM 1723 C C . GLN A 1 224 ? 28.519 -30.052 -11.205 1.00 31.75 224 GLN A C 1
ATOM 1725 O O . GLN A 1 224 ? 29.392 -29.377 -10.653 1.00 31.75 224 GLN A O 1
ATOM 1730 N N . PRO A 1 225 ? 27.219 -29.952 -10.866 1.00 34.28 225 PRO A N 1
ATOM 1731 C CA . PRO A 1 225 ? 26.777 -29.066 -9.800 1.00 34.28 225 PRO A CA 1
ATOM 1732 C C . PRO A 1 225 ? 27.491 -29.469 -8.510 1.00 34.28 225 PRO A C 1
ATOM 1734 O O . PRO A 1 225 ? 27.239 -30.539 -7.954 1.00 34.28 225 PRO A O 1
ATOM 1737 N N . ALA A 1 226 ? 28.425 -28.629 -8.065 1.00 39.44 226 ALA A N 1
ATOM 1738 C CA . ALA A 1 226 ? 29.061 -28.798 -6.774 1.00 39.44 226 ALA A CA 1
ATOM 1739 C C . ALA A 1 226 ? 27.958 -28.762 -5.712 1.00 39.44 226 ALA A C 1
ATOM 1741 O O . ALA A 1 226 ? 27.115 -27.862 -5.717 1.00 39.44 226 ALA A O 1
ATOM 1742 N N . ALA A 1 227 ? 27.944 -29.763 -4.830 1.00 42.72 227 ALA A N 1
ATOM 1743 C CA . ALA A 1 227 ? 27.066 -29.763 -3.673 1.00 42.72 227 ALA A CA 1
ATOM 1744 C C . ALA A 1 227 ? 27.216 -28.424 -2.937 1.00 42.72 227 ALA A C 1
ATOM 1746 O O . ALA A 1 227 ? 28.336 -27.966 -2.699 1.00 42.72 227 ALA A O 1
ATOM 1747 N N . MET A 1 228 ? 26.085 -27.791 -2.616 1.00 37.12 228 MET A N 1
ATOM 1748 C CA . MET A 1 228 ? 26.060 -26.562 -1.825 1.00 37.12 228 MET A CA 1
ATOM 1749 C C . MET A 1 228 ? 26.911 -26.771 -0.564 1.00 37.12 228 MET A C 1
ATOM 1751 O O . MET A 1 228 ? 26.695 -27.767 0.134 1.00 37.12 228 MET A O 1
ATOM 1755 N N . PRO A 1 229 ? 27.872 -25.882 -0.256 1.00 42.66 229 PRO A N 1
ATOM 1756 C CA . PRO A 1 229 ? 28.648 -26.005 0.966 1.00 42.66 229 PRO A CA 1
ATOM 1757 C C . PRO A 1 229 ? 27.694 -25.988 2.165 1.00 42.66 229 PRO A C 1
ATOM 1759 O O . PRO A 1 229 ? 26.936 -25.043 2.365 1.00 42.66 229 PRO A O 1
ATOM 1762 N N . THR A 1 230 ? 27.725 -27.057 2.960 1.00 47.16 230 THR A N 1
ATOM 1763 C CA . THR A 1 230 ? 26.952 -27.205 4.204 1.00 47.16 230 THR A CA 1
ATOM 1764 C C . THR A 1 230 ? 27.513 -26.357 5.344 1.00 47.16 230 THR A C 1
ATOM 1766 O O . THR A 1 230 ? 26.932 -26.306 6.425 1.00 47.16 230 THR A O 1
ATOM 1769 N N . THR A 1 231 ? 28.654 -25.706 5.118 1.00 44.09 231 THR A N 1
ATOM 1770 C CA . THR A 1 231 ? 29.295 -24.813 6.076 1.00 44.09 231 THR A CA 1
ATOM 1771 C C . THR A 1 231 ? 28.818 -23.386 5.814 1.00 44.09 231 THR A C 1
ATOM 1773 O O . THR A 1 231 ? 29.004 -22.888 4.699 1.00 44.09 231 THR A O 1
ATOM 1776 N N . PRO A 1 232 ? 28.208 -22.714 6.802 1.00 45.12 232 PRO A N 1
ATOM 1777 C CA . PRO A 1 232 ? 27.788 -21.330 6.650 1.00 45.12 232 PRO A CA 1
ATOM 1778 C C . PRO A 1 232 ? 28.975 -20.423 6.265 1.00 45.12 232 PRO A C 1
ATOM 1780 O O . PRO A 1 232 ? 30.090 -20.616 6.746 1.00 45.12 232 PRO A O 1
ATOM 1783 N N . GLY A 1 233 ? 28.758 -19.462 5.357 1.00 45.00 233 GLY A N 1
ATOM 1784 C CA . GLY A 1 233 ? 29.806 -18.533 4.907 1.00 45.00 233 GLY A CA 1
ATOM 1785 C C . GLY A 1 233 ? 30.315 -17.625 6.034 1.00 45.00 233 GLY A C 1
ATOM 1786 O O . GLY A 1 233 ? 29.746 -17.605 7.116 1.00 45.00 233 GLY A O 1
ATOM 1787 N N . ALA A 1 234 ? 31.347 -16.814 5.777 1.00 45.94 234 ALA A N 1
ATOM 1788 C CA . ALA A 1 234 ? 32.002 -15.955 6.783 1.00 45.94 234 ALA A CA 1
ATOM 1789 C C . ALA A 1 234 ? 31.067 -14.994 7.565 1.00 45.94 234 ALA A C 1
ATOM 1791 O O . ALA A 1 234 ? 31.459 -14.461 8.597 1.00 45.94 234 ALA A O 1
ATOM 1792 N N . TYR A 1 235 ? 29.826 -14.798 7.106 1.00 39.81 235 TYR A N 1
ATOM 1793 C CA . TYR A 1 235 ? 28.773 -14.031 7.787 1.00 39.81 235 TYR A CA 1
ATOM 1794 C C . TYR A 1 235 ? 27.870 -14.857 8.715 1.00 39.81 235 TYR A C 1
ATOM 1796 O O . TYR A 1 235 ? 26.935 -14.323 9.304 1.00 39.81 235 TYR A O 1
ATOM 1804 N N . ALA A 1 236 ? 28.120 -16.153 8.842 1.00 42.81 236 ALA A N 1
ATOM 1805 C CA . ALA A 1 236 ? 27.355 -17.065 9.674 1.00 42.81 236 ALA A CA 1
ATOM 1806 C C . ALA A 1 236 ? 28.266 -17.696 10.732 1.00 42.81 236 ALA A C 1
ATOM 1808 O O . ALA A 1 236 ? 28.402 -18.912 10.858 1.00 42.81 236 ALA A O 1
ATOM 1809 N N . MET A 1 237 ? 28.904 -16.812 11.496 1.00 46.62 237 MET A N 1
ATOM 1810 C CA . MET A 1 237 ? 29.547 -17.157 12.757 1.00 46.62 237 MET A CA 1
ATOM 1811 C C . MET A 1 237 ? 28.465 -17.460 13.812 1.00 46.62 237 MET A C 1
ATOM 1813 O O . MET A 1 237 ? 27.394 -16.843 13.774 1.00 46.62 237 MET A O 1
ATOM 1817 N N . PRO A 1 238 ? 28.710 -18.385 14.759 1.00 49.34 238 PRO A N 1
ATOM 1818 C CA . PRO A 1 238 ? 27.847 -18.566 15.920 1.00 49.34 238 PRO A CA 1
ATOM 1819 C C . PRO A 1 238 ? 27.715 -17.247 16.685 1.00 49.34 238 PRO A C 1
ATOM 1821 O O . PRO A 1 238 ? 28.698 -16.549 16.911 1.00 49.34 238 PRO A O 1
ATOM 1824 N N . TRP A 1 239 ? 26.484 -16.910 17.052 1.00 52.09 239 TRP A N 1
ATOM 1825 C CA . TRP A 1 239 ? 26.145 -15.697 17.787 1.00 52.09 239 TRP A CA 1
ATOM 1826 C C . TRP A 1 239 ? 26.876 -15.634 19.137 1.00 52.09 239 TRP A C 1
ATOM 1828 O O . TRP A 1 239 ? 26.716 -16.538 19.957 1.00 52.09 239 TRP A O 1
ATOM 1838 N N . ASP A 1 240 ? 27.623 -14.552 19.369 1.00 53.88 240 ASP A N 1
ATOM 1839 C CA . ASP A 1 240 ? 28.174 -14.194 20.677 1.00 53.88 240 ASP A CA 1
ATOM 1840 C C . ASP A 1 240 ? 27.588 -12.838 21.123 1.00 53.88 240 ASP A C 1
ATOM 1842 O O . ASP A 1 240 ? 27.917 -11.800 20.542 1.00 53.88 240 ASP A O 1
ATOM 1846 N N . PRO A 1 241 ? 26.687 -12.810 22.120 1.00 51.41 241 PRO A N 1
ATOM 1847 C CA . PRO A 1 241 ? 26.085 -11.577 22.625 1.00 51.41 241 PRO A CA 1
ATOM 1848 C C . PRO A 1 241 ? 27.072 -10.626 23.308 1.00 51.41 241 PRO A C 1
ATOM 1850 O O . PRO A 1 241 ? 26.686 -9.496 23.610 1.00 51.41 241 PRO A O 1
ATOM 1853 N N . ALA A 1 242 ? 28.296 -11.069 23.600 1.00 52.75 242 ALA A N 1
ATOM 1854 C CA . ALA A 1 242 ? 29.275 -10.291 24.345 1.00 52.75 242 ALA A CA 1
ATOM 1855 C C . ALA A 1 242 ? 30.280 -9.530 23.464 1.00 52.75 242 ALA A C 1
ATOM 1857 O O . ALA A 1 242 ? 31.075 -8.779 24.024 1.00 52.75 242 ALA A O 1
ATOM 1858 N N . ASP A 1 243 ? 30.264 -9.690 22.133 1.00 58.47 243 ASP A N 1
ATOM 1859 C CA . ASP A 1 243 ? 31.258 -9.077 21.240 1.00 58.47 243 ASP A CA 1
ATOM 1860 C C . ASP A 1 243 ? 31.063 -7.545 21.109 1.00 58.47 243 ASP A C 1
ATOM 1862 O O . ASP A 1 243 ? 30.096 -7.086 20.489 1.00 58.47 243 ASP A O 1
ATOM 1866 N N . PRO A 1 244 ? 31.980 -6.719 21.656 1.00 52.53 244 PRO A N 1
ATOM 1867 C CA . PRO A 1 244 ? 31.885 -5.263 21.597 1.00 52.53 244 PRO A CA 1
ATOM 1868 C C . PRO A 1 244 ? 32.343 -4.678 20.247 1.00 52.53 244 PRO A C 1
ATOM 1870 O O . PRO A 1 244 ? 32.230 -3.468 20.046 1.00 52.53 244 PRO A O 1
ATOM 1873 N N . ALA A 1 245 ? 32.866 -5.499 19.326 1.00 53.06 245 ALA A N 1
ATOM 1874 C CA . ALA A 1 245 ? 33.383 -5.074 18.023 1.00 53.06 245 ALA A CA 1
ATOM 1875 C C . ALA A 1 245 ? 32.311 -4.994 16.920 1.00 53.06 245 ALA A C 1
ATOM 1877 O O . ALA A 1 245 ? 32.629 -4.612 15.792 1.00 53.06 245 ALA A O 1
ATOM 1878 N N . LEU A 1 246 ? 31.046 -5.307 17.230 1.00 50.59 246 LEU A N 1
ATOM 1879 C CA . LEU A 1 246 ? 29.898 -5.107 16.342 1.00 50.59 246 LEU A CA 1
ATOM 1880 C C . LEU A 1 246 ? 29.147 -3.815 16.722 1.00 50.59 246 LEU A C 1
ATOM 1882 O O . LEU A 1 246 ? 28.170 -3.861 17.475 1.00 50.59 246 LEU A O 1
ATOM 1886 N N . PRO A 1 247 ? 29.562 -2.637 16.218 1.00 39.47 247 PRO A N 1
ATOM 1887 C CA . PRO A 1 247 ? 28.800 -1.412 16.408 1.00 39.47 247 PRO A CA 1
ATOM 1888 C C . PRO A 1 247 ? 27.429 -1.546 15.727 1.00 39.47 247 PRO A C 1
ATOM 1890 O O . PRO A 1 247 ? 27.353 -1.814 14.530 1.00 39.47 247 PRO A O 1
ATOM 1893 N N . GLY A 1 248 ? 26.338 -1.327 16.473 1.00 47.72 248 GLY A N 1
ATOM 1894 C CA . GLY A 1 248 ? 25.037 -1.019 15.860 1.00 47.72 248 GLY A CA 1
ATOM 1895 C C . GLY A 1 248 ? 23.841 -1.930 16.154 1.00 47.72 248 GLY A C 1
ATOM 1896 O O . GLY A 1 248 ? 22.938 -2.004 15.324 1.00 47.72 248 GLY A O 1
ATOM 1897 N N . ARG A 1 249 ? 23.737 -2.567 17.325 1.00 46.16 249 ARG A N 1
ATOM 1898 C CA . ARG A 1 249 ? 22.419 -3.005 17.826 1.00 46.16 249 ARG A CA 1
ATOM 1899 C C . ARG A 1 249 ? 22.087 -2.327 19.146 1.00 46.16 249 ARG A C 1
ATOM 1901 O O . ARG A 1 249 ? 22.508 -2.766 20.208 1.00 46.16 249 ARG A O 1
ATOM 1908 N N . GLN A 1 250 ? 21.289 -1.263 19.075 1.00 48.81 250 GLN A N 1
ATOM 1909 C CA . GLN A 1 250 ? 20.515 -0.837 20.235 1.00 48.81 250 GLN A CA 1
ATOM 1910 C C . GLN A 1 250 ? 19.504 -1.949 20.532 1.00 48.81 250 GLN A C 1
ATOM 1912 O O . GLN A 1 250 ? 18.715 -2.312 19.659 1.00 48.81 250 GLN A O 1
ATOM 1917 N N . ASN A 1 251 ? 19.535 -2.511 21.742 1.00 49.25 251 ASN A N 1
ATOM 1918 C CA . ASN A 1 251 ? 18.430 -3.334 22.218 1.00 49.25 251 ASN A CA 1
ATOM 1919 C C . ASN A 1 251 ? 17.171 -2.465 22.175 1.00 49.25 251 ASN A C 1
ATOM 1921 O O . ASN A 1 251 ? 17.043 -1.524 22.958 1.00 49.25 251 ASN A O 1
ATOM 1925 N N . ILE A 1 252 ? 16.258 -2.757 21.247 1.00 57.03 252 ILE A N 1
ATOM 1926 C CA . ILE A 1 252 ? 14.925 -2.164 21.272 1.00 57.03 252 ILE A CA 1
ATOM 1927 C C . ILE A 1 252 ? 14.254 -2.743 22.511 1.00 57.03 252 ILE A C 1
ATOM 1929 O O . ILE A 1 252 ? 13.853 -3.906 22.518 1.00 57.03 252 ILE A O 1
ATOM 1933 N N . VAL A 1 253 ? 14.193 -1.950 23.578 1.00 66.81 253 VAL A N 1
ATOM 1934 C CA . VAL A 1 253 ? 13.424 -2.306 24.766 1.00 66.81 253 VAL A CA 1
ATOM 1935 C C . VAL A 1 253 ? 11.964 -2.395 24.323 1.00 66.81 253 VAL A C 1
ATOM 1937 O O . VAL A 1 253 ? 11.446 -1.402 23.799 1.00 66.81 253 VAL A O 1
ATOM 1940 N N . PRO A 1 254 ? 11.300 -3.558 24.467 1.00 65.75 254 PRO A N 1
ATOM 1941 C CA . PRO A 1 254 ? 9.893 -3.675 24.134 1.00 65.75 254 PRO A CA 1
ATOM 1942 C C . PRO A 1 254 ? 9.110 -2.624 24.905 1.00 65.75 254 PRO A C 1
ATOM 1944 O O . PRO A 1 254 ? 9.309 -2.426 26.104 1.00 65.75 254 PRO A O 1
ATOM 1947 N N . VAL A 1 255 ? 8.230 -1.934 24.194 1.00 74.25 255 VAL A N 1
ATOM 1948 C CA . VAL A 1 255 ? 7.308 -0.997 24.817 1.00 74.25 255 VAL A CA 1
ATOM 1949 C C . VAL A 1 255 ? 6.466 -1.775 25.843 1.00 74.25 255 VAL A C 1
ATOM 1951 O O . VAL A 1 255 ? 5.992 -2.861 25.497 1.00 74.25 255 VAL A O 1
ATOM 1954 N N . PRO A 1 256 ? 6.283 -1.265 27.078 1.00 82.06 256 PRO A N 1
ATOM 1955 C CA . PRO A 1 256 ? 5.458 -1.934 28.081 1.00 82.06 256 PRO A CA 1
ATOM 1956 C C . PRO A 1 256 ? 4.063 -2.271 27.543 1.00 82.06 256 PRO A C 1
ATOM 1958 O O . PRO A 1 256 ? 3.485 -1.489 26.785 1.00 82.06 256 PRO A O 1
ATOM 1961 N N . GLU A 1 257 ? 3.502 -3.418 27.930 1.00 76.88 257 GLU A N 1
ATOM 1962 C CA . GLU A 1 257 ? 2.180 -3.858 27.448 1.00 76.88 257 GLU A CA 1
ATOM 1963 C C . GLU A 1 257 ? 1.043 -2.897 27.844 1.00 76.88 257 GLU A C 1
ATOM 1965 O O . GLU A 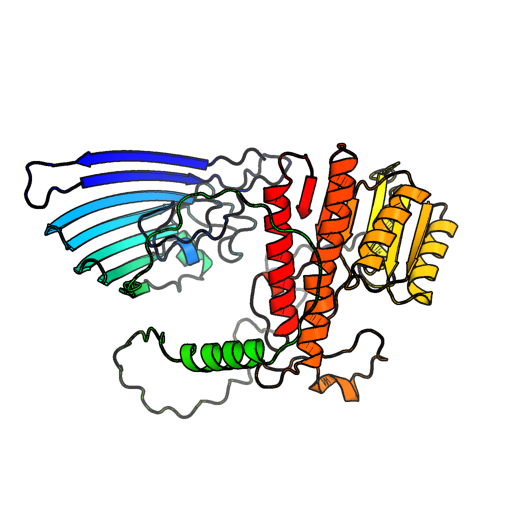1 257 ? 0.013 -2.815 27.169 1.00 76.88 257 GLU A O 1
ATOM 1970 N N . ASP A 1 258 ? 1.240 -2.152 28.929 1.00 81.88 258 ASP A N 1
ATOM 1971 C CA . ASP A 1 258 ? 0.337 -1.138 29.466 1.00 81.88 258 ASP A CA 1
ATOM 1972 C C . ASP A 1 258 ? 0.626 0.275 28.946 1.00 81.88 258 ASP A C 1
ATOM 1974 O O . ASP A 1 258 ? -0.134 1.198 29.236 1.00 81.88 258 ASP A O 1
ATOM 1978 N N . TYR A 1 259 ? 1.683 0.470 28.155 1.00 85.12 259 TYR A N 1
ATOM 1979 C CA . TYR A 1 259 ? 1.954 1.764 27.548 1.00 85.12 259 TYR A CA 1
ATOM 1980 C C . TYR A 1 259 ? 0.796 2.137 26.634 1.00 85.12 259 TYR A C 1
ATOM 1982 O O . TYR A 1 259 ? 0.441 1.360 25.757 1.00 85.12 259 TYR A O 1
ATOM 1990 N N . PHE A 1 260 ? 0.252 3.341 26.769 1.00 89.81 260 PHE A N 1
ATOM 1991 C CA . PHE A 1 260 ? -0.578 3.986 25.759 1.00 89.81 260 PHE A CA 1
ATOM 1992 C C . PHE A 1 260 ? -0.489 5.502 25.844 1.00 89.81 260 PHE A C 1
ATOM 1994 O O . PHE A 1 260 ? 0.080 6.033 26.792 1.00 89.81 260 PHE A O 1
ATOM 2001 N N . VAL A 1 261 ? -0.996 6.201 24.825 1.00 91.19 261 VAL A N 1
ATOM 2002 C CA . VAL A 1 261 ? -1.110 7.663 24.849 1.00 91.19 261 VAL A CA 1
ATOM 2003 C C . VAL A 1 261 ? -2.574 8.035 25.095 1.00 91.19 261 VAL A C 1
ATOM 2005 O O . VAL A 1 261 ? -3.378 7.971 24.160 1.00 91.19 261 VAL A O 1
ATOM 2008 N N . PRO A 1 262 ? -2.950 8.397 26.337 1.00 90.31 262 PRO A N 1
ATOM 2009 C CA . PRO A 1 262 ? -4.332 8.694 26.690 1.00 90.31 262 PRO A CA 1
ATOM 2010 C C . PRO A 1 262 ? -4.927 9.785 25.800 1.00 90.31 262 PRO A C 1
ATOM 2012 O O . PRO A 1 262 ? -4.298 10.811 25.547 1.00 90.31 262 PRO A O 1
ATOM 2015 N N . GLY A 1 263 ? -6.152 9.563 25.327 1.00 90.50 263 GLY A N 1
ATOM 2016 C CA . GLY A 1 263 ? -6.920 10.553 24.574 1.00 90.50 263 GLY A CA 1
ATOM 2017 C C . GLY A 1 263 ? -6.414 10.867 23.162 1.00 90.50 263 GLY A C 1
ATOM 2018 O O . GLY A 1 263 ? -6.995 11.741 22.519 1.00 90.50 263 GLY A O 1
ATOM 2019 N N . ARG A 1 264 ? -5.394 10.167 22.636 1.00 94.38 264 ARG A N 1
ATOM 2020 C CA . ARG A 1 264 ? -4.900 10.372 21.257 1.00 94.38 264 ARG A CA 1
ATOM 2021 C C . ARG A 1 264 ? -6.018 10.262 20.212 1.00 94.38 264 ARG A C 1
ATOM 2023 O O . ARG A 1 264 ? -5.998 10.986 19.220 1.00 94.38 264 ARG A O 1
ATOM 2030 N N . PHE A 1 265 ? -6.991 9.384 20.444 1.00 96.06 265 PHE A N 1
ATOM 2031 C CA . PHE A 1 265 ? -8.137 9.152 19.565 1.00 96.06 265 PHE A CA 1
ATOM 2032 C C . PHE A 1 265 ? -9.469 9.550 20.213 1.00 96.06 265 PHE A C 1
ATOM 2034 O O . PHE A 1 265 ? -10.523 9.070 19.800 1.00 96.06 265 PHE A O 1
ATOM 2041 N N . ALA A 1 266 ? -9.447 10.435 21.216 1.00 95.75 266 ALA A N 1
ATOM 2042 C CA . ALA A 1 266 ? -10.658 10.872 21.903 1.00 95.75 266 ALA A CA 1
ATOM 2043 C C . ALA A 1 266 ? -11.716 11.395 20.913 1.00 95.75 266 ALA A C 1
ATOM 2045 O O . ALA A 1 266 ? -11.466 12.311 20.127 1.00 95.75 266 ALA A O 1
ATOM 2046 N N . GLY A 1 267 ? -12.909 10.796 20.956 1.00 91.69 267 GLY A N 1
ATOM 2047 C CA . GLY A 1 267 ? -14.039 11.177 20.103 1.00 91.69 267 GLY A CA 1
ATOM 2048 C C . GLY A 1 267 ? -13.904 10.770 18.631 1.00 91.69 267 GLY A C 1
ATOM 2049 O O . GLY A 1 267 ? -14.721 11.200 17.818 1.00 91.69 267 GLY A O 1
ATOM 2050 N N . LYS A 1 268 ? -12.895 9.965 18.279 1.00 97.88 268 LYS A N 1
ATOM 2051 C CA . LYS A 1 268 ? -12.708 9.402 16.937 1.00 97.88 268 LYS A CA 1
ATOM 2052 C C . LYS A 1 268 ? -13.323 8.016 16.840 1.00 97.88 268 LYS A C 1
ATOM 2054 O O . LYS A 1 268 ? -13.247 7.241 17.791 1.00 97.88 268 LYS A O 1
ATOM 2059 N N . THR A 1 269 ? -13.878 7.687 15.679 1.00 98.75 269 THR A N 1
ATOM 2060 C CA . THR A 1 269 ? -14.352 6.328 15.392 1.00 98.75 269 THR A CA 1
ATOM 2061 C C . THR A 1 269 ? -13.362 5.586 14.506 1.00 98.75 269 THR A C 1
ATOM 2063 O O . THR A 1 269 ? -13.049 6.045 13.403 1.00 98.75 269 THR A O 1
ATOM 2066 N N . ALA A 1 270 ? -12.898 4.435 14.992 1.00 98.69 270 ALA A N 1
ATOM 2067 C CA . ALA A 1 270 ? -11.929 3.571 14.340 1.00 98.69 270 ALA A CA 1
ATOM 2068 C C . ALA A 1 270 ? -12.560 2.229 13.948 1.00 98.69 270 ALA A C 1
ATOM 2070 O O . ALA A 1 270 ? -13.110 1.526 14.795 1.00 98.69 270 ALA A O 1
ATOM 2071 N N . LEU A 1 271 ? -12.445 1.854 12.676 1.00 98.81 271 LEU A N 1
ATOM 2072 C CA . LEU A 1 271 ? -12.827 0.533 12.176 1.00 98.81 271 LEU A CA 1
ATOM 2073 C C . LEU A 1 271 ? -11.599 -0.381 12.124 1.00 98.81 271 LEU A C 1
ATOM 2075 O O . LEU A 1 271 ? -10.553 0.032 11.632 1.00 98.81 271 LEU A O 1
ATOM 2079 N N . VAL A 1 272 ? -11.701 -1.619 12.611 1.00 98.88 272 VAL A N 1
ATOM 2080 C CA . VAL A 1 272 ? -10.591 -2.588 12.599 1.00 98.88 272 VAL A CA 1
ATOM 2081 C C . VAL A 1 272 ? -11.054 -3.926 12.034 1.00 98.88 272 VAL A C 1
ATOM 2083 O O . VAL A 1 272 ? -11.835 -4.631 12.674 1.00 98.88 272 VAL A O 1
ATOM 2086 N N . THR A 1 273 ? -10.535 -4.312 10.866 1.00 98.69 273 THR A N 1
ATOM 2087 C CA . THR A 1 273 ? -10.779 -5.648 10.299 1.00 98.69 273 THR A CA 1
ATOM 2088 C C . THR A 1 273 ? -9.763 -6.667 10.817 1.00 98.69 273 THR A C 1
ATOM 2090 O O . THR A 1 273 ? -8.595 -6.351 11.059 1.00 98.69 273 THR A O 1
ATOM 2093 N N . GLY A 1 274 ? -10.187 -7.917 10.999 1.00 97.31 274 GLY A N 1
ATOM 2094 C CA . GLY A 1 274 ? -9.333 -8.957 11.575 1.00 97.31 274 GLY A CA 1
ATOM 2095 C C . GLY A 1 274 ? -9.102 -8.746 13.076 1.00 97.31 274 GLY A C 1
ATOM 2096 O O . GLY A 1 274 ? -7.996 -8.981 13.568 1.00 97.31 274 GLY A O 1
ATOM 2097 N N . CYS A 1 275 ? -10.097 -8.208 13.791 1.00 98.00 275 CYS A N 1
ATOM 2098 C CA . CYS A 1 275 ? -9.955 -7.790 15.186 1.00 98.00 275 CYS A CA 1
ATOM 2099 C C . CYS A 1 275 ? -9.890 -8.956 16.186 1.00 98.00 275 CYS A C 1
ATOM 2101 O O . CYS A 1 275 ? -9.526 -8.737 17.338 1.00 98.00 275 CYS A O 1
ATOM 2103 N N . ALA A 1 276 ? -10.214 -10.188 15.782 1.00 96.62 276 ALA A N 1
ATOM 2104 C CA . ALA A 1 276 ? -10.331 -11.316 16.704 1.00 96.62 276 ALA A CA 1
ATOM 2105 C C . ALA A 1 276 ? -8.988 -11.804 17.274 1.00 96.62 276 ALA A C 1
ATOM 2107 O O . ALA A 1 276 ? -8.958 -12.480 18.304 1.00 96.62 276 ALA A O 1
ATOM 2108 N N . ARG A 1 277 ? -7.856 -11.522 16.609 1.00 92.69 277 ARG A N 1
ATOM 2109 C CA . ARG A 1 277 ? -6.534 -12.034 17.016 1.00 92.69 277 ARG A CA 1
ATOM 2110 C C . ARG A 1 277 ? -5.368 -11.191 16.498 1.00 92.69 277 ARG A C 1
ATOM 2112 O O . ARG A 1 277 ? -5.540 -10.293 15.679 1.00 92.69 277 ARG A O 1
ATOM 2119 N N . GLY A 1 278 ? -4.162 -11.522 16.964 1.00 91.94 278 GLY A N 1
ATOM 2120 C CA . GLY A 1 278 ? -2.906 -10.960 16.461 1.00 91.94 278 GLY A CA 1
ATOM 2121 C C . GLY A 1 278 ? -2.858 -9.431 16.522 1.00 91.94 278 GLY A C 1
ATOM 2122 O O . GLY A 1 278 ? -3.310 -8.828 17.496 1.00 91.94 278 GLY A O 1
ATOM 2123 N N . MET A 1 279 ? -2.324 -8.813 15.464 1.00 92.94 279 MET A N 1
ATOM 2124 C CA . MET A 1 279 ? -2.177 -7.355 15.368 1.00 92.94 279 MET A CA 1
ATOM 2125 C C . MET A 1 279 ? -3.519 -6.617 15.425 1.00 92.94 279 MET A C 1
ATOM 2127 O O . MET A 1 279 ? -3.601 -5.587 16.085 1.00 92.94 279 MET A O 1
ATOM 2131 N N . GLY A 1 280 ? -4.578 -7.155 14.812 1.00 96.44 280 GLY A N 1
ATOM 2132 C CA . GLY A 1 280 ? -5.901 -6.527 14.821 1.00 96.44 280 GLY A CA 1
ATOM 2133 C C . GLY A 1 280 ? -6.499 -6.444 16.224 1.00 96.44 280 GLY A C 1
ATOM 2134 O O . GLY A 1 280 ? -6.978 -5.382 16.615 1.00 96.44 280 GLY A O 1
ATOM 2135 N N . ARG A 1 281 ? -6.385 -7.515 17.025 1.00 97.19 281 ARG A N 1
ATOM 2136 C CA . ARG A 1 281 ? -6.790 -7.499 18.444 1.00 97.19 281 ARG A CA 1
ATOM 2137 C C . ARG A 1 281 ? -6.031 -6.436 19.233 1.00 97.19 281 ARG A C 1
ATOM 2139 O O . ARG A 1 281 ? -6.641 -5.649 19.952 1.00 97.19 281 ARG A O 1
ATOM 2146 N N . LEU A 1 282 ? -4.703 -6.431 19.118 1.00 95.19 282 LEU A N 1
ATOM 2147 C CA . LEU A 1 282 ? -3.855 -5.495 19.860 1.00 95.19 282 LEU A CA 1
ATOM 2148 C C . LEU A 1 282 ? -4.143 -4.044 19.457 1.00 95.19 282 LEU A C 1
ATOM 2150 O O . LEU A 1 282 ? -4.257 -3.184 20.326 1.00 95.19 282 LEU A O 1
ATOM 2154 N N . ALA A 1 283 ? -4.333 -3.785 18.162 1.00 96.56 283 ALA A N 1
ATOM 2155 C CA . ALA A 1 283 ? -4.697 -2.471 17.653 1.00 96.56 283 ALA A CA 1
ATOM 2156 C C . ALA A 1 283 ? -6.078 -2.023 18.151 1.00 96.56 283 ALA A C 1
ATOM 2158 O O . ALA A 1 283 ? -6.201 -0.899 18.626 1.00 96.56 283 ALA A O 1
ATOM 2159 N N . ALA A 1 284 ? -7.093 -2.892 18.107 1.00 98.25 284 ALA A N 1
ATOM 2160 C CA . ALA A 1 284 ? -8.438 -2.585 18.597 1.00 98.25 284 ALA A CA 1
ATOM 2161 C C . ALA A 1 284 ? -8.433 -2.222 20.091 1.00 98.25 284 ALA A C 1
ATOM 2163 O O . ALA A 1 284 ? -8.950 -1.172 20.474 1.00 98.25 284 ALA A O 1
ATOM 2164 N N . MET A 1 285 ? -7.781 -3.040 20.926 1.00 97.00 285 MET A N 1
ATOM 2165 C CA . MET A 1 285 ? -7.637 -2.752 22.358 1.00 97.00 285 MET A CA 1
ATOM 2166 C C . MET A 1 285 ? -6.892 -1.438 22.602 1.00 97.00 285 MET A C 1
ATOM 2168 O O . MET A 1 285 ? -7.300 -0.620 23.426 1.00 97.00 285 MET A O 1
ATOM 2172 N N . ARG A 1 286 ? -5.804 -1.208 21.863 1.00 95.62 286 ARG A N 1
ATOM 2173 C CA . ARG A 1 286 ? -4.994 -0.002 22.010 1.00 95.62 286 ARG A CA 1
ATOM 2174 C C . ARG A 1 286 ? -5.752 1.258 21.596 1.00 95.62 286 ARG A C 1
ATOM 2176 O O . ARG A 1 286 ? -5.719 2.237 22.332 1.00 95.62 286 ARG A O 1
ATOM 2183 N N . LEU A 1 287 ? -6.455 1.230 20.465 1.00 97.69 287 LEU A N 1
ATOM 2184 C CA . LEU A 1 287 ? -7.295 2.335 19.995 1.00 97.69 287 LEU A CA 1
ATOM 2185 C C . LEU A 1 287 ? -8.353 2.707 21.037 1.00 97.69 287 LEU A C 1
ATOM 2187 O O . LEU A 1 287 ? -8.532 3.890 21.324 1.00 97.69 287 LEU A O 1
ATOM 2191 N N . ALA A 1 288 ? -8.998 1.710 21.648 1.00 97.69 288 ALA A N 1
ATOM 2192 C CA . ALA A 1 288 ? -9.977 1.942 22.703 1.00 97.69 288 ALA A CA 1
ATOM 2193 C C . ALA A 1 288 ? -9.357 2.589 23.954 1.00 97.69 288 ALA A C 1
ATOM 2195 O O . ALA A 1 288 ? -9.881 3.591 24.439 1.00 97.69 288 ALA A O 1
ATOM 2196 N N . ARG A 1 289 ? -8.207 2.087 24.436 1.00 95.81 289 ARG A N 1
ATOM 2197 C CA . ARG A 1 289 ? -7.466 2.692 25.567 1.00 95.81 289 ARG A CA 1
ATOM 2198 C C . ARG A 1 289 ? -7.013 4.125 25.278 1.00 95.81 289 ARG A C 1
ATOM 2200 O O . ARG A 1 289 ? -6.972 4.965 26.171 1.00 95.81 289 ARG A O 1
ATOM 2207 N N . GLU A 1 290 ? -6.707 4.426 24.019 1.00 97.25 290 GLU A N 1
ATOM 2208 C CA . GLU A 1 290 ? -6.367 5.776 23.558 1.00 97.25 290 GLU A CA 1
ATOM 2209 C C . GLU A 1 290 ? -7.607 6.659 23.275 1.00 97.25 290 GLU A C 1
ATOM 2211 O O . GLU A 1 290 ? -7.457 7.812 22.862 1.00 97.25 290 GLU A O 1
ATOM 2216 N N . 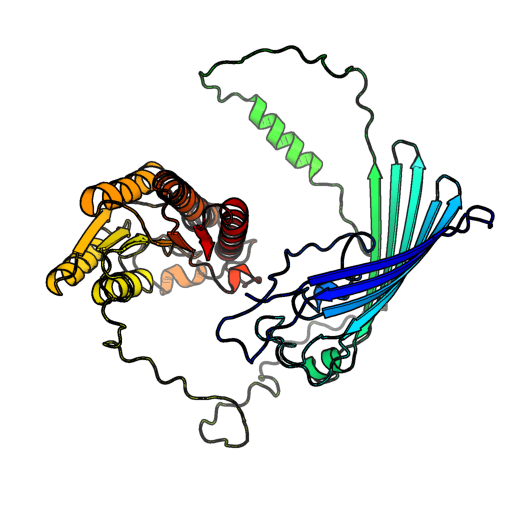GLY A 1 291 ? -8.822 6.170 23.557 1.00 97.12 291 GLY A N 1
ATOM 2217 C CA . GLY A 1 291 ? -10.067 6.949 23.582 1.00 97.12 291 GLY A CA 1
ATOM 2218 C C . GLY A 1 291 ? -10.953 6.851 22.335 1.00 97.12 291 GLY A C 1
ATOM 2219 O O . GLY A 1 291 ? -11.914 7.620 22.230 1.00 97.12 291 GLY A O 1
ATOM 2220 N N . ALA A 1 292 ? -10.649 5.949 21.396 1.00 98.44 292 ALA A N 1
ATOM 2221 C CA . ALA A 1 292 ? -11.466 5.739 20.202 1.00 98.44 292 ALA A CA 1
ATOM 2222 C C . ALA A 1 292 ? -12.774 4.988 20.512 1.00 98.44 292 ALA A C 1
ATOM 2224 O O . ALA A 1 292 ? -12.812 4.104 21.370 1.00 98.44 292 ALA A O 1
ATOM 2225 N N . ASN A 1 293 ? -13.818 5.260 19.727 1.00 98.75 293 ASN A N 1
ATOM 2226 C CA . ASN A 1 293 ? -14.917 4.315 19.542 1.00 98.75 293 ASN A CA 1
ATOM 2227 C C . ASN A 1 293 ? -14.467 3.252 18.532 1.00 98.75 293 ASN A C 1
ATOM 2229 O O . ASN A 1 293 ? -14.081 3.606 17.417 1.00 98.75 293 ASN A O 1
ATOM 2233 N N . VAL A 1 294 ? -14.509 1.972 18.889 1.00 98.81 294 VAL A N 1
ATOM 2234 C CA . VAL A 1 294 ? -13.970 0.895 18.047 1.00 98.81 294 VAL A CA 1
ATOM 2235 C C . VAL A 1 294 ? -15.088 0.064 17.430 1.00 98.81 294 VAL A C 1
ATOM 2237 O O . VAL A 1 294 ? -15.874 -0.562 18.133 1.00 98.81 294 VAL A O 1
ATOM 2240 N N . LEU A 1 295 ? -15.127 -0.009 16.104 1.00 98.81 295 LEU A N 1
ATOM 2241 C CA . LEU A 1 295 ? -15.891 -1.034 15.405 1.00 98.81 295 LEU A CA 1
ATOM 2242 C C . LEU A 1 295 ? -14.951 -2.167 14.979 1.00 98.81 295 LEU A C 1
ATOM 2244 O O . LEU A 1 295 ? -14.120 -1.988 14.089 1.00 98.81 295 LEU A O 1
ATOM 2248 N N . GLY A 1 296 ? -15.088 -3.333 15.606 1.00 98.69 296 GLY A N 1
ATOM 2249 C CA . GLY A 1 296 ? -14.359 -4.537 15.216 1.00 98.69 296 GLY A CA 1
ATOM 2250 C C . GLY A 1 296 ? -15.119 -5.345 14.169 1.00 98.69 296 GLY A C 1
ATOM 2251 O O . GLY A 1 296 ? -16.332 -5.517 14.280 1.00 98.69 296 GLY A O 1
ATOM 2252 N N . VAL A 1 297 ? -14.400 -5.862 13.175 1.00 98.69 297 VAL A N 1
ATOM 2253 C CA . VAL A 1 297 ? -14.949 -6.743 12.139 1.00 98.69 297 VAL A CA 1
ATOM 2254 C C . VAL A 1 297 ? -14.096 -7.993 12.038 1.00 98.69 297 VAL A C 1
ATOM 2256 O O . VAL A 1 297 ? -12.884 -7.915 11.816 1.00 98.69 297 VAL A O 1
ATOM 2259 N N . ASP A 1 298 ? -14.721 -9.151 12.189 1.00 97.69 298 ASP A N 1
ATOM 2260 C CA . ASP A 1 298 ? -14.053 -10.436 12.026 1.00 97.69 298 ASP A CA 1
ATOM 2261 C C . ASP A 1 298 ? -15.082 -11.526 11.723 1.00 97.69 298 ASP A C 1
ATOM 2263 O O . ASP A 1 298 ? -16.230 -11.459 12.153 1.00 97.69 298 ASP A O 1
ATOM 2267 N N . TRP A 1 299 ? -14.685 -12.558 10.995 1.00 94.06 299 TRP A N 1
ATOM 2268 C CA . TRP A 1 299 ? -15.544 -13.708 10.731 1.00 94.06 299 TRP A CA 1
ATOM 2269 C C . TRP A 1 299 ? -15.518 -14.753 11.869 1.00 94.06 299 TRP A C 1
ATOM 2271 O O . TRP A 1 299 ? -16.447 -15.556 11.977 1.00 94.06 299 TRP A O 1
ATOM 2281 N N . ILE A 1 300 ? -14.510 -14.713 12.759 1.00 93.19 300 ILE A N 1
ATOM 2282 C CA . ILE A 1 300 ? -14.407 -15.570 13.951 1.00 93.19 300 ILE A CA 1
ATOM 2283 C C . ILE A 1 300 ? -15.219 -14.936 15.088 1.00 93.19 300 ILE A C 1
ATOM 2285 O O . ILE A 1 300 ? -14.695 -14.156 15.886 1.00 93.19 300 ILE A O 1
ATOM 2289 N N . ALA A 1 301 ? -16.515 -15.244 15.130 1.00 93.75 301 ALA A N 1
ATOM 2290 C CA . ALA A 1 301 ? -17.489 -14.541 15.965 1.00 93.75 301 ALA A CA 1
ATOM 2291 C C . ALA A 1 301 ? -17.154 -14.536 17.463 1.00 93.75 301 ALA A C 1
ATOM 2293 O O . ALA A 1 301 ? -17.158 -13.481 18.090 1.00 93.75 301 ALA A O 1
ATOM 2294 N N . ASP A 1 302 ? -16.835 -15.700 18.028 1.00 95.44 302 ASP A N 1
ATOM 2295 C CA . ASP A 1 302 ? -16.546 -15.881 19.453 1.00 95.44 302 ASP A CA 1
ATOM 2296 C C . ASP A 1 302 ? -15.317 -15.072 19.890 1.00 95.44 302 ASP A C 1
ATOM 2298 O O . ASP A 1 302 ? -15.356 -14.344 20.882 1.00 95.44 302 ASP A O 1
ATOM 2302 N N . LYS A 1 303 ? -14.235 -15.134 19.107 1.00 95.69 303 LYS A N 1
ATOM 2303 C CA . LYS A 1 303 ? -12.995 -14.406 19.404 1.00 95.69 303 LYS A CA 1
ATOM 2304 C C . LYS A 1 303 ? -13.125 -12.908 19.149 1.00 95.69 303 LYS A C 1
ATOM 2306 O O . LYS A 1 303 ? -12.578 -12.120 19.915 1.00 95.69 303 LYS A O 1
ATOM 2311 N N . GLY A 1 304 ? -13.838 -12.513 18.095 1.00 96.88 304 GLY A N 1
ATOM 2312 C CA . GLY A 1 304 ? -14.135 -11.112 17.808 1.00 96.88 304 GLY A CA 1
ATOM 2313 C C . GLY A 1 304 ? -14.951 -10.474 18.930 1.00 96.88 304 GLY A C 1
ATOM 2314 O O . GLY A 1 304 ? -14.547 -9.441 19.467 1.00 96.88 304 GLY A O 1
ATOM 2315 N N . GLN A 1 305 ? -16.027 -11.140 19.355 1.00 98.25 305 GLN A N 1
ATOM 2316 C CA . GLN A 1 305 ? -16.877 -10.673 20.448 1.00 98.25 305 GLN A CA 1
ATOM 2317 C C . GLN A 1 305 ? -16.108 -10.579 21.770 1.00 98.25 305 GLN A C 1
ATOM 2319 O O . GLN A 1 305 ? -16.203 -9.560 22.446 1.00 98.25 305 GLN A O 1
ATOM 2324 N N . ALA A 1 306 ? -15.257 -11.560 22.093 1.00 98.31 306 ALA A N 1
ATOM 2325 C CA . ALA A 1 306 ? -14.434 -11.517 23.304 1.00 98.31 306 ALA A CA 1
ATOM 2326 C C . ALA A 1 306 ? -13.503 -10.288 23.368 1.00 98.31 306 ALA A C 1
ATOM 2328 O O . ALA A 1 306 ? -13.240 -9.762 24.451 1.00 98.31 306 ALA A O 1
ATOM 2329 N N . VAL A 1 307 ? -13.004 -9.801 22.224 1.00 98.38 307 VAL A N 1
ATOM 2330 C CA . VAL A 1 307 ? -12.203 -8.563 22.170 1.00 98.38 307 VAL A CA 1
ATOM 2331 C C . VAL A 1 307 ? -13.066 -7.332 22.443 1.00 98.38 307 VAL A C 1
ATOM 2333 O O . VAL A 1 307 ? -12.633 -6.439 23.171 1.00 98.38 307 VAL A O 1
ATOM 2336 N N . ILE A 1 308 ? -14.281 -7.286 21.895 1.00 98.44 308 ILE A N 1
ATOM 2337 C CA . ILE A 1 308 ? -15.217 -6.179 22.128 1.00 98.44 308 ILE A CA 1
ATOM 2338 C C . ILE A 1 308 ? -15.663 -6.147 23.592 1.00 98.44 308 ILE A C 1
ATOM 2340 O O . ILE A 1 308 ? -15.622 -5.086 24.211 1.00 98.44 308 ILE A O 1
ATOM 2344 N N . ASP A 1 309 ? -15.987 -7.299 24.177 1.00 98.69 309 ASP A N 1
ATOM 2345 C CA . ASP A 1 309 ? -16.369 -7.414 25.587 1.00 98.69 309 ASP A CA 1
ATOM 2346 C C . ASP A 1 309 ? -15.235 -6.957 26.515 1.00 98.69 309 ASP A C 1
ATOM 2348 O O . ASP A 1 309 ? -15.476 -6.232 27.482 1.00 98.69 309 ASP A O 1
ATOM 2352 N N . ALA A 1 310 ? -13.985 -7.304 26.188 1.00 98.31 310 ALA A N 1
ATOM 2353 C CA . ALA A 1 310 ? -12.819 -6.820 26.921 1.00 98.31 310 ALA A CA 1
ATOM 2354 C C . ALA A 1 310 ? -12.709 -5.286 26.863 1.00 98.31 310 ALA A C 1
ATOM 2356 O O . ALA A 1 310 ? -12.549 -4.648 27.904 1.00 98.31 310 ALA A O 1
ATOM 2357 N N . ILE A 1 311 ? -12.871 -4.680 25.679 1.00 98.44 311 ILE A N 1
ATOM 2358 C CA . ILE A 1 311 ? -12.861 -3.216 25.520 1.00 98.44 311 ILE A CA 1
ATOM 2359 C C . ILE A 1 311 ? -13.961 -2.555 26.362 1.00 98.44 311 ILE A C 1
ATOM 2361 O O . ILE A 1 311 ? -13.703 -1.561 27.041 1.00 98.44 311 ILE A O 1
ATOM 2365 N N . LEU A 1 312 ? -15.176 -3.107 26.339 1.00 98.50 312 LEU A N 1
ATOM 2366 C CA . LEU A 1 312 ? -16.302 -2.593 27.122 1.00 98.50 312 LEU A CA 1
ATOM 2367 C C . LEU A 1 312 ? -16.044 -2.720 28.632 1.00 98.50 312 LEU A C 1
ATOM 2369 O O . LEU A 1 312 ? -16.343 -1.791 29.382 1.00 98.50 312 LEU A O 1
ATOM 2373 N N . SER A 1 313 ? -15.440 -3.827 29.078 1.00 98.12 313 SER A N 1
ATOM 2374 C CA . SER A 1 313 ? -15.087 -4.044 30.489 1.00 98.12 313 SER A CA 1
ATOM 2375 C C . SER A 1 313 ? -14.023 -3.068 31.007 1.00 98.12 313 SER A C 1
ATOM 2377 O O . SER A 1 313 ? -14.038 -2.712 32.183 1.00 98.12 313 SER A O 1
ATOM 2379 N N . GLU A 1 314 ? -13.151 -2.573 30.121 1.00 96.25 314 GLU A N 1
ATOM 2380 C CA . GLU A 1 314 ? -12.160 -1.529 30.415 1.00 96.25 314 GLU A CA 1
ATOM 2381 C C . GLU A 1 314 ? -12.753 -0.102 30.327 1.00 96.25 314 GLU A C 1
ATOM 2383 O O . GLU A 1 314 ? -12.032 0.883 30.483 1.00 96.25 314 GLU A O 1
ATOM 2388 N N . GLY A 1 315 ? -14.065 0.036 30.091 1.00 96.50 315 GLY A N 1
ATOM 2389 C CA . GLY A 1 315 ? -14.764 1.325 29.999 1.00 96.50 315 GLY A CA 1
ATOM 2390 C C . GLY A 1 315 ? -14.673 2.007 28.629 1.00 96.50 315 GLY A C 1
ATOM 2391 O O . GLY A 1 315 ? -15.086 3.161 28.486 1.00 96.50 315 GLY A O 1
ATOM 2392 N N . GLY A 1 316 ? -14.141 1.314 27.619 1.00 97.38 316 GLY A N 1
ATOM 2393 C CA . GLY A 1 316 ? -14.116 1.781 26.237 1.00 97.38 316 GLY A CA 1
ATOM 2394 C C . GLY A 1 316 ? -15.480 1.679 25.550 1.00 97.38 316 GLY A C 1
ATOM 2395 O O . GLY A 1 316 ? -16.447 1.135 26.082 1.00 97.38 316 GLY A O 1
ATOM 2396 N N . LYS A 1 317 ? -15.560 2.195 24.321 1.00 98.38 317 LYS A N 1
ATOM 2397 C CA . LYS A 1 317 ? -16.751 2.092 23.469 1.00 98.38 317 LYS A CA 1
ATOM 2398 C C . LYS A 1 317 ? -16.437 1.202 22.286 1.00 98.38 317 LYS A C 1
ATOM 2400 O O . LYS A 1 317 ? -15.535 1.523 21.514 1.00 98.38 317 LYS A O 1
ATOM 2405 N N . ALA A 1 318 ? -17.185 0.117 22.126 1.00 98.56 318 ALA A N 1
ATOM 2406 C CA . ALA A 1 318 ? -16.974 -0.776 21.006 1.00 98.56 318 ALA A CA 1
ATOM 2407 C C . ALA A 1 318 ? -18.241 -1.498 20.539 1.00 98.56 318 ALA A C 1
ATOM 2409 O O . ALA A 1 318 ? -19.190 -1.667 21.301 1.00 98.56 318 ALA A O 1
ATOM 2410 N N . ALA A 1 319 ? -18.241 -1.901 19.271 1.00 98.56 319 ALA A N 1
ATOM 2411 C CA . ALA A 1 319 ? -19.279 -2.711 18.644 1.00 98.56 319 ALA A CA 1
ATOM 2412 C C . ALA A 1 319 ? -18.640 -3.725 17.683 1.00 98.56 319 ALA A C 1
ATOM 2414 O O . ALA A 1 319 ? -17.543 -3.495 17.166 1.00 98.56 319 ALA A O 1
ATOM 2415 N N . PHE A 1 320 ? -19.324 -4.848 17.461 1.00 98.62 320 PHE A N 1
ATOM 2416 C CA . PHE A 1 320 ? -18.833 -5.953 16.641 1.00 98.62 320 PHE A CA 1
ATOM 2417 C C . PHE A 1 320 ? -19.705 -6.161 15.402 1.00 98.62 320 PHE A C 1
ATOM 2419 O O . PHE A 1 320 ? -20.932 -6.135 15.492 1.00 98.62 320 PHE A O 1
ATOM 2426 N N . VAL A 1 321 ? -19.070 -6.431 14.263 1.00 98.56 321 VAL A N 1
ATOM 2427 C CA . VAL A 1 321 ? -19.727 -6.956 13.064 1.00 98.56 321 VAL A CA 1
ATOM 2428 C C . VAL A 1 321 ? -19.071 -8.276 12.691 1.00 98.56 321 VAL A C 1
ATOM 2430 O O . VAL A 1 321 ? -17.893 -8.326 12.335 1.00 98.56 321 VAL A O 1
ATOM 2433 N N . GLN A 1 322 ? -19.854 -9.350 12.742 1.00 98.12 322 GLN A N 1
ATOM 2434 C CA . GLN A 1 322 ? -19.413 -10.640 12.236 1.00 98.12 322 GLN A CA 1
ATOM 2435 C C . GLN A 1 322 ? -19.483 -10.647 10.706 1.00 98.12 322 GLN A C 1
ATOM 2437 O O . GLN A 1 322 ? -20.545 -10.397 10.135 1.00 98.12 322 GLN A O 1
ATOM 2442 N N . GLY A 1 323 ? -18.388 -10.998 10.034 1.00 96.38 323 GLY A N 1
ATOM 2443 C CA . GLY A 1 323 ? -18.437 -11.241 8.594 1.00 96.38 323 GLY A CA 1
ATOM 2444 C C . GLY A 1 323 ? -17.087 -11.382 7.903 1.00 96.38 323 GLY A C 1
ATOM 2445 O O . GLY A 1 323 ? -16.040 -11.019 8.435 1.00 96.38 323 GLY A O 1
ATOM 2446 N N . ASP A 1 324 ? -17.138 -11.909 6.682 1.00 96.06 324 ASP A N 1
ATOM 2447 C CA . ASP A 1 324 ? -16.005 -12.018 5.766 1.00 96.06 324 ASP A CA 1
ATOM 2448 C C . ASP A 1 324 ? -15.882 -10.726 4.940 1.00 96.06 324 ASP A C 1
ATOM 2450 O O . ASP A 1 324 ? -16.772 -10.390 4.159 1.00 96.06 324 ASP A O 1
ATOM 2454 N N . ILE A 1 325 ? -14.769 -10.001 5.092 1.00 97.38 325 ILE A N 1
ATOM 2455 C CA . ILE A 1 325 ? -14.514 -8.738 4.374 1.00 97.38 325 ILE A CA 1
ATOM 2456 C C . ILE A 1 325 ? -14.398 -8.913 2.860 1.00 97.38 325 ILE A C 1
ATOM 2458 O O . ILE A 1 325 ? -14.440 -7.947 2.104 1.00 97.38 325 ILE A O 1
ATOM 2462 N N . SER A 1 326 ? -14.241 -10.142 2.381 1.00 95.94 326 SER A N 1
ATOM 2463 C CA . SER A 1 326 ? -14.313 -10.394 0.955 1.00 95.94 326 SER A CA 1
ATOM 2464 C C . SER A 1 326 ? -15.741 -10.324 0.426 1.00 95.94 326 SER A C 1
ATOM 2466 O O . SER A 1 326 ? -15.896 -10.348 -0.787 1.00 95.94 326 SER A O 1
ATOM 2468 N N . GLU A 1 327 ? -16.767 -10.142 1.265 1.00 97.94 327 GLU A N 1
ATOM 2469 C CA . GLU A 1 327 ? -18.156 -9.904 0.871 1.00 97.94 327 GLU A CA 1
ATOM 2470 C C . GLU A 1 327 ? -18.530 -8.420 0.908 1.00 97.94 327 GLU A C 1
ATOM 2472 O O . GLU A 1 327 ? -18.371 -7.734 1.913 1.00 97.94 327 GLU A O 1
ATOM 2477 N N . THR A 1 328 ? -19.090 -7.910 -0.197 1.00 98.12 328 THR A N 1
ATOM 2478 C CA . THR A 1 328 ? -19.426 -6.474 -0.308 1.00 98.12 328 THR A CA 1
ATOM 2479 C C . THR A 1 328 ? -20.447 -6.054 0.750 1.00 98.12 328 THR A C 1
ATOM 2481 O O . THR A 1 328 ? -20.295 -4.995 1.350 1.00 98.12 328 THR A O 1
ATOM 2484 N N . ALA A 1 329 ? -21.435 -6.909 1.029 1.00 98.38 329 ALA A N 1
ATOM 2485 C CA . ALA A 1 329 ? -22.448 -6.640 2.044 1.00 98.38 329 ALA A CA 1
ATOM 2486 C C . ALA A 1 329 ? -21.843 -6.467 3.447 1.00 98.38 329 ALA A C 1
ATOM 2488 O O . ALA A 1 329 ? -22.313 -5.625 4.205 1.00 98.38 329 ALA A O 1
ATOM 2489 N N . VAL A 1 330 ? -20.781 -7.212 3.779 1.00 98.50 330 VAL A N 1
ATOM 2490 C CA . VAL A 1 330 ? -20.083 -7.081 5.067 1.00 98.50 330 VAL A CA 1
ATOM 2491 C C . VAL A 1 330 ? -19.327 -5.755 5.130 1.00 98.50 330 VAL A C 1
ATOM 2493 O O . VAL A 1 330 ? -19.451 -5.045 6.124 1.00 98.50 330 VAL A O 1
ATOM 2496 N N . CYS A 1 331 ? -18.601 -5.382 4.069 1.00 98.62 331 CYS A N 1
ATOM 2497 C CA . CYS A 1 331 ? -17.893 -4.097 4.002 1.00 98.62 331 CYS A CA 1
ATOM 2498 C C . CYS A 1 331 ? -18.839 -2.891 4.110 1.00 98.62 331 CYS A C 1
ATOM 2500 O O . CYS A 1 331 ? -18.520 -1.910 4.779 1.00 98.62 331 CYS A O 1
ATOM 2502 N N . ASP A 1 332 ? -20.011 -2.962 3.481 1.00 98.50 332 ASP A N 1
ATOM 2503 C CA . ASP A 1 332 ? -21.013 -1.902 3.587 1.00 98.50 332 ASP A CA 1
ATOM 2504 C C . ASP A 1 332 ? -21.634 -1.878 4.998 1.00 98.50 332 ASP A C 1
ATOM 2506 O O . ASP A 1 332 ? -21.749 -0.813 5.610 1.00 98.50 332 ASP A O 1
ATOM 2510 N N . ALA A 1 333 ? -21.968 -3.049 5.554 1.00 98.50 333 ALA A N 1
ATOM 2511 C CA . ALA A 1 333 ? -22.567 -3.175 6.882 1.00 98.50 333 ALA A CA 1
ATOM 2512 C C . ALA A 1 333 ? -21.635 -2.707 8.006 1.00 98.50 333 ALA A C 1
ATOM 2514 O O . ALA A 1 333 ? -22.095 -2.041 8.931 1.00 98.50 333 ALA A O 1
ATOM 2515 N N . MET A 1 334 ? -20.329 -2.995 7.933 1.00 98.38 334 MET A N 1
ATOM 2516 C CA . MET A 1 334 ? -19.380 -2.510 8.939 1.00 98.38 334 MET A CA 1
ATOM 2517 C C . MET A 1 334 ? -19.324 -0.980 8.956 1.00 98.38 334 MET A C 1
ATOM 2519 O O . MET A 1 334 ? -19.439 -0.363 10.010 1.00 98.38 334 MET A O 1
ATOM 2523 N N . VAL A 1 335 ? -19.260 -0.328 7.796 1.00 98.75 335 VAL A N 1
ATOM 2524 C CA . VAL A 1 335 ? -19.232 1.138 7.744 1.00 98.75 335 VAL A CA 1
ATOM 2525 C C . VAL A 1 335 ? -20.553 1.727 8.250 1.00 98.75 335 VAL A C 1
ATOM 2527 O O . VAL A 1 335 ? -20.541 2.668 9.045 1.00 98.75 335 VAL A O 1
ATOM 2530 N N . GLN A 1 336 ? -21.692 1.136 7.878 1.00 98.62 336 GLN A N 1
ATOM 2531 C CA . GLN A 1 336 ? -23.002 1.536 8.401 1.00 98.62 336 GLN A CA 1
ATOM 2532 C C . GLN A 1 336 ? -23.105 1.366 9.920 1.00 98.62 336 GLN A C 1
ATOM 2534 O O . GLN A 1 336 ? -23.637 2.248 10.590 1.00 98.62 336 GLN A O 1
ATOM 2539 N N . ALA A 1 337 ? -22.565 0.282 10.478 1.00 98.62 337 ALA A N 1
ATOM 2540 C CA . ALA A 1 337 ? -22.546 0.048 11.917 1.00 98.62 337 ALA A CA 1
ATOM 2541 C C . ALA A 1 337 ? -21.682 1.088 12.650 1.00 98.62 337 ALA A C 1
ATOM 2543 O O . ALA A 1 337 ? -22.129 1.637 13.656 1.00 98.62 337 ALA A O 1
ATOM 2544 N N . ALA A 1 338 ? -20.495 1.436 12.131 1.00 98.56 338 ALA A N 1
ATOM 2545 C CA . ALA A 1 338 ? -19.675 2.513 12.702 1.00 98.56 338 ALA A CA 1
ATOM 2546 C C . ALA A 1 338 ? -20.445 3.843 12.753 1.00 98.56 338 ALA A C 1
ATOM 2548 O O . ALA A 1 338 ? -20.465 4.521 13.782 1.00 98.56 338 ALA A O 1
ATOM 2549 N N . VAL A 1 339 ? -21.133 4.190 11.662 1.00 98.44 339 VAL A N 1
ATOM 2550 C CA . VAL A 1 339 ? -21.947 5.409 11.581 1.00 98.44 339 VAL A CA 1
ATOM 2551 C C . VAL A 1 339 ? -23.149 5.345 12.526 1.00 98.44 339 VAL A C 1
ATOM 2553 O O . VAL A 1 339 ? -23.406 6.308 13.241 1.00 98.44 339 VAL A O 1
ATOM 2556 N N . GLY A 1 340 ? -23.864 4.221 12.570 1.00 98.50 340 GLY A N 1
ATOM 2557 C CA . GLY A 1 340 ? -25.056 4.050 13.403 1.00 98.50 340 GLY A CA 1
ATOM 2558 C C . GLY A 1 340 ? -24.758 4.079 14.902 1.00 98.50 340 GLY A C 1
ATOM 2559 O O . GLY A 1 340 ? -25.495 4.706 15.659 1.00 98.50 340 GLY A O 1
ATOM 2560 N N . HIS A 1 341 ? -23.665 3.447 15.336 1.00 98.06 341 HIS A N 1
ATOM 2561 C CA . HIS A 1 341 ? -23.284 3.403 16.750 1.00 98.06 341 HIS A CA 1
ATOM 2562 C C . HIS A 1 341 ? -22.547 4.660 17.218 1.00 98.06 341 HIS A C 1
ATOM 2564 O O . HIS A 1 341 ? -22.719 5.077 18.365 1.00 98.06 341 HIS A O 1
ATOM 2570 N N . PHE A 1 342 ? -21.708 5.252 16.361 1.00 98.25 342 PHE A N 1
ATOM 2571 C CA . PHE A 1 342 ? -20.730 6.261 16.784 1.00 98.25 342 PHE A CA 1
ATOM 2572 C C . PHE A 1 342 ? -20.788 7.572 15.991 1.00 98.25 342 PHE A C 1
ATOM 2574 O O . PHE A 1 342 ? -20.019 8.491 16.270 1.00 98.25 342 PHE A O 1
ATOM 2581 N N . GLY A 1 343 ? -21.697 7.689 15.021 1.00 97.12 343 GLY A N 1
ATOM 2582 C CA . GLY A 1 343 ? -21.977 8.924 14.282 1.00 97.12 343 GLY A CA 1
ATOM 2583 C C . GLY A 1 343 ? -21.061 9.201 13.086 1.00 97.12 343 GLY A C 1
ATOM 2584 O O . GLY A 1 343 ? -21.270 10.190 12.386 1.00 97.12 343 GLY A O 1
ATOM 2585 N N . GLY A 1 344 ? -20.060 8.359 12.820 1.00 97.38 344 GLY A N 1
ATOM 2586 C CA . GLY A 1 344 ? -19.176 8.517 11.666 1.00 97.38 344 GLY A CA 1
ATOM 2587 C C . GLY A 1 344 ? -17.989 7.559 11.665 1.00 97.38 344 GLY A C 1
ATOM 2588 O O . GLY A 1 344 ? -17.878 6.697 12.530 1.00 97.38 344 GLY A O 1
ATOM 2589 N N . LEU A 1 345 ? -17.092 7.745 10.697 1.00 98.38 345 LEU A N 1
ATOM 2590 C CA . LEU A 1 345 ? -15.836 7.011 10.538 1.00 98.38 345 LEU A CA 1
ATOM 2591 C C . LEU A 1 345 ? -14.670 7.998 10.371 1.00 98.38 345 LEU A C 1
ATOM 2593 O O . LEU A 1 345 ? -14.681 8.797 9.436 1.00 98.38 345 LEU A O 1
ATOM 2597 N N . ASP A 1 346 ? -13.680 7.961 11.264 1.00 97.44 346 ASP A N 1
ATOM 2598 C CA . ASP A 1 346 ? -12.505 8.847 11.223 1.00 97.44 346 ASP A CA 1
ATOM 2599 C C . ASP A 1 346 ? -11.240 8.108 10.774 1.00 97.44 346 ASP A C 1
ATOM 2601 O O . ASP A 1 346 ? -10.400 8.675 10.069 1.00 97.44 346 ASP A O 1
ATOM 2605 N N . CYS A 1 347 ? -11.095 6.845 11.175 1.00 97.00 347 CYS A N 1
ATOM 2606 C CA . CYS A 1 347 ? -9.980 6.015 10.756 1.00 97.00 347 CYS A CA 1
ATOM 2607 C C . CYS A 1 347 ? -10.365 4.551 10.549 1.00 97.00 347 CYS A C 1
ATOM 2609 O O . CYS A 1 347 ? -11.332 4.057 11.127 1.00 97.00 347 CYS A O 1
ATOM 2611 N N . ALA A 1 348 ? -9.595 3.854 9.717 1.00 98.44 348 ALA A N 1
ATOM 2612 C CA . ALA A 1 348 ? -9.741 2.420 9.509 1.00 98.44 348 ALA A CA 1
ATOM 2613 C C . ALA A 1 348 ? -8.380 1.720 9.494 1.00 98.44 348 ALA A C 1
ATOM 2615 O O . ALA A 1 348 ? -7.390 2.263 9.003 1.00 98.44 348 ALA A O 1
ATOM 2616 N N . LEU A 1 349 ? -8.342 0.505 10.032 1.00 98.62 349 LEU A N 1
ATOM 2617 C CA . LEU A 1 349 ? -7.224 -0.421 9.957 1.00 98.62 349 LEU A CA 1
ATOM 2618 C C . LEU A 1 349 ? -7.689 -1.682 9.223 1.00 98.62 349 LEU A C 1
ATOM 2620 O O . LEU A 1 349 ? -8.330 -2.565 9.802 1.00 98.62 349 LEU A O 1
ATOM 2624 N N . ASN A 1 350 ? -7.322 -1.775 7.950 1.00 98.56 350 ASN A N 1
ATOM 2625 C CA . ASN A 1 350 ? -7.545 -2.947 7.118 1.00 98.56 350 ASN A CA 1
ATOM 2626 C C . ASN A 1 350 ? -6.450 -3.984 7.388 1.00 98.56 350 ASN A C 1
ATOM 2628 O O . ASN A 1 350 ? -5.451 -4.062 6.670 1.00 98.56 350 ASN A O 1
ATOM 2632 N N . ASN A 1 351 ? -6.625 -4.747 8.468 1.00 97.81 351 ASN A N 1
ATOM 2633 C CA . ASN A 1 351 ? -5.654 -5.730 8.951 1.00 97.81 351 ASN A CA 1
ATOM 2634 C C . ASN A 1 351 ? -6.001 -7.184 8.590 1.00 97.81 351 ASN A C 1
ATOM 2636 O O . ASN A 1 351 ? -5.101 -8.025 8.569 1.00 97.81 351 ASN A O 1
ATOM 2640 N N . ALA A 1 352 ? -7.266 -7.503 8.302 1.00 96.38 352 ALA A N 1
ATOM 2641 C CA . ALA A 1 352 ? -7.656 -8.864 7.941 1.00 96.38 352 ALA A CA 1
ATOM 2642 C C . ALA A 1 352 ? -6.826 -9.392 6.757 1.00 96.38 352 ALA A C 1
ATOM 2644 O O . ALA A 1 352 ? -6.697 -8.744 5.718 1.00 96.38 352 ALA A O 1
ATOM 2645 N N . GLY A 1 353 ? -6.257 -10.584 6.928 1.00 93.38 353 GLY A N 1
ATOM 2646 C CA . GLY A 1 353 ? -5.462 -11.230 5.900 1.00 93.38 353 GLY A CA 1
ATOM 2647 C C . GLY A 1 353 ? -5.063 -12.652 6.268 1.00 93.38 353 GLY A C 1
ATOM 2648 O O . GLY A 1 353 ? -5.093 -13.050 7.435 1.00 93.38 353 GLY A O 1
ATOM 2649 N N . VAL A 1 354 ? -4.726 -13.422 5.241 1.00 90.62 354 VAL A N 1
ATOM 2650 C CA . VAL A 1 354 ? -4.486 -14.868 5.292 1.00 90.62 354 VAL A CA 1
ATOM 2651 C C . VAL A 1 354 ? -3.249 -15.202 4.458 1.00 90.62 354 VAL A C 1
ATOM 2653 O O . VAL A 1 354 ? -2.894 -14.438 3.560 1.00 90.62 354 VAL A O 1
ATOM 2656 N N . MET A 1 355 ? -2.564 -16.299 4.770 1.00 84.81 355 MET A N 1
ATOM 2657 C CA . MET A 1 355 ? -1.393 -16.772 4.019 1.00 84.81 355 MET A CA 1
ATOM 2658 C C . MET A 1 355 ? -1.752 -17.994 3.173 1.00 84.81 355 MET A C 1
ATOM 2660 O O . MET A 1 355 ? -2.793 -18.610 3.396 1.00 84.81 355 MET A O 1
ATOM 2664 N N . ASP A 1 356 ? -0.882 -18.345 2.222 1.00 77.56 356 ASP A N 1
ATOM 2665 C CA . ASP A 1 356 ? -0.934 -19.636 1.536 1.00 77.56 356 ASP A CA 1
ATOM 2666 C C . ASP A 1 356 ? -0.970 -20.782 2.573 1.00 77.56 356 ASP A C 1
ATOM 2668 O O . ASP A 1 356 ? -0.415 -20.648 3.669 1.00 77.56 356 ASP A O 1
ATOM 2672 N N . ALA A 1 357 ? -1.588 -21.905 2.186 1.00 64.44 357 ALA A N 1
ATOM 2673 C CA . ALA A 1 357 ? -1.516 -23.225 2.826 1.00 64.44 357 ALA A CA 1
ATOM 2674 C C . ALA A 1 357 ? -2.398 -23.567 4.030 1.00 64.44 357 ALA A C 1
ATOM 2676 O O . ALA A 1 357 ? -2.542 -24.751 4.332 1.00 64.44 357 ALA A O 1
ATOM 2677 N N . ILE A 1 358 ? -2.984 -22.595 4.725 1.00 67.88 358 ILE A N 1
ATOM 2678 C CA . ILE A 1 358 ? -3.873 -22.880 5.861 1.00 67.88 358 ILE A CA 1
ATOM 2679 C C . ILE A 1 358 ? -5.204 -22.205 5.586 1.00 67.88 358 ILE A C 1
ATOM 2681 O O . ILE A 1 358 ? -5.259 -20.971 5.528 1.00 67.88 358 ILE A O 1
ATOM 2685 N N . PHE A 1 359 ? -6.274 -22.997 5.423 1.00 66.38 359 PHE A N 1
ATOM 2686 C CA . PHE A 1 359 ? -7.590 -22.399 5.284 1.00 66.38 359 PHE A CA 1
ATOM 2687 C C . PHE A 1 359 ? -7.893 -21.653 6.584 1.00 66.38 359 PHE A C 1
ATOM 2689 O O . PHE A 1 359 ? -7.736 -22.195 7.686 1.00 66.38 359 PHE A O 1
ATOM 2696 N N . PRO A 1 360 ? -8.277 -20.379 6.499 1.00 59.66 360 PRO A N 1
ATOM 2697 C CA . PRO A 1 360 ? -8.662 -19.634 7.676 1.00 59.66 360 PRO A CA 1
ATOM 2698 C C . PRO A 1 360 ? -9.778 -20.415 8.399 1.00 59.66 360 PRO A C 1
ATOM 2700 O O . PRO A 1 360 ? -10.794 -20.734 7.803 1.00 59.66 360 PRO A O 1
ATOM 2703 N N . GLY A 1 361 ? -9.595 -20.758 9.675 1.00 62.47 361 GLY A N 1
ATOM 2704 C CA . GLY A 1 361 ? -10.596 -21.518 10.441 1.00 62.47 361 GLY A CA 1
ATOM 2705 C C . GLY A 1 361 ? -10.298 -23.010 10.604 1.00 62.47 361 GLY A C 1
ATOM 2706 O O . GLY A 1 361 ? -10.846 -23.610 11.528 1.00 62.47 361 GLY A O 1
ATOM 2707 N N . ASP A 1 362 ? -9.371 -23.574 9.827 1.00 70.19 362 ASP A N 1
ATOM 2708 C CA . ASP A 1 362 ? -8.867 -24.918 10.106 1.00 70.19 362 ASP A CA 1
ATOM 2709 C C . ASP A 1 362 ? -8.071 -24.928 11.424 1.00 70.19 362 ASP A C 1
ATOM 2711 O O . ASP A 1 362 ? -7.337 -23.971 11.724 1.00 70.19 362 ASP A O 1
ATOM 2715 N N . PRO A 1 363 ? -8.187 -25.994 12.240 1.00 70.00 363 PRO A N 1
ATOM 2716 C CA . PRO A 1 363 ? -7.294 -26.201 13.368 1.00 70.00 363 PRO A CA 1
ATOM 2717 C C . PRO A 1 363 ? -5.844 -26.210 12.887 1.00 70.00 363 PRO A C 1
ATOM 2719 O O . PRO A 1 363 ? -5.530 -26.760 11.833 1.00 70.00 363 PRO A O 1
ATOM 2722 N N . ILE A 1 364 ? -4.947 -25.616 13.673 1.00 71.31 364 ILE A N 1
ATOM 2723 C CA . ILE A 1 364 ? -3.518 -25.689 13.376 1.00 71.31 364 ILE A CA 1
ATOM 2724 C C . ILE A 1 364 ? -3.067 -27.126 13.644 1.00 71.31 364 ILE A C 1
ATOM 2726 O O . ILE A 1 364 ? -3.018 -27.552 14.797 1.00 71.31 364 ILE A O 1
ATOM 2730 N N . ASP A 1 365 ? -2.715 -27.846 12.584 1.00 78.31 365 ASP A N 1
ATOM 2731 C CA . ASP A 1 365 ? -2.058 -29.148 12.643 1.00 78.31 365 ASP A CA 1
ATOM 2732 C C . ASP A 1 365 ? -0.796 -29.082 11.791 1.00 78.31 365 ASP A C 1
ATOM 2734 O O . ASP A 1 365 ? -0.791 -29.322 10.586 1.00 78.31 365 ASP A O 1
ATOM 2738 N N . TYR A 1 366 ? 0.306 -28.739 12.449 1.00 76.44 366 TYR A N 1
ATOM 2739 C CA . TYR A 1 366 ? 1.586 -28.567 11.784 1.00 76.44 366 TYR A CA 1
ATOM 2740 C C . TYR A 1 366 ? 2.048 -29.833 11.047 1.00 76.44 366 TYR A C 1
ATOM 2742 O O . TYR A 1 366 ? 2.671 -29.728 9.993 1.00 76.44 366 TYR A O 1
ATOM 2750 N N . ALA A 1 367 ? 1.742 -31.027 11.565 1.00 78.62 367 ALA A N 1
ATOM 2751 C CA . ALA A 1 367 ? 2.229 -32.273 10.982 1.00 78.62 367 ALA A CA 1
ATOM 2752 C C . ALA A 1 367 ? 1.583 -32.558 9.620 1.00 78.62 367 ALA A C 1
ATOM 2754 O O . ALA A 1 367 ? 2.282 -32.998 8.706 1.00 78.62 367 ALA A O 1
ATOM 2755 N N . SER A 1 368 ? 0.286 -32.272 9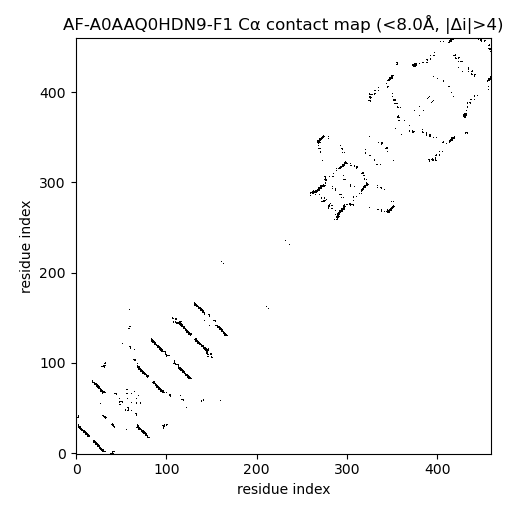.478 1.00 72.00 368 SER A N 1
ATOM 2756 C CA . SER A 1 368 ? -0.440 -32.428 8.212 1.00 72.00 368 SER A CA 1
ATOM 2757 C C . SER A 1 368 ? -0.334 -31.206 7.294 1.00 72.00 368 SER A C 1
ATOM 2759 O O . SER A 1 368 ? -0.457 -31.350 6.081 1.00 72.00 368 SER A O 1
ATOM 2761 N N . GLN A 1 369 ? -0.060 -30.015 7.840 1.00 72.75 369 GLN A N 1
ATOM 2762 C CA . GLN A 1 369 ? -0.061 -28.758 7.080 1.00 72.75 369 GLN A CA 1
ATOM 2763 C C . GLN A 1 369 ? 1.328 -28.308 6.613 1.00 72.75 369 GLN A C 1
ATOM 2765 O O . GLN A 1 369 ? 1.412 -27.482 5.707 1.00 72.75 369 GLN A O 1
ATOM 2770 N N . LYS A 1 370 ? 2.430 -28.831 7.174 1.00 75.25 370 LYS A N 1
ATOM 2771 C CA . LYS A 1 370 ? 3.793 -28.365 6.836 1.00 75.25 370 LYS A CA 1
ATOM 2772 C C . LYS A 1 370 ? 4.134 -28.443 5.344 1.00 75.25 370 LYS A C 1
ATOM 2774 O O . LYS A 1 370 ? 4.890 -27.604 4.877 1.00 75.25 370 LYS A O 1
ATOM 2779 N N . ASP A 1 371 ? 3.583 -29.424 4.628 1.00 69.75 371 ASP A N 1
ATOM 2780 C CA . ASP A 1 371 ? 3.861 -29.647 3.201 1.00 69.75 371 ASP A CA 1
ATOM 2781 C C . ASP A 1 371 ? 2.931 -28.828 2.296 1.00 69.75 371 ASP A C 1
ATOM 2783 O O . ASP A 1 371 ? 3.174 -28.706 1.100 1.00 69.75 371 ASP A O 1
ATOM 2787 N N . LEU A 1 372 ? 1.877 -28.241 2.868 1.00 65.25 372 LEU A N 1
ATOM 2788 C CA . LEU A 1 372 ? 1.031 -27.266 2.187 1.00 65.25 372 LEU A CA 1
ATOM 2789 C C . LEU A 1 372 ? 1.692 -25.882 2.243 1.00 65.25 372 LEU A C 1
ATOM 2791 O O . LEU A 1 372 ? 1.537 -25.078 1.325 1.00 65.25 372 LEU A O 1
ATOM 2795 N N . VAL A 1 373 ? 2.416 -25.594 3.333 1.00 68.19 373 VAL A N 1
ATOM 2796 C CA . VAL A 1 373 ? 3.084 -24.313 3.595 1.00 68.19 373 VAL A CA 1
ATOM 2797 C C . VAL A 1 373 ? 4.357 -24.216 2.758 1.00 68.19 373 VAL A C 1
ATOM 2799 O O . VAL A 1 373 ? 5.151 -25.143 2.702 1.00 68.19 373 VAL A O 1
ATOM 2802 N N . MET A 1 374 ? 4.594 -23.048 2.159 1.00 71.94 374 MET A N 1
ATOM 2803 C CA . MET A 1 374 ? 5.793 -22.770 1.358 1.00 71.94 374 MET A CA 1
ATOM 2804 C C . MET A 1 374 ? 5.862 -23.518 0.005 1.00 71.94 374 MET A C 1
ATOM 2806 O O . MET A 1 374 ? 6.947 -23.893 -0.437 1.00 71.94 374 MET A O 1
ATOM 2810 N N . ALA A 1 375 ? 4.731 -23.678 -0.690 1.00 75.19 375 ALA A N 1
ATOM 2811 C CA . ALA A 1 375 ? 4.663 -24.299 -2.015 1.00 75.19 375 ALA A CA 1
ATOM 2812 C C . ALA A 1 375 ? 5.256 -23.418 -3.132 1.00 75.19 375 ALA A C 1
ATOM 2814 O O . ALA A 1 375 ? 5.007 -22.207 -3.224 1.00 75.19 375 ALA A O 1
ATOM 2815 N N . ARG A 1 376 ? 6.035 -24.030 -4.030 1.00 82.69 376 ARG A N 1
ATOM 2816 C CA . ARG A 1 376 ? 6.474 -23.346 -5.253 1.00 82.69 376 ARG A CA 1
ATOM 2817 C C . ARG A 1 376 ? 5.277 -23.086 -6.164 1.00 82.69 376 ARG A C 1
ATOM 2819 O O . ARG A 1 376 ? 4.242 -23.728 -6.052 1.00 82.69 376 ARG A O 1
ATOM 2826 N N . ILE A 1 377 ? 5.420 -22.152 -7.102 1.00 85.69 377 ILE A N 1
ATOM 2827 C CA . ILE A 1 377 ? 4.306 -21.779 -7.986 1.00 85.69 377 ILE A CA 1
ATOM 2828 C C . ILE A 1 377 ? 3.812 -22.942 -8.861 1.00 85.69 377 ILE A C 1
ATOM 2830 O O . ILE A 1 377 ? 2.645 -22.963 -9.220 1.00 85.69 377 ILE A O 1
ATOM 2834 N N . ASP A 1 378 ? 4.675 -23.913 -9.173 1.00 84.69 378 ASP A N 1
ATOM 2835 C CA . ASP A 1 378 ? 4.334 -25.142 -9.899 1.00 84.69 378 ASP A CA 1
ATOM 2836 C C . ASP A 1 378 ? 3.562 -26.176 -9.057 1.00 84.69 378 ASP A C 1
ATOM 2838 O O . ASP A 1 378 ? 2.993 -27.110 -9.614 1.00 84.69 378 ASP A O 1
ATOM 2842 N N . GLU A 1 379 ? 3.505 -25.983 -7.740 1.00 81.31 379 GLU A N 1
ATOM 2843 C CA . GLU A 1 379 ? 2.834 -26.859 -6.768 1.00 81.31 379 GLU A CA 1
ATOM 2844 C C . GLU A 1 379 ? 1.681 -26.145 -6.036 1.00 81.31 379 GLU A C 1
ATOM 2846 O O . GLU A 1 379 ? 0.944 -26.765 -5.271 1.00 81.31 379 GLU A O 1
ATOM 2851 N N . ALA A 1 380 ? 1.520 -24.837 -6.251 1.00 82.44 380 ALA A N 1
ATOM 2852 C CA . ALA A 1 380 ? 0.457 -24.041 -5.654 1.00 82.44 380 ALA A CA 1
ATOM 2853 C C . ALA A 1 380 ? -0.911 -24.432 -6.236 1.00 82.44 380 ALA A C 1
ATOM 2855 O O . ALA A 1 380 ? -1.045 -24.633 -7.443 1.00 82.44 380 ALA A O 1
ATOM 2856 N N . SER A 1 381 ? -1.936 -24.515 -5.383 1.00 82.12 381 SER A N 1
ATOM 2857 C CA . SER A 1 381 ? -3.299 -24.847 -5.807 1.00 82.12 381 SER A CA 1
ATOM 2858 C C . SER A 1 381 ? -4.135 -23.605 -6.125 1.00 82.12 381 SER A C 1
ATOM 2860 O O . SER A 1 381 ? -3.952 -22.537 -5.529 1.00 82.12 381 SER A O 1
ATOM 2862 N N . ASP A 1 382 ? -5.107 -23.780 -7.023 1.00 86.88 382 ASP A N 1
ATOM 2863 C CA . ASP A 1 382 ? -6.095 -22.750 -7.357 1.00 86.88 382 ASP A CA 1
ATOM 2864 C C . ASP A 1 382 ? -6.931 -22.348 -6.126 1.00 86.88 382 ASP A C 1
ATOM 2866 O O . ASP A 1 382 ? -7.166 -21.163 -5.905 1.00 86.88 382 ASP A O 1
ATOM 2870 N N . ASP A 1 383 ? -7.295 -23.305 -5.262 1.00 78.12 383 ASP A N 1
ATOM 2871 C CA . ASP A 1 383 ? -8.076 -23.038 -4.045 1.00 78.12 383 ASP A CA 1
ATOM 2872 C C . ASP A 1 383 ? -7.360 -22.055 -3.100 1.00 78.12 383 ASP A C 1
ATOM 2874 O O . ASP A 1 383 ? -7.986 -21.161 -2.521 1.00 78.12 383 ASP A O 1
ATOM 2878 N N . TYR A 1 384 ? -6.033 -22.172 -2.957 1.00 79.25 384 TYR A N 1
ATOM 2879 C CA . TYR A 1 384 ? -5.256 -21.230 -2.146 1.00 79.25 384 TYR A CA 1
ATOM 2880 C C . TYR A 1 384 ? -5.142 -19.869 -2.810 1.00 79.25 384 TYR A C 1
ATOM 2882 O O . TYR A 1 384 ? -5.289 -18.845 -2.135 1.00 79.25 384 TYR A O 1
ATOM 2890 N N . TRP A 1 385 ? -4.898 -19.851 -4.120 1.00 90.12 385 TRP A N 1
ATOM 2891 C CA . TRP A 1 385 ? -4.857 -18.613 -4.883 1.00 90.12 385 TRP A CA 1
ATOM 2892 C C . TRP A 1 385 ? -6.159 -17.827 -4.718 1.00 90.12 385 TRP A C 1
ATOM 2894 O O . TRP A 1 385 ? -6.132 -16.649 -4.342 1.00 90.12 385 TRP A O 1
ATOM 2904 N N . ASP A 1 386 ? -7.294 -18.494 -4.918 1.00 91.19 386 ASP A N 1
ATOM 2905 C CA . ASP A 1 386 ? -8.613 -17.882 -4.868 1.00 91.19 386 ASP A CA 1
ATOM 2906 C C . ASP A 1 386 ? -8.920 -17.328 -3.478 1.00 91.19 386 ASP A C 1
ATOM 2908 O O . ASP A 1 386 ? -9.324 -16.171 -3.365 1.00 91.19 386 ASP A O 1
ATOM 2912 N N . VAL A 1 387 ? -8.660 -18.080 -2.404 1.00 89.25 387 VAL A N 1
ATOM 2913 C CA . VAL A 1 387 ? -8.905 -17.616 -1.026 1.00 89.25 387 VAL A CA 1
ATOM 2914 C C . VAL A 1 387 ? -8.004 -16.441 -0.660 1.00 89.25 387 VAL A C 1
ATOM 2916 O O . VAL A 1 387 ? -8.492 -15.420 -0.162 1.00 89.25 387 VAL A O 1
ATOM 2919 N N . VAL A 1 388 ? -6.698 -16.549 -0.919 1.00 93.25 388 VAL A N 1
ATOM 2920 C CA . VAL A 1 388 ? -5.728 -15.508 -0.555 1.00 93.25 388 VAL A CA 1
ATOM 2921 C C . VAL A 1 388 ? -6.022 -14.218 -1.317 1.00 93.25 388 VAL A C 1
ATOM 2923 O O . VAL A 1 388 ? -6.060 -13.144 -0.713 1.00 93.25 388 VAL A O 1
ATOM 2926 N N . MET A 1 389 ? -6.304 -14.295 -2.619 1.00 96.12 389 MET A N 1
ATOM 2927 C CA . MET A 1 389 ? -6.654 -13.119 -3.421 1.00 96.12 389 MET A CA 1
ATOM 2928 C C . MET A 1 389 ? -8.033 -12.556 -3.063 1.00 96.12 389 MET A C 1
ATOM 2930 O O . MET A 1 389 ? -8.205 -11.330 -3.019 1.00 96.12 389 MET A O 1
ATOM 2934 N N . ARG A 1 390 ? -9.015 -13.416 -2.767 1.00 95.81 390 ARG A N 1
ATOM 2935 C CA . ARG A 1 390 ? -10.362 -13.012 -2.340 1.00 95.81 390 ARG A CA 1
ATOM 2936 C C . ARG A 1 390 ? -10.319 -12.247 -1.018 1.00 95.81 390 ARG A C 1
ATOM 2938 O O . ARG A 1 390 ? -10.932 -11.187 -0.920 1.00 95.81 390 ARG A O 1
ATOM 2945 N N . VAL A 1 391 ? -9.564 -12.715 -0.029 1.00 95.12 391 VAL A N 1
ATOM 2946 C CA . VAL A 1 391 ? -9.482 -12.043 1.277 1.00 95.12 391 VAL A CA 1
ATOM 2947 C C . VAL A 1 391 ? -8.537 -10.842 1.227 1.00 95.12 391 VAL A C 1
ATOM 2949 O O . VAL A 1 391 ? -8.960 -9.718 1.488 1.00 95.12 391 VAL A O 1
ATOM 2952 N N . ASN A 1 392 ? -7.274 -11.046 0.850 1.00 97.00 392 ASN A N 1
ATOM 2953 C CA . ASN A 1 392 ? -6.240 -10.023 1.024 1.00 97.00 392 ASN A CA 1
ATOM 2954 C C . ASN A 1 392 ? -6.329 -8.892 0.000 1.00 97.00 392 ASN A C 1
ATOM 2956 O O . ASN A 1 392 ? -6.055 -7.751 0.341 1.00 97.00 392 ASN A O 1
ATOM 2960 N N . ALA A 1 393 ? -6.646 -9.191 -1.263 1.00 97.62 393 ALA A N 1
ATOM 2961 C CA . ALA A 1 393 ? -6.701 -8.164 -2.303 1.00 97.62 393 ALA A CA 1
ATOM 2962 C C . ALA A 1 393 ? -8.131 -7.645 -2.477 1.00 97.62 393 ALA A C 1
ATOM 2964 O O . ALA A 1 393 ? -8.394 -6.449 -2.344 1.00 97.62 393 ALA A O 1
ATOM 2965 N N . THR A 1 394 ? -9.074 -8.555 -2.739 1.00 98.31 394 THR A N 1
ATOM 2966 C CA . THR A 1 394 ? -10.471 -8.182 -2.994 1.00 98.31 394 THR A CA 1
ATOM 2967 C C . THR A 1 394 ? -11.153 -7.656 -1.733 1.00 98.31 394 THR A C 1
ATOM 2969 O O . THR A 1 394 ? -11.866 -6.658 -1.822 1.00 98.31 394 THR A O 1
ATOM 2972 N N . GLY A 1 395 ? -10.914 -8.267 -0.569 1.00 98.31 395 GLY A N 1
ATOM 2973 C CA . GLY A 1 395 ? -11.450 -7.784 0.702 1.00 98.31 395 GLY A CA 1
ATOM 2974 C C . GLY A 1 395 ? -10.957 -6.379 1.041 1.00 98.31 395 GLY A C 1
ATOM 2975 O O . GLY A 1 395 ? -11.770 -5.486 1.252 1.00 98.31 395 GLY A O 1
ATOM 2976 N N . THR A 1 396 ? -9.645 -6.126 0.966 1.00 98.44 396 THR A N 1
ATOM 2977 C CA . THR A 1 396 ? -9.094 -4.774 1.175 1.00 98.44 396 THR A CA 1
ATOM 2978 C C . THR A 1 396 ? -9.656 -3.754 0.185 1.00 98.44 396 THR A C 1
ATOM 2980 O O . THR A 1 396 ? -10.026 -2.655 0.590 1.00 98.44 396 THR A O 1
ATOM 2983 N N . PHE A 1 397 ? -9.791 -4.104 -1.099 1.00 98.56 397 PHE A N 1
ATOM 2984 C CA . PHE A 1 397 ? -10.439 -3.229 -2.081 1.00 98.56 397 PHE A CA 1
ATOM 2985 C C . PHE A 1 397 ? -11.892 -2.894 -1.701 1.00 98.56 397 PHE A C 1
ATOM 2987 O O . PHE A 1 397 ? -12.308 -1.737 -1.799 1.00 98.56 397 PHE A O 1
ATOM 2994 N N . ARG A 1 398 ? -12.678 -3.892 -1.275 1.00 98.69 398 ARG A N 1
ATOM 2995 C CA . ARG A 1 398 ? -14.084 -3.701 -0.884 1.00 98.69 398 ARG A CA 1
ATOM 2996 C C . ARG A 1 398 ? -14.199 -2.841 0.376 1.00 98.69 398 ARG A C 1
ATOM 2998 O O . ARG A 1 398 ? -15.032 -1.933 0.375 1.00 98.69 398 ARG A O 1
ATOM 3005 N N . SER A 1 399 ? -13.337 -3.059 1.370 1.00 98.62 399 SER A N 1
ATOM 3006 C CA . SER A 1 399 ? -13.245 -2.221 2.571 1.00 98.62 399 SER A CA 1
ATOM 3007 C C . SER A 1 399 ? -12.911 -0.777 2.220 1.00 98.62 399 SER A C 1
ATOM 3009 O O . SER A 1 399 ? -13.718 0.106 2.503 1.00 98.62 399 SER A O 1
ATOM 3011 N N . LEU A 1 400 ? -11.813 -0.546 1.488 1.00 98.25 400 LEU A N 1
ATOM 3012 C CA . LEU A 1 400 ? -11.409 0.792 1.042 1.00 98.25 400 LEU A CA 1
ATOM 3013 C C . LEU A 1 400 ? -12.548 1.515 0.330 1.00 98.25 400 LEU A C 1
ATOM 3015 O O . LEU A 1 400 ? -12.831 2.676 0.610 1.00 98.25 400 LEU A O 1
ATOM 3019 N N . ARG A 1 401 ? -13.237 0.826 -0.583 1.00 98.25 401 ARG A N 1
ATOM 3020 C CA . ARG A 1 401 ? -14.353 1.406 -1.330 1.00 98.25 401 ARG A CA 1
ATOM 3021 C C . ARG A 1 401 ? -15.492 1.861 -0.413 1.00 98.25 401 ARG A C 1
ATOM 3023 O O . ARG A 1 401 ? -16.033 2.940 -0.643 1.00 98.25 401 ARG A O 1
ATOM 3030 N N . ALA A 1 402 ? -15.882 1.055 0.573 1.00 98.69 402 ALA A N 1
ATOM 3031 C CA . ALA A 1 402 ? -16.948 1.409 1.511 1.00 98.69 402 ALA A CA 1
ATOM 3032 C C . ALA A 1 402 ? -16.515 2.551 2.450 1.00 98.69 402 ALA A C 1
ATOM 3034 O O . ALA A 1 402 ? -17.237 3.537 2.610 1.00 98.69 402 ALA A O 1
ATOM 3035 N N . GLU A 1 403 ? -15.304 2.459 3.001 1.00 98.62 403 GLU A N 1
ATOM 3036 C CA . GLU A 1 403 ? -14.715 3.440 3.918 1.00 98.62 403 GLU A CA 1
ATOM 3037 C C . GLU A 1 403 ? -14.562 4.811 3.253 1.00 98.62 403 GLU A C 1
ATOM 3039 O O . GLU A 1 403 ? -15.048 5.814 3.777 1.00 98.62 403 GLU A O 1
ATOM 3044 N N . LEU A 1 404 ? -13.958 4.862 2.062 1.00 97.81 404 LEU A N 1
ATOM 3045 C CA . LEU A 1 404 ? -13.724 6.104 1.322 1.00 97.81 404 LEU A CA 1
ATOM 3046 C C . LEU A 1 404 ? -15.033 6.762 0.884 1.00 97.81 404 LEU A C 1
ATOM 3048 O O . LEU A 1 404 ? -15.149 7.983 0.968 1.00 97.81 404 LEU A O 1
ATOM 3052 N N . ARG A 1 405 ? -16.046 5.983 0.475 1.00 97.94 405 ARG A N 1
ATOM 3053 C CA . ARG A 1 405 ? -17.386 6.521 0.176 1.00 97.94 405 ARG A CA 1
ATOM 3054 C C . ARG A 1 405 ? -17.974 7.247 1.381 1.00 97.94 405 ARG A C 1
ATOM 3056 O O . ARG A 1 405 ? -18.465 8.365 1.232 1.00 97.94 405 ARG A O 1
ATOM 3063 N N . GLN A 1 406 ? -17.896 6.635 2.560 1.00 98.12 406 GLN A N 1
ATOM 3064 C CA . GLN A 1 406 ? -18.405 7.241 3.785 1.00 98.12 406 GLN A CA 1
ATOM 3065 C C . GLN A 1 406 ? -17.581 8.460 4.205 1.00 98.12 406 GLN A C 1
ATOM 3067 O O . GLN A 1 406 ? -18.149 9.507 4.511 1.00 98.12 406 GLN A O 1
ATOM 3072 N N . MET A 1 407 ? -16.250 8.367 4.198 1.00 96.69 407 MET A N 1
ATOM 3073 C CA . MET A 1 407 ? -15.390 9.483 4.597 1.00 96.69 407 MET A CA 1
ATOM 3074 C C . MET A 1 407 ? -15.534 10.692 3.656 1.00 96.69 407 MET A C 1
ATOM 3076 O O . MET A 1 407 ? -15.570 11.829 4.132 1.00 96.69 407 MET A O 1
ATOM 3080 N N . LEU A 1 408 ? -15.703 10.463 2.347 1.00 95.06 408 LEU A N 1
ATOM 3081 C CA . LEU A 1 408 ? -16.031 11.515 1.379 1.00 95.06 408 LEU A CA 1
ATOM 3082 C C . LEU A 1 408 ? -17.383 12.164 1.673 1.00 95.06 408 LEU A C 1
ATOM 3084 O O . LEU A 1 408 ? -17.469 13.388 1.709 1.00 95.06 408 LEU A O 1
ATOM 3088 N N . ALA A 1 409 ? -18.424 11.359 1.908 1.00 96.56 409 ALA A N 1
ATOM 3089 C CA . ALA A 1 409 ? -19.755 11.871 2.228 1.00 96.56 409 ALA A CA 1
ATOM 3090 C C . ALA A 1 409 ? -19.760 12.714 3.516 1.00 96.56 409 ALA A C 1
ATOM 3092 O O . ALA A 1 409 ? -20.501 13.687 3.616 1.00 96.56 409 ALA A O 1
ATOM 3093 N N . GLN A 1 410 ? -18.907 12.371 4.487 1.00 94.81 410 GLN A N 1
ATOM 3094 C CA . GLN A 1 410 ? -18.743 13.135 5.725 1.00 94.81 410 GLN A CA 1
ATOM 3095 C C . GLN A 1 410 ? -17.995 14.462 5.532 1.00 94.81 410 GLN A C 1
ATOM 3097 O O . GLN A 1 410 ? -18.221 15.391 6.302 1.00 94.81 410 GLN A O 1
ATOM 3102 N N . GLY A 1 411 ? -17.069 14.548 4.571 1.00 89.69 411 GLY A N 1
ATOM 3103 C CA . GLY A 1 411 ? -16.334 15.780 4.259 1.00 89.69 411 GLY A CA 1
ATOM 3104 C C . GLY A 1 411 ? -15.382 16.284 5.356 1.00 89.69 411 GLY A C 1
ATOM 3105 O O . GLY A 1 411 ? -15.040 17.463 5.364 1.00 89.69 411 GLY A O 1
ATOM 3106 N N . ARG A 1 412 ? -14.959 15.425 6.296 1.00 89.19 412 ARG A N 1
ATOM 3107 C CA . ARG A 1 412 ? -14.112 15.804 7.455 1.00 89.19 412 ARG A CA 1
ATOM 3108 C C . ARG A 1 412 ? -12.672 15.278 7.375 1.00 89.19 412 ARG A C 1
ATOM 3110 O O . ARG A 1 412 ? -11.939 15.370 8.358 1.00 89.19 412 ARG A O 1
ATOM 3117 N N . GLY A 1 413 ? -12.290 14.697 6.238 1.00 86.88 413 GLY A N 1
ATOM 3118 C CA . GLY A 1 413 ? -11.053 13.930 6.096 1.00 86.88 413 GLY A CA 1
ATOM 3119 C C . GLY A 1 413 ? -11.086 12.603 6.866 1.00 86.88 413 GLY A C 1
ATOM 3120 O O . GLY A 1 413 ? -12.142 12.160 7.324 1.00 86.88 413 GLY A O 1
ATOM 3121 N N . GLY A 1 414 ? -9.923 11.960 6.981 1.00 90.19 414 GLY A N 1
ATOM 3122 C CA . GLY A 1 414 ? -9.783 10.639 7.596 1.00 90.19 414 GLY A CA 1
ATOM 3123 C C . GLY A 1 414 ? -8.490 9.928 7.199 1.00 90.19 414 GLY A C 1
ATOM 3124 O O . GLY A 1 414 ? -7.782 10.366 6.287 1.00 90.19 414 GLY A O 1
ATOM 3125 N N . SER A 1 415 ? -8.186 8.831 7.894 1.00 91.31 415 SER A N 1
ATOM 3126 C CA . SER A 1 415 ? -6.975 8.033 7.659 1.00 91.31 415 SER A CA 1
ATOM 3127 C C . SER A 1 415 ? -7.286 6.541 7.607 1.00 91.31 415 SER A C 1
ATOM 3129 O O . SER A 1 415 ? -7.857 5.993 8.546 1.00 91.31 415 SER A O 1
ATOM 3131 N N . ILE A 1 416 ? -6.849 5.865 6.554 1.00 97.31 416 ILE A N 1
ATOM 3132 C CA . ILE A 1 416 ? -6.963 4.414 6.401 1.00 97.31 416 ILE A CA 1
ATOM 3133 C C . ILE A 1 416 ? -5.555 3.824 6.378 1.00 97.31 416 ILE A C 1
ATOM 3135 O O . ILE A 1 416 ? -4.691 4.328 5.668 1.00 97.31 416 ILE A O 1
ATOM 3139 N N . VAL A 1 417 ? -5.321 2.772 7.155 1.00 97.31 417 VAL A N 1
ATOM 3140 C CA . VAL A 1 417 ? -4.070 2.007 7.168 1.00 97.31 417 VAL A CA 1
ATOM 3141 C C . VAL A 1 417 ? -4.362 0.613 6.634 1.00 97.31 417 VAL A C 1
ATOM 3143 O O . VAL A 1 417 ? -5.177 -0.111 7.209 1.00 97.31 417 VAL A O 1
ATOM 3146 N N . ASN A 1 418 ? -3.687 0.215 5.560 1.00 97.31 418 ASN A N 1
ATOM 3147 C CA . ASN A 1 418 ? -3.790 -1.126 4.999 1.00 97.31 418 ASN A CA 1
ATOM 3148 C C . ASN A 1 418 ? -2.562 -1.950 5.398 1.00 97.31 418 ASN A C 1
ATOM 3150 O O . ASN A 1 418 ? -1.426 -1.619 5.062 1.00 97.31 418 ASN A O 1
ATOM 3154 N N . VAL A 1 419 ? -2.773 -3.070 6.090 1.00 94.88 419 VAL A N 1
ATOM 3155 C CA . VAL A 1 419 ? -1.660 -3.923 6.525 1.00 94.88 419 VAL A CA 1
ATOM 3156 C C . VAL A 1 419 ? -1.180 -4.781 5.357 1.00 94.88 419 VAL A C 1
ATOM 3158 O O . VAL A 1 419 ? -1.734 -5.840 5.042 1.00 94.88 419 VAL A O 1
ATOM 3161 N N . ALA A 1 420 ? -0.114 -4.321 4.707 1.00 90.88 420 ALA A N 1
ATOM 3162 C CA . ALA A 1 420 ? 0.567 -5.056 3.654 1.00 90.88 420 ALA A CA 1
ATOM 3163 C C . ALA A 1 420 ? 1.576 -6.075 4.232 1.00 90.88 420 ALA A C 1
ATOM 3165 O O . ALA A 1 420 ? 1.279 -6.812 5.173 1.00 90.88 420 ALA A O 1
ATOM 3166 N N . SER A 1 421 ? 2.757 -6.185 3.624 1.00 85.44 421 SER A N 1
ATOM 3167 C CA . SER A 1 421 ? 3.875 -6.990 4.115 1.00 85.44 421 SER A CA 1
ATOM 3168 C C . SER A 1 421 ? 5.166 -6.559 3.422 1.00 85.44 421 SER A C 1
ATOM 3170 O O . SER 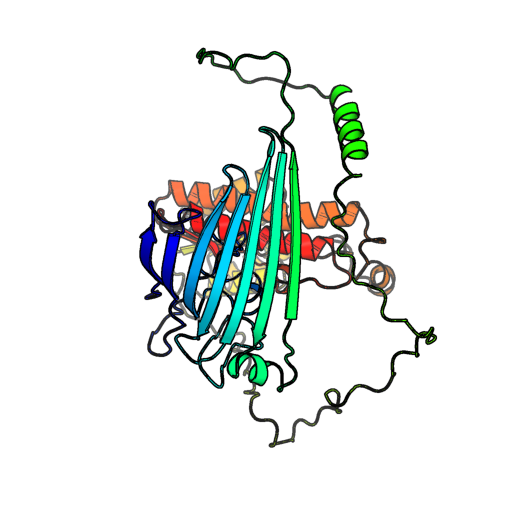A 1 421 ? 5.125 -6.028 2.312 1.00 85.44 421 SER A O 1
ATOM 3172 N N . VAL A 1 422 ? 6.319 -6.891 4.011 1.00 76.56 422 VAL A N 1
ATOM 3173 C CA . VAL A 1 422 ? 7.618 -6.828 3.318 1.00 76.56 422 VAL A CA 1
ATOM 3174 C C . VAL A 1 422 ? 7.589 -7.601 1.993 1.00 76.56 422 VAL A C 1
ATOM 3176 O O . VAL A 1 422 ? 8.224 -7.194 1.025 1.00 76.56 422 VAL A O 1
ATOM 3179 N N . VAL A 1 423 ? 6.799 -8.677 1.907 1.00 80.00 423 VAL A N 1
ATOM 3180 C CA . VAL A 1 423 ? 6.644 -9.460 0.670 1.00 80.00 423 VAL A CA 1
ATOM 3181 C C . VAL A 1 423 ? 5.768 -8.770 -0.381 1.00 80.00 423 VAL A C 1
ATOM 3183 O O . VAL A 1 423 ? 5.680 -9.231 -1.508 1.00 80.00 423 VAL A O 1
ATOM 3186 N N . GLY A 1 424 ? 5.125 -7.650 -0.041 1.00 79.31 424 GLY A N 1
ATOM 3187 C CA . GLY A 1 424 ? 4.476 -6.765 -1.010 1.00 79.31 424 GLY A CA 1
ATOM 3188 C C . GLY A 1 424 ? 5.457 -5.842 -1.743 1.00 79.31 424 GLY A C 1
ATOM 3189 O O . GLY A 1 424 ? 5.029 -5.051 -2.581 1.00 79.31 424 GLY A O 1
ATOM 3190 N N . LEU A 1 425 ? 6.748 -5.895 -1.391 1.00 71.81 425 LEU A N 1
ATOM 3191 C CA . LEU A 1 425 ? 7.828 -5.107 -1.999 1.00 71.81 425 LEU A CA 1
ATOM 3192 C C . LEU A 1 425 ? 8.888 -5.983 -2.687 1.00 71.81 425 LEU A C 1
ATOM 3194 O O . LEU A 1 425 ? 9.729 -5.470 -3.421 1.00 71.81 425 LEU A O 1
ATOM 3198 N N . ARG A 1 426 ? 8.887 -7.294 -2.422 1.00 66.81 426 ARG A N 1
ATOM 3199 C CA . ARG A 1 426 ? 9.848 -8.262 -2.964 1.00 66.81 426 ARG A CA 1
ATOM 3200 C C . ARG A 1 426 ? 9.243 -9.659 -3.026 1.00 66.81 426 ARG A C 1
ATOM 3202 O O . ARG A 1 426 ? 8.311 -9.964 -2.290 1.00 66.81 426 ARG A O 1
ATOM 3209 N N . GLY A 1 427 ? 9.831 -10.533 -3.837 1.00 65.12 427 GLY A N 1
ATOM 3210 C CA . GLY A 1 427 ? 9.486 -11.953 -3.821 1.00 65.12 427 GLY A CA 1
ATOM 3211 C C . GLY A 1 427 ? 9.844 -12.629 -2.492 1.00 65.12 427 GLY A C 1
ATOM 3212 O O . GLY A 1 427 ? 10.823 -12.266 -1.835 1.00 65.12 427 GLY A O 1
ATOM 3213 N N . PHE A 1 428 ? 9.061 -13.639 -2.119 1.00 70.25 428 PHE A N 1
ATOM 3214 C CA . PHE A 1 428 ? 9.347 -14.550 -1.014 1.00 70.25 428 PHE A CA 1
ATOM 3215 C C . PHE A 1 428 ? 9.011 -15.972 -1.467 1.00 70.25 428 PHE A C 1
ATOM 3217 O O . PHE A 1 428 ? 7.897 -16.233 -1.922 1.00 70.25 428 PHE A O 1
ATOM 3224 N N . GLY A 1 429 ? 10.000 -16.869 -1.428 1.00 77.50 429 GLY A N 1
ATOM 3225 C CA . GLY A 1 429 ? 9.830 -18.242 -1.906 1.00 77.50 429 GLY A CA 1
ATOM 3226 C C . GLY A 1 429 ? 8.711 -18.959 -1.152 1.00 77.50 429 GLY A C 1
ATOM 3227 O O . GLY A 1 429 ? 8.527 -18.720 0.036 1.00 77.50 429 GLY A O 1
ATOM 3228 N N . GLY A 1 430 ? 7.951 -19.807 -1.844 1.00 80.88 430 GLY A N 1
ATOM 3229 C CA . GLY A 1 430 ? 6.931 -20.657 -1.226 1.00 80.88 430 GLY A CA 1
ATOM 3230 C C . GLY A 1 430 ? 5.549 -20.021 -0.992 1.00 80.88 430 GLY A C 1
ATOM 3231 O O . GLY A 1 430 ? 4.642 -20.685 -0.509 1.00 80.88 430 GLY A O 1
ATOM 3232 N N . THR A 1 431 ? 5.352 -18.731 -1.276 1.00 85.50 431 THR A N 1
ATOM 3233 C CA . THR A 1 431 ? 4.059 -18.057 -0.997 1.00 85.50 431 THR A CA 1
ATOM 3234 C C . THR A 1 431 ? 3.591 -17.190 -2.168 1.00 85.50 431 THR A C 1
ATOM 3236 O O . THR A 1 431 ? 3.433 -15.973 -2.029 1.00 85.50 431 THR A O 1
ATOM 3239 N N . PRO A 1 432 ? 3.435 -17.769 -3.374 1.00 88.19 432 PRO A N 1
ATOM 3240 C CA . PRO A 1 432 ? 3.167 -16.993 -4.582 1.00 88.19 432 PRO A CA 1
ATOM 3241 C C . PRO A 1 432 ? 1.865 -16.183 -4.488 1.00 88.19 432 PRO A C 1
ATOM 3243 O O . PRO A 1 432 ? 1.846 -15.022 -4.908 1.00 88.19 432 PRO A O 1
ATOM 3246 N N . SER A 1 433 ? 0.809 -16.741 -3.886 1.00 91.44 433 SER A N 1
ATOM 3247 C CA . SER A 1 433 ? -0.491 -16.072 -3.763 1.00 91.44 433 SER A CA 1
ATOM 3248 C C . SER A 1 433 ? -0.418 -14.927 -2.759 1.00 91.44 433 SER A C 1
ATOM 3250 O O . SER A 1 433 ? -0.876 -13.816 -3.036 1.00 91.44 433 SER A O 1
ATOM 3252 N N . TYR A 1 434 ? 0.217 -15.148 -1.604 1.00 91.12 434 TYR A N 1
ATOM 3253 C CA . TYR A 1 434 ? 0.377 -14.103 -0.598 1.00 91.12 434 TYR A CA 1
ATOM 3254 C C . TYR A 1 434 ? 1.256 -12.958 -1.100 1.00 91.12 434 TYR A C 1
ATOM 3256 O O . TYR A 1 434 ? 0.862 -11.798 -0.959 1.00 91.12 434 TYR A O 1
ATOM 3264 N N . VAL A 1 435 ? 2.382 -13.263 -1.758 1.00 90.06 435 VAL A N 1
ATOM 3265 C CA . VAL A 1 435 ? 3.248 -12.263 -2.407 1.00 90.06 435 VAL A CA 1
ATOM 3266 C C . VAL A 1 435 ? 2.440 -11.415 -3.388 1.00 90.06 435 VAL A C 1
ATOM 3268 O O . VAL A 1 435 ? 2.450 -10.186 -3.277 1.00 90.06 435 VAL A O 1
ATOM 3271 N N . ALA A 1 436 ? 1.702 -12.045 -4.308 1.00 94.00 436 ALA A N 1
ATOM 3272 C CA . ALA A 1 436 ? 0.872 -11.333 -5.280 1.00 94.00 436 ALA A CA 1
ATOM 3273 C C . ALA A 1 436 ? -0.190 -10.462 -4.589 1.00 94.00 436 ALA A C 1
ATOM 3275 O O . ALA A 1 436 ? -0.332 -9.276 -4.902 1.00 94.00 436 ALA A O 1
ATOM 3276 N N . SER A 1 437 ? -0.878 -11.012 -3.587 1.00 96.25 437 SER A N 1
ATOM 3277 C CA . SER A 1 437 ? -1.929 -10.297 -2.865 1.00 96.25 437 SER A CA 1
ATOM 3278 C C . SER A 1 437 ? -1.407 -9.071 -2.110 1.00 96.25 437 SER A C 1
ATOM 3280 O O . SER A 1 437 ? -2.047 -8.022 -2.125 1.00 96.25 437 SER A O 1
ATOM 3282 N N . LYS A 1 438 ? -0.216 -9.140 -1.502 1.00 94.94 438 LYS A N 1
ATOM 3283 C CA . LYS A 1 438 ? 0.369 -8.009 -0.766 1.00 94.94 438 LYS A CA 1
ATOM 3284 C C . LYS A 1 438 ? 0.952 -6.941 -1.692 1.00 94.94 438 LYS A C 1
ATOM 3286 O O . LYS A 1 438 ? 0.918 -5.766 -1.331 1.00 94.94 438 LYS A O 1
ATOM 3291 N N . HIS A 1 439 ? 1.386 -7.301 -2.903 1.00 93.62 439 HIS A N 1
ATOM 3292 C CA . HIS A 1 439 ? 1.650 -6.309 -3.954 1.00 93.62 439 HIS A CA 1
ATOM 3293 C C . HIS A 1 439 ? 0.359 -5.602 -4.388 1.00 93.62 439 HIS A C 1
ATOM 3295 O O . HIS A 1 439 ? 0.365 -4.385 -4.567 1.00 93.62 439 HIS A O 1
ATOM 3301 N N . ALA A 1 440 ? -0.757 -6.333 -4.505 1.00 97.12 440 ALA A N 1
ATOM 3302 C CA . ALA A 1 440 ? -2.053 -5.736 -4.820 1.00 97.12 440 ALA A CA 1
ATOM 3303 C C . ALA A 1 440 ? -2.507 -4.753 -3.728 1.00 97.12 440 ALA A C 1
ATOM 3305 O O . ALA A 1 440 ? -2.904 -3.640 -4.060 1.00 97.12 440 ALA A O 1
ATOM 3306 N N . VAL A 1 441 ? -2.367 -5.106 -2.442 1.00 97.38 441 VAL A N 1
ATOM 3307 C CA . VAL A 1 441 ? -2.640 -4.187 -1.319 1.00 97.38 441 VAL A CA 1
ATOM 3308 C C . VAL A 1 441 ? -1.803 -2.910 -1.437 1.00 97.38 441 VAL A C 1
ATOM 3310 O O . VAL A 1 441 ? -2.363 -1.819 -1.398 1.00 97.38 441 VAL A O 1
ATOM 3313 N N . ASN A 1 442 ? -0.493 -3.023 -1.679 1.00 91.12 442 ASN A N 1
ATOM 3314 C CA . ASN A 1 442 ? 0.372 -1.854 -1.879 1.00 91.12 442 ASN A CA 1
ATOM 3315 C C . ASN A 1 442 ? -0.070 -0.990 -3.072 1.00 91.12 442 ASN A C 1
ATOM 3317 O O . ASN A 1 442 ? -0.063 0.237 -2.984 1.00 91.12 442 ASN A O 1
ATOM 3321 N N . GLY A 1 443 ? -0.459 -1.612 -4.188 1.00 88.94 443 GLY A N 1
ATOM 3322 C CA . GLY A 1 443 ? -0.982 -0.902 -5.357 1.00 88.94 443 GLY A CA 1
ATOM 3323 C C . GLY A 1 443 ? -2.286 -0.156 -5.061 1.00 88.94 443 GLY A C 1
ATOM 3324 O O . GLY A 1 443 ? -2.420 1.010 -5.431 1.00 88.94 443 GLY A O 1
ATOM 3325 N N . LEU A 1 444 ? -3.214 -0.802 -4.347 1.00 94.44 444 LEU A N 1
ATOM 3326 C CA . LEU A 1 444 ? -4.486 -0.214 -3.920 1.00 94.44 444 LEU A CA 1
ATOM 3327 C C . LEU A 1 444 ? -4.272 0.974 -2.980 1.00 94.44 444 LEU A C 1
ATOM 3329 O O . LEU A 1 444 ? -4.860 2.029 -3.203 1.00 94.44 444 LEU A O 1
ATOM 3333 N N . THR A 1 445 ? -3.401 0.834 -1.976 1.00 92.25 445 THR A N 1
ATOM 3334 C CA . THR A 1 445 ? -3.052 1.926 -1.055 1.00 92.25 445 THR A CA 1
ATOM 3335 C C . THR A 1 445 ? -2.511 3.133 -1.812 1.00 92.25 445 THR A C 1
ATOM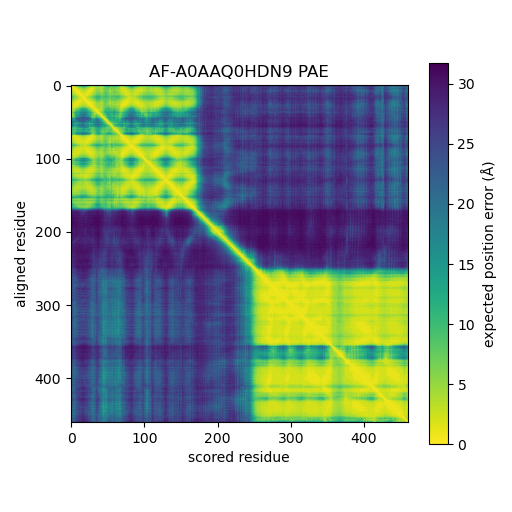 3337 O O . THR A 1 445 ? -2.991 4.247 -1.617 1.00 92.25 445 THR A O 1
ATOM 3340 N N . LYS A 1 446 ? -1.551 2.919 -2.722 1.00 82.81 446 LYS A N 1
ATOM 3341 C CA . LYS A 1 446 ? -0.940 4.002 -3.508 1.00 82.81 446 LYS A CA 1
ATOM 3342 C C . LYS A 1 446 ? -1.955 4.710 -4.397 1.00 82.81 446 LYS A C 1
ATOM 3344 O O . LYS A 1 446 ? -1.960 5.936 -4.462 1.00 82.81 446 LYS A O 1
ATOM 3349 N N . ASN A 1 447 ? -2.831 3.956 -5.061 1.00 84.88 447 ASN A N 1
ATOM 3350 C CA . ASN A 1 447 ? -3.897 4.547 -5.865 1.00 84.88 447 ASN A CA 1
ATOM 3351 C C . ASN A 1 447 ? -4.869 5.365 -4.998 1.00 84.88 447 ASN A C 1
ATOM 3353 O O . ASN A 1 447 ? -5.142 6.514 -5.333 1.00 84.88 447 ASN A O 1
ATOM 3357 N N . ALA A 1 448 ? -5.311 4.831 -3.855 1.00 80.62 448 ALA A N 1
ATOM 3358 C CA . ALA A 1 448 ? -6.186 5.553 -2.933 1.00 80.62 448 ALA A CA 1
ATOM 3359 C C . ALA A 1 448 ? -5.524 6.820 -2.355 1.00 80.62 448 ALA A C 1
ATOM 3361 O O . ALA A 1 448 ? -6.180 7.846 -2.197 1.00 80.62 448 ALA A O 1
ATOM 3362 N N . ALA A 1 449 ? -4.221 6.799 -2.076 1.00 75.88 449 ALA A N 1
ATOM 3363 C CA . ALA A 1 449 ? -3.517 7.990 -1.611 1.00 75.88 449 ALA A CA 1
ATOM 3364 C C . ALA A 1 449 ? -3.538 9.115 -2.662 1.00 75.88 449 ALA A C 1
ATOM 3366 O O . ALA A 1 449 ? -3.775 10.270 -2.317 1.00 75.88 449 ALA A O 1
ATOM 3367 N N . ILE A 1 450 ? -3.341 8.781 -3.942 1.00 71.44 450 ILE A N 1
ATOM 3368 C CA . ILE A 1 450 ? -3.347 9.754 -5.046 1.00 71.44 450 ILE A CA 1
ATOM 3369 C C . ILE A 1 450 ? -4.757 10.293 -5.299 1.00 71.44 450 ILE A C 1
ATOM 3371 O O . ILE A 1 450 ? -4.953 11.508 -5.342 1.00 71.44 450 ILE A O 1
ATOM 3375 N N . ASP A 1 451 ? -5.738 9.401 -5.444 1.00 71.00 451 ASP A N 1
ATOM 3376 C CA . ASP A 1 451 ? -7.092 9.770 -5.868 1.00 71.00 451 ASP A CA 1
ATOM 3377 C C . ASP A 1 451 ? -7.817 10.633 -4.821 1.00 71.00 451 ASP A C 1
ATOM 3379 O O . ASP A 1 451 ? -8.640 11.480 -5.175 1.00 71.00 451 ASP A O 1
ATOM 3383 N N . TYR A 1 452 ? -7.505 10.448 -3.532 1.00 77.62 452 TYR A N 1
ATOM 3384 C CA . TYR A 1 452 ? -8.253 11.061 -2.430 1.00 77.62 452 TYR A CA 1
ATOM 3385 C C . TYR A 1 452 ? -7.456 12.106 -1.626 1.00 77.62 452 TYR A C 1
ATOM 3387 O O . TYR A 1 452 ? -8.026 12.744 -0.734 1.00 77.62 452 TYR A O 1
ATOM 3395 N N . ALA A 1 453 ? -6.193 12.377 -1.984 1.00 70.81 453 ALA A N 1
ATOM 3396 C CA . ALA A 1 453 ? -5.401 13.460 -1.389 1.00 70.81 453 ALA A CA 1
ATOM 3397 C C . ALA A 1 453 ? -6.115 14.833 -1.395 1.00 70.81 453 ALA A C 1
ATOM 3399 O O . ALA A 1 453 ? -6.104 15.498 -0.354 1.00 70.81 453 ALA A O 1
ATOM 3400 N N . PRO A 1 454 ? -6.810 15.263 -2.477 1.00 67.94 454 PRO A N 1
ATOM 3401 C CA . PRO A 1 454 ? -7.530 16.541 -2.480 1.00 67.94 454 PRO A CA 1
ATOM 3402 C C . PRO A 1 454 ? -8.659 16.626 -1.442 1.00 67.94 454 PRO A C 1
ATOM 3404 O O . PRO A 1 454 ? -9.036 17.719 -1.029 1.00 67.94 454 PRO A O 1
ATOM 3407 N N . ALA A 1 455 ? -9.190 15.482 -0.997 1.00 61.38 455 ALA A N 1
ATOM 3408 C CA . ALA A 1 455 ? -10.250 15.396 0.005 1.00 61.38 455 ALA A CA 1
ATOM 3409 C C . ALA A 1 455 ? -9.715 15.291 1.448 1.00 61.38 455 ALA A C 1
ATOM 3411 O O . ALA A 1 455 ? -10.481 15.001 2.367 1.00 61.38 455 ALA A O 1
ATOM 3412 N N . SER A 1 456 ? -8.410 15.515 1.668 1.00 69.25 456 SER A N 1
ATOM 3413 C CA . SER A 1 456 ? -7.744 15.326 2.970 1.00 69.25 456 SER A CA 1
ATOM 3414 C C . SER A 1 456 ? -7.918 13.912 3.546 1.00 69.25 456 SER A C 1
ATOM 3416 O O . SER A 1 456 ? -7.927 13.723 4.766 1.00 69.25 456 SER A O 1
ATOM 3418 N N . LEU A 1 457 ? -8.062 12.918 2.666 1.00 64.69 457 LEU A N 1
ATOM 3419 C CA . LEU A 1 457 ? -8.092 11.502 3.016 1.00 64.69 457 LEU A CA 1
ATOM 3420 C C . LEU A 1 457 ? -6.717 10.900 2.760 1.00 64.69 457 LEU A C 1
ATOM 3422 O O . LEU A 1 457 ? -6.122 11.111 1.704 1.00 64.69 457 LEU A O 1
ATOM 3426 N N . LYS A 1 458 ? -6.210 10.164 3.747 1.00 67.62 458 LYS A N 1
ATOM 3427 C CA . LYS A 1 458 ? -4.884 9.548 3.696 1.00 67.62 458 LYS A CA 1
ATOM 3428 C C . LYS A 1 458 ? -5.036 8.035 3.697 1.00 67.62 458 LYS A C 1
ATOM 3430 O O . LYS A 1 458 ? -5.750 7.500 4.541 1.00 67.62 458 LYS A O 1
ATOM 3435 N N . ALA A 1 459 ? -4.359 7.363 2.775 1.00 51.84 459 ALA A N 1
ATOM 3436 C CA . ALA A 1 459 ? -4.232 5.912 2.756 1.00 51.84 459 ALA A CA 1
ATOM 3437 C C . ALA A 1 459 ? -2.756 5.553 2.963 1.00 51.84 459 ALA A C 1
ATOM 3439 O O . ALA A 1 459 ? -1.904 6.060 2.231 1.00 51.84 459 ALA A O 1
ATOM 3440 N N . TYR A 1 460 ? -2.480 4.728 3.973 1.00 53.16 460 TYR A N 1
ATOM 3441 C CA . TYR A 1 460 ? -1.148 4.288 4.396 1.00 53.16 460 TYR A CA 1
ATOM 3442 C C . TYR A 1 460 ? -0.943 2.796 4.175 1.00 53.16 460 TYR A C 1
ATOM 3444 O O . TYR A 1 460 ? -1.924 2.028 4.342 1.00 53.16 460 TYR A O 1
#

Foldseek 3Di:
DPKDWDKDKDWDFQCVDQQRKIKMKMKIFTAAFDPVDPDGHWDPDPLPQDPQPDDDDGNPLCVVWPRTFKIKIKIWMWGNNDPFKIKIKMKMWIFGPDQAHCPIDPLSRGFPGGGQWMKIKMWMWGCPDPFKIKIKMKMKIDGDPRNCVSVVNPDDIDIDIDMDMGGHDDDPDDDDDDDDDDDDDDDDDDDDCVVVVVVVVVVVVVPDDDPDDDDDDPDDDPDDPDDDPPDDPPVDDPDDPPDPPDPDDDPPDPDDLPDAAAQPQALAEEEFEPCLDDPSVSVQLRNQRNHYQYEYEEQPVVSRVVSQVVSVVVVGHYDYDHDQLLDLVSLLVSQVVSCVRRNAHAEYEAEDADFFQDDVPDPDDCVVRVVRFQAAPVGGDPVRLCRRQSRLQSSLLSNLVNRVVRQLVVLPEHEYEYDADPLLVDPDGRTVSNSVSSVNSVVSQVVCQVVCVVSNYHRD

Secondary structure (DSSP, 8-state):
----EEEEEEEEE-TTSTT--EEEEEEEEE----TTSSS-----------SSSSSSS-TTGGGTS-TTSEEEEEEEEEEEEETTEEEEEEEEEEE-SSSB-TTS-GGGSB-SSSEEEEEEEEEEEEEEETTEEEEEEEEEEEE-HHHHHHTTT-PPPEEEEEEEEEEPPP--S-PPPP--------------THHHHHHHHHHHTTSS-----------------PPPPSS--TT-PPP-TT-TT-------PPPPTT---TTTTTT-EEEEETTTSHHHHHHHHHHHHTT-EEEEEES-HHHHHHHHHHHHHTT-EEEEEES-TTSHHHHHHHHHHHHHHHS---EEEE-----TTS-TTS---HHHHTTTTT--TTT--HHHHHHHIIIIIIIHHHHHHHHHHHHHHHTS-EEEEE---GGGTS--TT-HHHHHHHHHHHHHHHHHHHHHGGGTEEE-